Protein 6EJ8 (pdb70)

Organism: Homo sapiens (NCBI:txid9606)

Nearest PDB structures (foldseek):
  6ej8-assembly1_A  TM=1.001E+00  e=0.000E+00  Homo sapiens
  6foa-assembly1_A  TM=1.001E+00  e=0.000E+00  Homo sapiens
  6ej7-assembly1_A  TM=1.000E+00  e=0.000E+00  Homo sapiens
  6ejc-assembly1_A  TM=9.999E-01  e=0.000E+00  Homo sapiens
  6eje-assembly1_A  TM=1.000E+00  e=0.000E+00  Homo sapiens

Secondary structure (DSSP, 8-state):
----SS----HHHHHHHHH--SHHHHHHHHHHHHHHHTT-SS-SB------SSS--------GGGGGS--SS---EEEEEEE-SS-HHHHHHHHHHH--TTSEEEEEE-TT-HHHHHHHHHHHHH-TTEEE-SS-----TT-THHHHHHHHHHHHHHH-TT----EEEEE-TTEEESS-HHHHHHHHHHSTT-EEE-B--S-HHHHHHHHTTTEEEEE-SS-EEEEEE-PPPBTS----B-S--EEEHHHHHHHHH--SHHHHHHHHHGGG-SSGGGTHHHHHHHHSTTGGGEEE--SEEE---HHHH-S-TTTTTBSS-B--PPPP-GGGGGGGG--SS---EEE---TTT--HHHHHHHHHHH-PPPTT-TTTTEEEEEEEEGGG-GGGS-HHHHHHHHHHHHHHHHHHHHH---SS--TT-EEEEEEEEEEEEEEETTEEEEEEEEEEEEETTTTEEEEEEEEEEEPP--EE-----EEEEEEESSEETTTTEESSTT----TT---EEEEEE-SSS-EEEEEEEE-TTS-EEEEEEEEE-TT--EEEE-----SSPPPEEEEEEEEETTEEEEEEEEEEPPPSEETTEEPPHHHHHHHSS--TTSSSSSS--GGGHHHHT-PPPHHHHHHHHHHHT--HHHHHHHHHHHHHHHEEEEEEEESS--S-TTPPBGGGSSSSTTS--GGG---PPPTTS---/-----B---

B-factor: mean 55.35, std 30.76, range [25.71, 572.99]

Solvent-accessible surface area: 30938 Å² total; per-residue (Å²): 151,72,124,75,108,20,126,34,80,23,106,50,0,83,49,0,42,90,108,9,145,38,86,123,0,88,121,67,0,8,83,11,24,13,64,49,109,126,49,127,12,19,21,96,107,6,63,68,82,12,113,60,144,42,127,25,78,86,88,121,53,62,54,82,32,3,123,78,175,36,113,99,64,2,84,0,0,1,1,0,19,5,127,24,72,29,6,45,6,10,37,8,1,5,19,1,8,5,30,108,47,3,6,0,5,5,1,1,2,114,142,14,68,16,2,32,68,58,4,43,94,14,19,166,98,16,109,13,3,80,30,3,117,61,50,64,35,32,10,61,10,0,10,8,40,7,55,0,1,34,74,0,0,87,28,0,18,115,34,128,88,11,72,2,46,0,0,0,0,1,15,20,14,0,0,6,6,51,33,14,110,31,8,15,1,12,0,11,110,68,78,106,30,1,3,0,41,6,13,65,78,87,58,56,35,5,27,148,61,2,0,3,39,47,2,0,15,42,11,77,57,21,0,17,42,5,11,96,15,176,54,5,132,54,22,48,18,6,0,0,4,19,30,0,0,1,9,65,172,0,0,66,29,0,6,110,27,125,38,46,0,1,77,58,2,57,71,7,3,60,42,0,2,13,1,1,5,1,0,0,0,0,0,0,7,0,0,78,27,5,67,31,5,14,63,13,1,0,3,17,17,12,32,62,72,124,35,0,48,102,45,61,36,59,139,37,1,19,13,31,1,4,6,8,12,6,1,65,36,132,24,40,125,78,16,92,56,82,94,79,16,4,1,3,0,22,46,4,40,6,17,22,18,13,94,0,0,7,59,1,2,55,128,24,54,34,127,38,98,111,79,29,65,18,50,174,8,7,2,23,6,46,6,24,92,94,45,28,36,130,75,17,50,30,26,31,0,1,4,11,29,0,0,7,29,22,0,11,93,98,2,64,96,48,29,165,73,156,50,136,30,25,0,105,23,134,56,81,62,72,4,5,8,0,21,8,9,12,62,49,54,136,50,10,0,7,0,0,52,6,63,0,24,0,69,29,68,85,131,118,15,41,0,0,0,35,0,54,50,90,132,48,54,50,104,45,107,114,128,26,15,91,77,4,59,13,0,20,99,42,30,31,19,14,74,34,10,82,31,49,14,25,15,2,1,1,119,43,88,3,10,2,9,5,81,11,15,103,24,104,101,35,58,7,26,0,0,0,6,4,41,10,41,48,10,3,1,34,43,95,38,105,0,102,63,124,23,95,53,23,94,103,106,5,91,17,66,49,18,0,47,7,4,46,0,18,2,47,2,7,63,145,153,77,81,24,7,50,4,77,11,14,0,2,0,17,24,23,33,110,49,118,102,13,135,75,142,52,0,72,142,18,2,57,7,11,100,76,96,42,8,38,112,114,80,19,138,95,28,11,104,98,28,88,23,101,73,70,110,64,102,55,116,92,19,50,56,38,0,59,21,40,55,124,64,2,70,42,38,0,15,79,27,0,23,46,22,15,49,10,67,37,8,0,0,43,33,134,50,37,3,94,77,21,95,60,0,52,134,10,87,15,0,16,90,8,69,4,33,6,4,88,29,48,92,61,82,143,86,0,21,14,43,125,46,16,1,12,3,38,20,130

Radius of gyration: 28.83 Å; Cα contacts (8 Å, |Δi|>4): 1440; chains: 2; bounding box: 66×92×58 Å

Structure (mmCIF, N/CA/C/O backbone):
data_6EJ8
#
_entry.id   6EJ8
#
_cell.length_a   67.310
_cell.length_b   86.680
_cell.length_c   152.850
_cell.angle_alpha   90.000
_cell.angle_beta   90.000
_cell.angle_gamma   90.000
#
_symmetry.space_group_name_H-M   'P 21 21 21'
#
loop_
_entity.id
_entity.type
_entity.pdbx_description
1 polymer 'Xylosyltransferase 1'
2 polymer 'Protein AMBP'
3 non-polymer 2-acetamido-2-deoxy-beta-D-glucopyranose
4 non-polymer 'SODIUM ION'
5 non-polymer 'PHOSPHATE ION'
6 water water
#
loop_
_atom_site.group_PDB
_atom_site.id
_atom_site.type_symbol
_atom_site.label_atom_id
_atom_site.label_alt_id
_atom_site.label_comp_id
_atom_site.label_asym_id
_atom_site.label_entity_id
_atom_site.label_seq_id
_atom_site.pdbx_PDB_ins_code
_atom_site.Cartn_x
_atom_site.Cartn_y
_atom_site.Cartn_z
_atom_site.occupancy
_atom_site.B_iso_or_equiv
_atom_site.auth_seq_id
_atom_site.auth_comp_id
_atom_site.auth_asym_id
_atom_site.auth_atom_id
_atom_site.pdbx_PDB_model_num
ATOM 1 N N . ASP A 1 48 ? -31.964 26.625 44.006 1.00 97.81 252 ASP A N 1
ATOM 2 C CA . ASP A 1 48 ? -31.546 25.712 45.065 1.00 102.00 252 ASP A CA 1
ATOM 3 C C . ASP A 1 48 ? -31.641 24.259 44.602 1.00 110.03 252 ASP A C 1
ATOM 4 O O . ASP A 1 48 ? -31.833 23.987 43.417 1.00 121.07 252 ASP A O 1
ATOM 7 N N . GLN A 1 49 ? -31.505 23.327 45.548 1.00 102.21 253 GLN A N 1
ATOM 8 C CA . GLN A 1 49 ? -31.588 21.903 45.244 1.00 94.52 253 GLN A CA 1
ATOM 9 C C . GLN A 1 49 ? -31.488 21.090 46.532 1.00 88.15 253 GLN A C 1
ATOM 10 O O . GLN A 1 49 ? -30.556 21.298 47.318 1.00 85.28 253 GLN A O 1
ATOM 14 N N . PRO A 1 50 ? -32.407 20.161 46.788 1.00 82.96 254 PRO A N 1
ATOM 15 C CA . PRO A 1 50 ? -32.354 19.395 48.037 1.00 78.09 254 PRO A CA 1
ATOM 16 C C . PRO A 1 50 ? -31.202 18.407 48.025 1.00 78.46 254 PRO A C 1
ATOM 17 O O . PRO A 1 50 ? -30.694 18.043 46.954 1.00 80.81 254 PRO A O 1
ATOM 28 N N . PRO A 1 51 ? -30.761 17.948 49.194 1.00 74.30 255 PRO A N 1
ATOM 29 C CA . PRO A 1 51 ? -29.665 16.975 49.243 1.00 71.11 255 PRO A CA 1
ATOM 30 C C . PRO A 1 51 ? -30.095 15.623 48.694 1.00 75.04 255 PRO A C 1
ATOM 31 O O . PRO A 1 51 ? -31.278 15.339 48.497 1.00 77.72 255 PRO A O 1
ATOM 42 N N . LYS A 1 52 ? -29.096 14.777 48.440 1.00 74.34 256 LYS A N 1
ATOM 43 C CA . LYS A 1 52 ? -29.347 13.390 48.071 1.00 72.99 256 LYS A CA 1
ATOM 44 C C . LYS A 1 52 ? -29.609 12.508 49.282 1.00 69.78 256 LYS A C 1
ATOM 45 O O . LYS A 1 52 ? -29.942 11.329 49.113 1.00 68.93 256 LYS A O 1
ATOM 49 N N . CYS A 1 53 ? -29.474 13.055 50.488 1.00 69.02 257 CYS A N 1
ATOM 50 C CA . CYS A 1 53 ? -29.632 12.312 51.725 1.00 73.18 257 CYS A CA 1
ATOM 51 C C . CYS A 1 53 ? -30.332 13.187 52.751 1.00 67.00 257 CYS A C 1
ATOM 52 O O . CYS A 1 53 ? -30.222 14.414 52.712 1.00 67.01 257 CYS A O 1
ATOM 60 N N . ASP A 1 54 ? -31.034 12.550 53.685 1.00 61.71 258 ASP A N 1
ATOM 61 C CA . ASP A 1 54 ? -31.534 13.272 54.846 1.00 58.29 258 ASP A CA 1
ATOM 62 C C . ASP A 1 54 ? -30.358 13.705 55.716 1.00 57.72 258 ASP A C 1
ATOM 63 O O . ASP A 1 54 ? -29.490 12.894 56.056 1.00 58.00 258 ASP A O 1
ATOM 72 N N . ILE A 1 55 ? -30.324 14.986 56.070 1.00 55.71 259 ILE A N 1
ATOM 73 C CA . ILE A 1 55 ? -29.217 15.575 56.817 1.00 52.21 259 ILE A CA 1
ATOM 74 C C . ILE A 1 55 ? -29.739 15.950 58.198 1.00 54.16 259 ILE A C 1
ATOM 75 O O . ILE A 1 55 ? -30.532 16.890 58.339 1.00 52.39 259 ILE A O 1
ATOM 91 N N . SER A 1 56 ? -29.284 15.223 59.223 1.00 56.29 260 SER A N 1
ATOM 92 C CA . SER A 1 56 ? -29.770 15.406 60.583 1.00 60.49 260 SER A CA 1
ATOM 93 C C . SER A 1 56 ? -28.681 15.704 61.604 1.00 62.13 260 SER A C 1
ATOM 94 O O . SER A 1 56 ? -29.013 16.034 62.749 1.00 65.69 260 SER A O 1
ATOM 102 N N . GLY A 1 57 ? -27.406 15.601 61.239 1.00 58.54 261 GLY A N 1
ATOM 103 C CA . GLY A 1 57 ? -26.342 15.885 62.190 1.00 54.84 261 GLY A CA 1
ATOM 104 C C . GLY A 1 57 ? -26.320 17.359 62.559 1.00 54.50 261 GLY A C 1
ATOM 105 O O . GLY A 1 57 ? -26.391 18.234 61.687 1.00 52.10 261 GLY A O 1
ATOM 109 N N . LYS A 1 58 ? -26.218 17.642 63.860 1.00 56.58 262 LYS A N 1
ATOM 110 C CA . LYS A 1 58 ? -26.206 19.026 64.326 1.00 54.84 262 LYS A CA 1
ATOM 111 C C . LYS A 1 58 ? -25.078 19.820 63.677 1.00 52.10 262 LYS A C 1
ATOM 112 O O . LYS A 1 58 ? -25.285 20.948 63.214 1.00 53.13 262 LYS A O 1
ATOM 119 N N . GLU A 1 59 ? -23.870 19.246 63.635 1.00 47.34 263 GLU A N 1
ATOM 120 C CA . GLU A 1 59 ? -22.729 19.961 63.068 1.00 44.01 263 GLU A CA 1
ATOM 121 C C . GLU A 1 59 ? -22.950 20.285 61.596 1.00 41.44 263 GLU A C 1
ATOM 122 O O . GLU A 1 59 ? -22.616 21.384 61.138 1.00 41.74 263 GLU A O 1
ATOM 134 N N . ALA A 1 60 ? -23.500 19.338 60.834 1.00 42.98 264 ALA A N 1
ATOM 135 C CA . ALA A 1 60 ? -23.699 19.562 59.405 1.00 40.50 264 ALA A CA 1
ATOM 136 C C . ALA A 1 60 ? -24.779 20.607 59.152 1.00 41.41 264 ALA A C 1
ATOM 137 O O . ALA A 1 60 ? -24.662 21.416 58.223 1.00 42.03 264 ALA A O 1
ATOM 144 N N . ILE A 1 61 ? -25.837 20.607 59.964 1.00 42.62 265 ILE A N 1
ATOM 145 C CA . ILE A 1 61 ? -26.889 21.609 59.813 1.00 45.41 265 ILE A CA 1
ATOM 146 C C . ILE A 1 61 ? -26.358 22.993 60.168 1.00 46.04 265 ILE A C 1
ATOM 147 O O . ILE A 1 61 ? -26.669 23.983 59.495 1.00 45.30 265 ILE A O 1
ATOM 163 N N . SER A 1 62 ? -25.548 23.085 61.225 1.00 47.04 266 SER A N 1
ATOM 164 C CA . SER A 1 62 ? -24.943 24.362 61.586 1.00 46.97 266 SER A CA 1
ATOM 165 C C . SER A 1 62 ? -24.005 24.865 60.498 1.00 44.58 266 SER A C 1
ATOM 166 O O . SER A 1 62 ? -23.877 26.078 60.300 1.00 43.38 266 SER A O 1
ATOM 174 N N . ALA A 1 63 ? -23.337 23.955 59.787 1.00 42.01 267 ALA A N 1
ATOM 175 C CA . ALA A 1 63 ? -22.440 24.369 58.713 1.00 40.99 267 ALA A CA 1
ATOM 176 C C . ALA A 1 63 ? -23.223 24.842 57.494 1.00 43.06 267 ALA A C 1
ATOM 177 O O . ALA A 1 63 ? -22.883 25.867 56.892 1.00 43.41 267 ALA A O 1
ATOM 184 N N . LEU A 1 64 ? -24.273 24.109 57.112 1.00 46.80 268 LEU A N 1
ATOM 185 C CA . LEU A 1 64 ? -25.098 24.529 55.984 1.00 50.77 268 LEU A CA 1
ATOM 186 C C . LEU A 1 64 ? -25.751 25.880 56.251 1.00 53.58 268 LEU A C 1
ATOM 187 O O . LEU A 1 64 ? -25.894 26.701 55.337 1.00 54.08 268 LEU A O 1
ATOM 203 N N . SER A 1 65 ? -26.158 26.127 57.497 1.00 55.37 269 SER A N 1
ATOM 204 C CA . SER A 1 65 ? -26.822 27.386 57.819 1.00 58.23 269 SER A CA 1
ATOM 205 C C . SER A 1 65 ? -25.858 28.564 57.724 1.00 55.95 269 SER A C 1
ATOM 206 O O . SER A 1 65 ? -26.246 29.657 57.297 1.00 55.03 269 SER A O 1
ATOM 214 N N . ARG A 1 66 ? -24.599 28.362 58.116 1.00 53.12 270 ARG A N 1
ATOM 215 C CA . ARG A 1 66 ? -23.612 29.435 58.121 1.00 48.78 270 ARG A CA 1
ATOM 216 C C . ARG A 1 66 ? -22.898 29.610 56.788 1.00 49.34 270 ARG A C 1
ATOM 217 O O . ARG A 1 66 ? -22.340 30.685 56.541 1.00 49.17 270 ARG A O 1
ATOM 238 N N . ALA A 1 67 ? -22.883 28.585 55.938 1.00 50.41 271 ALA A N 1
ATOM 239 C CA . ALA A 1 67 ? -22.205 28.695 54.654 1.00 53.99 271 ALA A CA 1
ATOM 240 C C . ALA A 1 67 ? -22.888 29.745 53.786 1.00 58.90 271 ALA A C 1
ATOM 241 O O . ALA A 1 67 ? -24.097 29.973 53.883 1.00 63.71 271 ALA A O 1
ATOM 248 N N . LYS A 1 68 ? -22.098 30.384 52.923 1.00 59.46 272 LYS A N 1
ATOM 249 C CA . LYS A 1 68 ? -22.558 31.543 52.167 1.00 63.61 272 LYS A CA 1
ATOM 250 C C . LYS A 1 68 ? -22.797 31.274 50.689 1.00 65.37 272 LYS A C 1
ATOM 251 O O . LYS A 1 68 ? -23.665 31.918 50.097 1.00 67.02 272 LYS A O 1
ATOM 261 N N . SER A 1 69 ? -22.064 30.349 50.077 1.00 65.02 273 SER A N 1
ATOM 262 C CA . SER A 1 69 ? -22.161 30.106 48.645 1.00 65.03 273 SER A CA 1
ATOM 263 C C . SER A 1 69 ? -22.916 28.812 48.366 1.00 67.26 273 SER A C 1
ATOM 264 O O . SER A 1 69 ? -22.862 27.857 49.146 1.00 69.35 273 SER A O 1
ATOM 272 N N . LYS A 1 70 ? -23.625 28.795 47.234 1.00 63.74 274 LYS A N 1
ATOM 273 C CA . LYS A 1 70 ? -24.319 27.582 46.812 1.00 59.18 274 LYS A CA 1
ATOM 274 C C . LYS A 1 70 ? -23.341 26.431 46.618 1.00 56.40 274 LYS A C 1
ATOM 275 O O . LYS A 1 70 ? -23.603 25.302 47.049 1.00 52.03 274 LYS A O 1
ATOM 282 N N . HIS A 1 71 ? -22.203 26.700 45.973 1.00 58.76 275 HIS A N 1
ATOM 283 C CA . HIS A 1 71 ? -21.204 25.656 45.771 1.00 63.66 275 HIS A CA 1
ATOM 284 C C . HIS A 1 71 ? -20.766 25.051 47.098 1.00 60.37 275 HIS A C 1
ATOM 285 O O . HIS A 1 71 ? -20.609 23.829 47.211 1.00 59.69 275 HIS A O 1
ATOM 299 N N . CYS A 1 72 ? -20.571 25.889 48.117 1.00 57.94 276 CYS A N 1
ATOM 300 C CA . CYS A 1 72 ? -20.109 25.388 49.406 1.00 57.04 276 CYS A CA 1
ATOM 301 C C . CYS A 1 72 ? -21.175 24.535 50.083 1.00 53.77 276 CYS A C 1
ATOM 302 O O . CYS A 1 72 ? -20.865 23.482 50.653 1.00 53.85 276 CYS A O 1
ATOM 310 N N . ARG A 1 73 ? -22.437 24.970 50.034 1.00 50.29 277 ARG A N 1
ATOM 311 C CA . ARG A 1 73 ? -23.507 24.188 50.644 1.00 49.65 277 ARG A CA 1
ATOM 312 C C . ARG A 1 73 ? -23.658 22.835 49.960 1.00 48.16 277 ARG A C 1
ATOM 313 O O . ARG A 1 73 ? -23.908 21.821 50.621 1.00 49.80 277 ARG A O 1
ATOM 334 N N . GLN A 1 74 ? -23.516 22.799 48.633 1.00 49.30 278 GLN A N 1
ATOM 335 C CA . GLN A 1 74 ? -23.588 21.531 47.915 1.00 53.43 278 GLN A CA 1
ATOM 336 C C . GLN A 1 74 ? -22.460 20.600 48.343 1.00 49.30 278 GLN A C 1
ATOM 337 O O . GLN A 1 74 ? -22.696 19.432 48.672 1.00 47.60 278 GLN A O 1
ATOM 351 N N . GLU A 1 75 ? -21.221 21.103 48.342 1.00 48.30 279 GLU A N 1
ATOM 352 C CA . GLU A 1 75 ? -20.085 20.277 48.742 1.00 51.71 279 GLU A CA 1
ATOM 353 C C . GLU A 1 75 ? -20.268 19.732 50.151 1.00 46.41 279 GLU A C 1
ATOM 354 O O . GLU A 1 75 ? -19.912 18.581 50.431 1.00 41.50 279 GLU A O 1
ATOM 366 N N . ILE A 1 76 ? -20.812 20.547 51.057 1.00 47.49 280 ILE A N 1
ATOM 367 C CA . ILE A 1 76 ? -21.072 20.081 52.416 1.00 47.50 280 ILE A CA 1
ATOM 368 C C . ILE A 1 76 ? -22.045 18.910 52.392 1.00 48.85 280 ILE A C 1
ATOM 369 O O . ILE A 1 76 ? -21.789 17.853 52.981 1.00 50.70 280 ILE A O 1
ATOM 385 N N . GLY A 1 77 ? -23.181 19.083 51.715 1.00 49.40 281 GLY A N 1
ATOM 386 C CA . GLY A 1 77 ? -24.156 18.008 51.645 1.00 49.58 281 GLY A CA 1
ATOM 387 C C . GLY A 1 77 ? -23.590 16.752 51.011 1.00 48.95 281 GLY A C 1
ATOM 388 O O . GLY A 1 77 ? -23.845 15.640 51.478 1.00 45.08 281 GLY A O 1
ATOM 392 N N . GLU A 1 78 ? -22.806 16.915 49.942 1.00 52.63 282 GLU A N 1
ATOM 393 C CA . GLU A 1 78 ? -22.235 15.761 49.253 1.00 55.53 282 GLU A CA 1
ATOM 394 C C . GLU A 1 78 ? -21.282 14.999 50.167 1.00 53.37 282 GLU A C 1
ATOM 395 O O . GLU A 1 78 ? -21.329 13.766 50.245 1.00 54.64 282 GLU A O 1
ATOM 402 N N . THR A 1 79 ? -20.409 15.722 50.872 1.00 47.33 283 THR A N 1
ATOM 403 C CA . THR A 1 79 ? -19.472 15.077 51.788 1.00 43.37 283 THR A CA 1
ATOM 404 C C . THR A 1 79 ? -20.214 14.338 52.895 1.00 42.74 283 THR A C 1
ATOM 405 O O . THR A 1 79 ? -19.913 13.177 53.196 1.00 42.97 283 THR A O 1
ATOM 416 N N . TYR A 1 80 ? -21.195 15.000 53.511 1.00 43.13 284 TYR A N 1
ATOM 417 C CA . TYR A 1 80 ? -21.949 14.389 54.602 1.00 43.78 284 TYR A CA 1
ATOM 418 C C . TYR A 1 80 ? -22.648 13.111 54.148 1.00 44.14 284 TYR A C 1
ATOM 419 O O . TYR A 1 80 ? -22.540 12.069 54.805 1.00 44.01 284 TYR A O 1
ATOM 437 N N . CYS A 1 81 ? -23.375 13.171 53.026 1.00 47.34 285 CYS A N 1
ATOM 438 C CA . CYS A 1 81 ? -24.077 11.987 52.531 1.00 54.92 285 CYS A CA 1
ATOM 439 C C . CYS A 1 81 ? -23.119 10.816 52.359 1.00 48.87 285 CYS A C 1
ATOM 440 O O . CYS A 1 81 ? -23.400 9.692 52.793 1.00 46.58 285 CYS A O 1
ATOM 448 N N . ARG A 1 82 ? -21.995 11.056 51.682 1.00 46.00 286 ARG A N 1
ATOM 449 C CA . ARG A 1 82 ? -21.067 9.973 51.380 1.00 47.89 286 ARG A CA 1
ATOM 450 C C . ARG A 1 82 ? -20.539 9.341 52.660 1.00 44.18 286 ARG A C 1
ATOM 451 O O . ARG A 1 82 ? -20.411 8.115 52.748 1.00 40.83 286 ARG A O 1
ATOM 461 N N . HIS A 1 83 ? -20.243 10.161 53.671 1.00 44.22 287 HIS A N 1
ATOM 462 C CA . HIS A 1 83 ? -19.801 9.622 54.953 1.00 44.13 287 HIS A CA 1
ATOM 463 C C . HIS A 1 83 ? -20.928 8.874 55.652 1.00 46.95 287 HIS A C 1
ATOM 464 O O . HIS A 1 83 ? -20.686 7.863 56.322 1.00 44.81 287 HIS A O 1
ATOM 478 N N . LYS A 1 84 ? -22.165 9.359 55.506 1.00 51.99 288 LYS A N 1
ATOM 479 C CA . LYS A 1 84 ? -23.310 8.696 56.123 1.00 55.66 288 LYS A CA 1
ATOM 480 C C . LYS A 1 84 ? -23.446 7.264 55.626 1.00 56.53 288 LYS A C 1
ATOM 481 O O . LYS A 1 84 ? -23.736 6.350 56.408 1.00 57.68 288 LYS A O 1
ATOM 500 N N . LEU A 1 85 ? -23.256 7.052 54.326 1.00 56.63 289 LEU A N 1
ATOM 501 C CA . LEU A 1 85 ? -23.345 5.724 53.736 1.00 57.59 289 LEU A CA 1
ATOM 502 C C . LEU A 1 85 ? -22.079 4.901 53.933 1.00 54.67 289 LEU A C 1
ATOM 503 O O . LEU A 1 85 ? -22.048 3.739 53.516 1.00 52.17 289 LEU A O 1
ATOM 519 N N . GLY A 1 86 ? -21.043 5.467 54.551 1.00 55.66 290 GLY A N 1
ATOM 520 C CA . GLY A 1 86 ? -19.815 4.732 54.784 1.00 57.25 290 GLY A CA 1
ATOM 521 C C . GLY A 1 86 ? -18.924 4.587 53.572 1.00 56.40 290 GLY A C 1
ATOM 522 O O . GLY A 1 86 ? -18.152 3.626 53.491 1.00 57.03 290 GLY A O 1
ATOM 526 N N . LEU A 1 87 ? -18.997 5.523 52.627 1.00 55.16 291 LEU A N 1
ATOM 527 C CA . LEU A 1 87 ? -18.232 5.450 51.390 1.00 58.12 291 LEU A CA 1
ATOM 528 C C . LEU A 1 87 ? -17.110 6.475 51.311 1.00 51.40 291 LEU A C 1
ATOM 529 O O . LEU A 1 87 ? -16.442 6.557 50.275 1.00 49.64 291 LEU A O 1
ATOM 545 N N . LEU A 1 88 ? -16.873 7.251 52.369 1.00 48.89 292 LEU A N 1
ATOM 546 C CA . LEU A 1 88 ? -15.886 8.324 52.321 1.00 46.06 292 LEU A CA 1
ATOM 547 C C . LEU A 1 88 ? -14.582 7.966 53.024 1.00 44.34 292 LEU A C 1
ATOM 548 O O . LEU A 1 88 ? -13.504 8.162 52.456 1.00 42.19 292 LEU A O 1
ATOM 564 N N . MET A 1 89 ? -14.656 7.440 54.255 1.00 45.77 293 MET A N 1
ATOM 565 C CA . MET A 1 89 ? -13.471 7.203 55.067 1.00 45.78 293 MET A CA 1
ATOM 566 C C . MET A 1 89 ? -13.125 5.718 55.118 1.00 47.03 293 MET A C 1
ATOM 567 O O . MET A 1 89 ? -14.027 4.877 55.204 1.00 47.11 293 MET A O 1
ATOM 581 N N . PRO A 1 90 ? -11.844 5.359 55.077 1.00 47.98 294 PRO A N 1
ATOM 582 C CA . PRO A 1 90 ? -11.466 3.958 55.284 1.00 49.86 294 PRO A CA 1
ATOM 583 C C . PRO A 1 90 ? -11.560 3.566 56.749 1.00 50.69 294 PRO A C 1
ATOM 584 O O . PRO A 1 90 ? -11.327 4.373 57.652 1.00 49.92 294 PRO A O 1
ATOM 595 N N . GLU A 1 91 ? -11.907 2.296 56.977 1.00 52.77 295 GLU A N 1
ATOM 596 C CA . GLU A 1 91 ? -12.093 1.778 58.325 1.00 56.85 295 GLU A CA 1
ATOM 597 C C . GLU A 1 91 ? -10.971 0.860 58.794 1.00 53.83 295 GLU A C 1
ATOM 598 O O . GLU A 1 91 ? -10.830 0.662 60.005 1.00 54.02 295 GLU A O 1
ATOM 610 N N . LYS A 1 92 ? -10.180 0.296 57.882 1.00 50.27 296 LYS A N 1
ATOM 611 C CA . LYS A 1 92 ? -9.026 -0.508 58.265 1.00 50.41 296 LYS A CA 1
ATOM 612 C C . LYS A 1 92 ? -7.934 -0.335 57.217 1.00 49.65 296 LYS A C 1
ATOM 613 O O . LYS A 1 92 ? -8.220 -0.286 56.017 1.00 50.72 296 LYS A O 1
ATOM 623 N N . VAL A 1 93 ? -6.686 -0.248 57.676 1.00 46.39 297 VAL A N 1
ATOM 624 C CA . VAL A 1 93 ? -5.549 0.053 56.814 1.00 43.70 297 VAL A CA 1
ATOM 625 C C . VAL A 1 93 ? -4.421 -0.924 57.114 1.00 45.65 297 VAL A C 1
ATOM 626 O O . VAL A 1 93 ? -4.176 -1.270 58.275 1.00 43.56 297 VAL A O 1
ATOM 639 N N . THR A 1 94 ? -3.725 -1.353 56.065 1.00 49.77 298 THR A N 1
ATOM 640 C CA . THR A 1 94 ? -2.608 -2.275 56.221 1.00 53.62 298 THR A CA 1
ATOM 641 C C . THR A 1 94 ? -1.393 -1.557 56.798 1.00 51.72 298 THR A C 1
ATOM 642 O O . THR A 1 94 ? -1.071 -0.431 56.409 1.00 52.32 298 THR A O 1
ATOM 653 N N . ARG A 1 95 ? -0.717 -2.224 57.730 1.00 49.72 299 ARG A N 1
ATOM 654 C CA . ARG A 1 95 ? 0.530 -1.744 58.316 1.00 48.74 299 ARG A CA 1
ATOM 655 C C . ARG A 1 95 ? 1.678 -2.558 57.734 1.00 46.61 299 ARG A C 1
ATOM 656 O O . ARG A 1 95 ? 1.685 -3.788 57.843 1.00 44.47 299 ARG A O 1
ATOM 677 N N . PHE A 1 96 ? 2.642 -1.874 57.120 1.00 46.22 300 PHE A N 1
ATOM 678 C CA . PHE A 1 96 ? 3.771 -2.529 56.476 1.00 48.37 300 PHE A CA 1
ATOM 679 C C . PHE A 1 96 ? 5.034 -2.517 57.325 1.00 52.16 300 PHE A C 1
ATOM 680 O O . PHE A 1 96 ? 6.033 -3.124 56.927 1.00 57.73 300 PHE A O 1
ATOM 697 N N . CYS A 1 97 ? 5.019 -1.857 58.475 1.00 51.49 301 CYS A N 1
ATOM 698 C CA . CYS A 1 97 ? 6.228 -1.742 59.282 1.00 55.88 301 CYS A CA 1
ATOM 699 C C . CYS A 1 97 ? 6.501 -3.060 60.003 1.00 58.42 301 CYS A C 1
ATOM 700 O O . CYS A 1 97 ? 5.605 -3.590 60.667 1.00 57.41 301 CYS A O 1
ATOM 708 N N . PRO A 1 98 ? 7.716 -3.615 59.901 1.00 61.99 302 PRO A N 1
ATOM 709 C CA . PRO A 1 98 ? 8.018 -4.852 60.640 1.00 65.93 302 PRO A CA 1
ATOM 710 C C . PRO A 1 98 ? 8.238 -4.652 62.131 1.00 70.01 302 PRO A C 1
ATOM 711 O O . PRO A 1 98 ? 8.121 -5.628 62.885 1.00 67.93 302 PRO A O 1
ATOM 722 N N . LEU A 1 99 ? 8.556 -3.439 62.579 1.00 75.75 303 LEU A N 1
ATOM 723 C CA . LEU A 1 99 ? 8.816 -3.205 63.992 1.00 78.38 303 LEU A CA 1
ATOM 724 C C . LEU A 1 99 ? 7.554 -3.419 64.823 1.00 79.45 303 LEU A C 1
ATOM 725 O O . LEU A 1 99 ? 6.432 -3.462 64.312 1.00 78.30 303 LEU A O 1
ATOM 741 N N . GLU A 1 100 ? 7.760 -3.551 66.136 1.00 80.59 304 GLU A N 1
ATOM 742 C CA . GLU A 1 100 ? 6.647 -3.698 67.066 1.00 78.62 304 GLU A CA 1
ATOM 743 C C . GLU A 1 100 ? 6.043 -2.348 67.432 1.00 77.11 304 GLU A C 1
ATOM 744 O O . GLU A 1 100 ? 4.825 -2.239 67.614 1.00 84.33 304 GLU A O 1
ATOM 751 N N . GLY A 1 101 ? 6.875 -1.314 67.547 1.00 67.56 305 GLY A N 1
ATOM 752 C CA . GLY A 1 101 ? 6.402 0.017 67.875 1.00 63.93 305 GLY A CA 1
ATOM 753 C C . GLY A 1 101 ? 7.091 1.088 67.055 1.00 69.00 305 GLY A C 1
ATOM 754 O O . GLY A 1 101 ? 7.141 0.994 65.825 1.00 72.67 305 GLY A O 1
ATOM 758 N N . LYS A 1 102 ? 7.622 2.109 67.720 1.00 72.47 306 LYS A N 1
ATOM 759 C CA . LYS A 1 102 ? 8.348 3.173 67.045 1.00 74.91 306 LYS A CA 1
ATOM 760 C C . LYS A 1 102 ? 9.842 2.859 67.006 1.00 75.50 306 LYS A C 1
ATOM 761 O O . LYS A 1 102 ? 10.338 1.965 67.694 1.00 74.02 306 LYS A O 1
ATOM 780 N N . ALA A 1 103 ? 10.566 3.624 66.187 1.00 81.33 307 ALA A N 1
ATOM 781 C CA . ALA A 1 103 ? 12.003 3.407 66.024 1.00 87.93 307 ALA A CA 1
ATOM 782 C C . ALA A 1 103 ? 12.795 4.124 67.115 1.00 95.59 307 ALA A C 1
ATOM 783 O O . ALA A 1 103 ? 13.337 3.488 68.024 1.00 100.20 307 ALA A O 1
ATOM 790 N N . ASN A 1 104 ? 12.873 5.453 67.032 1.00 96.60 308 ASN A N 1
ATOM 791 C CA . ASN A 1 104 ? 13.646 6.244 67.982 1.00 97.42 308 ASN A CA 1
ATOM 792 C C . ASN A 1 104 ? 15.137 5.977 67.809 1.00 96.35 308 ASN A C 1
ATOM 793 O O . ASN A 1 104 ? 15.675 5.022 68.379 1.00 99.20 308 ASN A O 1
ATOM 797 N N . LYS A 1 105 ? 15.807 6.817 67.026 1.00 91.23 309 LYS A N 1
ATOM 798 C CA . LYS A 1 105 ? 17.219 6.664 66.712 1.00 86.80 309 LYS A CA 1
ATOM 799 C C . LYS A 1 105 ? 17.993 7.860 67.257 1.00 86.16 309 LYS A C 1
ATOM 800 O O . LYS A 1 105 ? 17.416 8.870 67.668 1.00 84.59 309 LYS A O 1
ATOM 819 N N . ASN A 1 106 ? 19.317 7.739 67.254 1.00 86.62 310 ASN A N 1
ATOM 820 C CA . ASN A 1 106 ? 20.185 8.801 67.753 1.00 86.52 310 ASN A CA 1
ATOM 821 C C . ASN A 1 106 ? 20.724 9.649 66.605 1.00 92.04 310 ASN A C 1
ATOM 822 O O . ASN A 1 106 ? 21.183 10.774 66.812 1.00 96.02 310 ASN A O 1
ATOM 826 N N . GLN A 1 108 ? 22.744 10.313 70.984 1.00 98.64 312 GLN A N 1
ATOM 827 C CA . GLN A 1 108 ? 24.076 10.764 71.369 1.00 103.74 312 GLN A CA 1
ATOM 828 C C . GLN A 1 108 ? 24.536 11.892 70.448 1.00 109.77 312 GLN A C 1
ATOM 829 O O . GLN A 1 108 ? 24.697 11.696 69.243 1.00 115.40 312 GLN A O 1
ATOM 834 N N . TRP A 1 109 ? 24.753 13.071 71.029 1.00 106.92 313 TRP A N 1
ATOM 835 C CA . TRP A 1 109 ? 24.980 14.292 70.261 1.00 99.29 313 TRP A CA 1
ATOM 836 C C . TRP A 1 109 ? 26.122 15.079 70.884 1.00 95.81 313 TRP A C 1
ATOM 837 O O . TRP A 1 109 ? 26.062 15.433 72.065 1.00 100.51 313 TRP A O 1
ATOM 858 N N . ASP A 1 110 ? 27.155 15.348 70.088 1.00 84.46 314 ASP A N 1
ATOM 859 C CA . ASP A 1 110 ? 28.324 16.101 70.521 1.00 75.72 314 ASP A CA 1
ATOM 860 C C . ASP A 1 110 ? 28.521 17.298 69.602 1.00 81.37 314 ASP A C 1
ATOM 861 O O . ASP A 1 110 ? 28.424 17.174 68.377 1.00 77.64 314 ASP A O 1
ATOM 865 N N . GLU A 1 111 ? 28.803 18.458 70.202 1.00 90.99 315 GLU A N 1
ATOM 866 C CA . GLU A 1 111 ? 28.897 19.695 69.431 1.00 95.00 315 GLU A CA 1
ATOM 867 C C . GLU A 1 111 ? 29.977 19.606 68.359 1.00 98.37 315 GLU A C 1
ATOM 868 O O . GLU A 1 111 ? 29.766 20.036 67.218 1.00 95.97 315 GLU A O 1
ATOM 872 N N . ASP A 1 112 ? 31.142 19.053 68.703 1.00 101.79 316 ASP A N 1
ATOM 873 C CA . ASP A 1 112 ? 32.244 18.960 67.751 1.00 100.20 316 ASP A CA 1
ATOM 874 C C . ASP A 1 112 ? 31.923 18.062 66.563 1.00 99.91 316 ASP A C 1
ATOM 875 O O . ASP A 1 112 ? 32.663 18.087 65.572 1.00 102.97 316 ASP A O 1
ATOM 879 N N . SER A 1 113 ? 30.843 17.281 66.633 1.00 95.36 317 SER A N 1
ATOM 880 C CA . SER A 1 113 ? 30.542 16.324 65.574 1.00 92.65 317 SER A CA 1
ATOM 881 C C . SER A 1 113 ? 30.325 17.006 64.226 1.00 90.46 317 SER A C 1
ATOM 882 O O . SER A 1 113 ? 30.628 16.419 63.181 1.00 94.02 317 SER A O 1
ATOM 890 N N . VAL A 1 114 ? 29.815 18.236 64.223 1.00 82.53 318 VAL A N 1
ATOM 891 C CA . VAL A 1 114 ? 29.394 18.901 62.993 1.00 71.62 318 VAL A CA 1
ATOM 892 C C . VAL A 1 114 ? 30.482 19.829 62.444 1.00 70.36 318 VAL A C 1
ATOM 893 O O . VAL A 1 114 ? 30.178 20.747 61.682 1.00 63.86 318 VAL A O 1
ATOM 906 N N . GLU A 1 115 ? 31.744 19.609 62.815 1.00 76.65 319 GLU A N 1
ATOM 907 C CA . GLU A 1 115 ? 32.832 20.478 62.383 1.00 81.70 319 GLU A CA 1
ATOM 908 C C . GLU A 1 115 ? 33.745 19.813 61.356 1.00 74.32 319 GLU A C 1
ATOM 909 O O . GLU A 1 115 ? 34.858 20.294 61.121 1.00 81.14 319 GLU A O 1
ATOM 921 N N . TYR A 1 116 ? 33.298 18.728 60.734 1.00 60.89 320 TYR A N 1
ATOM 922 C CA . TYR A 1 116 ? 34.058 18.086 59.674 1.00 51.88 320 TYR A CA 1
ATOM 923 C C . TYR A 1 116 ? 33.590 18.594 58.312 1.00 46.22 320 TYR A C 1
ATOM 924 O O . TYR A 1 116 ? 32.556 19.254 58.186 1.00 41.90 320 TYR A O 1
ATOM 942 N N . MET A 1 117 ? 34.370 18.280 57.276 1.00 45.91 321 MET A N 1
ATOM 943 C CA . MET A 1 117 ? 34.022 18.656 55.909 1.00 46.14 321 MET A CA 1
ATOM 944 C C . MET A 1 117 ? 33.595 17.417 55.136 1.00 45.62 321 MET A C 1
ATOM 945 O O . MET A 1 117 ? 34.407 16.492 54.989 1.00 45.53 321 MET A O 1
ATOM 959 N N . PRO A 1 118 ? 32.369 17.344 54.613 1.00 45.25 322 PRO A N 1
ATOM 960 C CA . PRO A 1 118 ? 31.947 16.119 53.921 1.00 45.95 322 PRO A CA 1
ATOM 961 C C . PRO A 1 118 ? 32.587 15.994 52.547 1.00 47.70 322 PRO A C 1
ATOM 962 O O . PRO A 1 118 ? 32.775 16.982 51.833 1.00 49.27 322 PRO A O 1
ATOM 973 N N . ALA A 1 119 ? 32.919 14.754 52.178 1.00 46.38 323 ALA A N 1
ATOM 974 C CA . ALA A 1 119 ? 33.364 14.483 50.816 1.00 46.10 323 ALA A CA 1
ATOM 975 C C . ALA A 1 119 ? 32.212 14.578 49.822 1.00 47.03 323 ALA A C 1
ATOM 976 O O . ALA A 1 119 ? 32.418 14.990 48.674 1.00 48.49 323 ALA A O 1
ATOM 983 N N . ASN A 1 120 ? 31.001 14.204 50.239 1.00 44.06 324 ASN A N 1
ATOM 984 C CA . ASN A 1 120 ? 29.817 14.225 49.379 1.00 49.32 324 ASN A CA 1
ATOM 985 C C . ASN A 1 120 ? 28.710 15.002 50.082 1.00 44.32 324 ASN A C 1
ATOM 986 O O . ASN A 1 120 ? 27.770 14.412 50.632 1.00 43.48 324 ASN A O 1
ATOM 997 N N . PRO A 1 121 ? 28.780 16.332 50.073 1.00 42.69 325 PRO A N 1
ATOM 998 C CA . PRO A 1 121 ? 27.773 17.122 50.794 1.00 44.16 325 PRO A CA 1
ATOM 999 C C . PRO A 1 121 ? 26.396 17.022 50.153 1.00 42.47 325 PRO A C 1
ATOM 1000 O O . PRO A 1 121 ? 26.256 17.015 48.928 1.00 42.64 325 PRO A O 1
ATOM 1011 N N . VAL A 1 122 ? 25.370 16.952 51.004 1.00 39.66 326 VAL A N 1
ATOM 1012 C CA . VAL A 1 122 ? 23.998 16.902 50.518 1.00 37.20 326 VAL A CA 1
ATOM 1013 C C . VAL A 1 122 ? 23.612 18.244 49.911 1.00 36.27 326 VAL A C 1
ATOM 1014 O O . VAL A 1 122 ? 24.137 19.303 50.285 1.00 35.81 326 VAL A O 1
ATOM 1027 N N . ARG A 1 123 ? 22.681 18.199 48.964 1.00 38.32 327 ARG A N 1
ATOM 1028 C CA . ARG A 1 123 ? 22.073 19.389 48.385 1.00 38.33 327 ARG A CA 1
ATOM 1029 C C . ARG A 1 123 ? 20.602 19.419 48.783 1.00 37.95 327 ARG A C 1
ATOM 1030 O O . ARG A 1 123 ? 19.897 18.413 48.644 1.00 40.77 327 ARG A O 1
ATOM 1051 N N . ILE A 1 124 ? 20.149 20.568 49.278 1.00 33.53 328 ILE A N 1
ATOM 1052 C CA . ILE A 1 124 ? 18.876 20.689 49.978 1.00 34.51 328 ILE A CA 1
ATOM 1053 C C . ILE A 1 124 ? 17.869 21.392 49.081 1.00 35.27 328 ILE A C 1
ATOM 1054 O O . ILE A 1 124 ? 18.198 22.374 48.403 1.00 35.65 328 ILE A O 1
ATOM 1070 N N . ALA A 1 125 ? 16.636 20.897 49.099 1.00 33.69 329 ALA A N 1
ATOM 1071 C CA . ALA A 1 125 ? 15.504 21.564 48.468 1.00 31.93 329 ALA A CA 1
ATOM 1072 C C . ALA A 1 125 ? 14.695 22.242 49.567 1.00 31.43 329 ALA A C 1
ATOM 1073 O O . ALA A 1 125 ? 14.018 21.570 50.353 1.00 33.16 329 ALA A O 1
ATOM 1080 N N . PHE A 1 126 ? 14.790 23.568 49.638 1.00 31.64 330 PHE A N 1
ATOM 1081 C CA . PHE A 1 126 ? 13.991 24.357 50.565 1.00 31.97 330 PHE A CA 1
ATOM 1082 C C . PHE A 1 126 ? 12.651 24.689 49.922 1.00 31.51 330 PHE A C 1
ATOM 1083 O O . PHE A 1 126 ? 12.607 25.207 48.802 1.00 33.01 330 PHE A O 1
ATOM 1100 N N . VAL A 1 127 ? 11.567 24.391 50.632 1.00 28.17 331 VAL A N 1
ATOM 1101 C CA . VAL A 1 127 ? 10.219 24.759 50.213 1.00 28.99 331 VAL A CA 1
ATOM 1102 C C . VAL A 1 127 ? 9.731 25.831 51.176 1.00 31.87 331 VAL A C 1
ATOM 1103 O O . VAL A 1 127 ? 9.480 25.554 52.356 1.00 32.98 331 VAL A O 1
ATOM 1116 N N . LEU A 1 128 ? 9.604 27.056 50.679 1.00 30.21 332 LEU A N 1
ATOM 1117 C CA . LEU A 1 128 ? 9.164 28.187 51.486 1.00 32.66 332 LEU A CA 1
ATOM 1118 C C . LEU A 1 128 ? 7.684 28.437 51.221 1.00 28.34 332 LEU A C 1
ATOM 1119 O O . LEU A 1 128 ? 7.293 28.710 50.082 1.00 29.55 332 LEU A O 1
ATOM 1135 N N . VAL A 1 129 ? 6.869 28.336 52.269 1.00 26.91 333 VAL A N 1
ATOM 1136 C CA . VAL A 1 129 ? 5.434 28.601 52.195 1.00 30.60 333 VAL A CA 1
ATOM 1137 C C . VAL A 1 129 ? 5.185 29.887 52.968 1.00 27.63 333 VAL A C 1
ATOM 1138 O O . VAL A 1 129 ? 5.261 29.906 54.203 1.00 27.67 333 VAL A O 1
ATOM 1151 N N . VAL A 1 130 ? 4.876 30.964 52.246 1.00 28.36 334 VAL A N 1
ATOM 1152 C CA . VAL A 1 130 ? 4.886 32.303 52.815 1.00 29.97 334 VAL A CA 1
ATOM 1153 C C . VAL A 1 130 ? 3.561 33.003 52.543 1.00 29.12 334 VAL A C 1
ATOM 1154 O O . VAL A 1 130 ? 2.822 32.660 51.617 1.00 26.44 334 VAL A O 1
ATOM 1167 N N . HIS A 1 131 ? 3.276 34.001 53.379 1.00 30.51 335 HIS A N 1
ATOM 1168 C CA . HIS A 1 131 ? 2.099 34.849 53.238 1.00 30.43 335 HIS A CA 1
ATOM 1169 C C . HIS A 1 131 ? 2.352 36.147 53.997 1.00 28.24 335 HIS A C 1
ATOM 1170 O O . HIS A 1 131 ? 3.266 36.237 54.819 1.00 27.60 335 HIS A O 1
ATOM 1184 N N . GLY A 1 132 ? 1.527 37.147 53.720 1.00 29.63 336 GLY A N 1
ATOM 1185 C CA . GLY A 1 132 ? 1.604 38.414 54.428 1.00 32.36 336 GLY A CA 1
ATOM 1186 C C . GLY A 1 132 ? 2.363 39.484 53.665 1.00 31.57 336 GLY A C 1
ATOM 1187 O O . GLY A 1 132 ? 2.488 39.455 52.439 1.00 31.42 336 GLY A O 1
ATOM 1191 N N . ARG A 1 133 ? 2.891 40.449 54.429 1.00 32.32 337 ARG A N 1
ATOM 1192 C CA . ARG A 1 133 ? 3.515 41.643 53.868 1.00 30.68 337 ARG A CA 1
ATOM 1193 C C . ARG A 1 133 ? 5.012 41.768 54.146 1.00 30.88 337 ARG A C 1
ATOM 1194 O O . ARG A 1 133 ? 5.636 42.714 53.648 1.00 30.22 337 ARG A O 1
ATOM 1215 N N . ALA A 1 134 ? 5.613 40.859 54.915 1.00 30.06 338 ALA A N 1
AT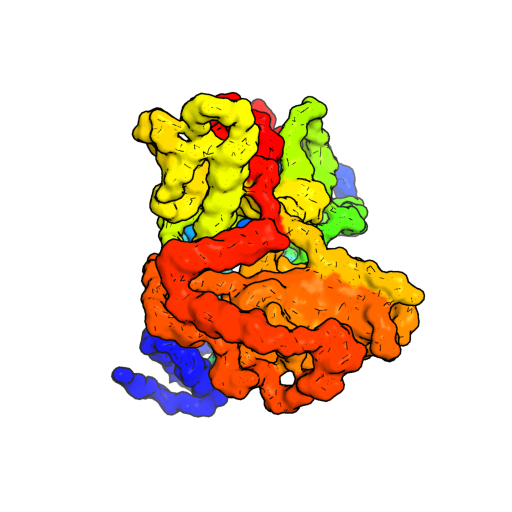OM 1216 C CA . ALA A 1 134 ? 6.961 41.076 55.450 1.00 30.83 338 ALA A CA 1
ATOM 1217 C C . ALA A 1 134 ? 8.040 40.633 54.458 1.00 27.85 338 ALA A C 1
ATOM 1218 O O . ALA A 1 134 ? 8.892 39.795 54.751 1.00 27.50 338 ALA A O 1
ATOM 1225 N N . SER A 1 135 ? 8.021 41.257 53.278 1.00 28.55 339 SER A N 1
ATOM 1226 C CA . SER A 1 135 ? 8.930 40.857 52.207 1.00 28.50 339 SER A CA 1
ATOM 1227 C C . SER A 1 135 ? 10.389 41.113 52.574 1.00 29.27 339 SER A C 1
ATOM 1228 O O . SER A 1 135 ? 11.275 40.340 52.194 1.00 26.87 339 SER A O 1
ATOM 1236 N N . ARG A 1 136 ? 10.668 42.201 53.296 1.00 30.14 340 ARG A N 1
ATOM 1237 C CA . ARG A 1 136 ? 12.059 42.514 53.610 1.00 30.46 340 ARG A CA 1
ATOM 1238 C C . ARG A 1 136 ? 12.632 41.567 54.658 1.00 31.80 340 ARG A C 1
ATOM 1239 O O . ARG A 1 136 ? 13.826 41.256 54.617 1.00 34.38 340 ARG A O 1
ATOM 1260 N N . GLN A 1 137 ? 11.813 41.099 55.602 1.00 33.50 341 GLN A N 1
ATOM 1261 C CA . GLN A 1 137 ? 12.290 40.087 56.541 1.00 32.66 341 GLN A CA 1
ATOM 1262 C C . GLN A 1 137 ? 12.513 38.750 55.841 1.00 32.81 341 GLN A C 1
ATOM 1263 O O . GLN A 1 137 ? 13.474 38.033 56.146 1.00 30.98 341 GLN A O 1
ATOM 1277 N N . LEU A 1 138 ? 11.629 38.389 54.908 1.00 33.78 342 LEU A N 1
ATOM 1278 C CA . LEU A 1 138 ? 11.840 37.174 54.126 1.00 31.83 342 LEU A CA 1
ATOM 1279 C C . LEU A 1 138 ? 13.134 37.262 53.326 1.00 32.42 342 LEU A C 1
ATOM 1280 O O . LEU A 1 138 ? 13.888 36.286 53.240 1.00 31.42 342 LEU A O 1
ATOM 1296 N N . GLN A 1 139 ? 13.407 38.429 52.735 1.00 32.04 343 GLN A N 1
ATOM 1297 C CA . GLN A 1 139 ? 14.642 38.611 51.977 1.00 28.72 343 GLN A CA 1
ATOM 1298 C C . GLN A 1 139 ? 15.866 38.439 52.868 1.00 28.23 343 GLN A C 1
ATOM 1299 O O . GLN A 1 139 ? 16.869 37.849 52.451 1.00 28.61 343 GLN A O 1
ATOM 1313 N N . ARG A 1 140 ? 15.799 38.944 54.102 1.00 30.57 344 ARG A N 1
ATOM 1314 C CA . ARG A 1 140 ? 16.912 38.790 55.035 1.00 29.54 344 ARG A CA 1
ATOM 1315 C C . ARG A 1 140 ? 17.143 37.322 55.373 1.00 29.65 344 ARG A C 1
ATOM 1316 O O . ARG A 1 140 ? 18.287 36.853 55.396 1.00 30.41 344 ARG A O 1
ATOM 1337 N N . MET A 1 141 ? 16.067 36.578 55.628 1.00 31.54 345 MET A N 1
ATOM 1338 C CA . MET A 1 141 ? 16.212 35.164 55.961 1.00 31.71 345 MET A CA 1
ATOM 1339 C C . MET A 1 141 ? 16.698 34.366 54.758 1.00 28.73 345 MET A C 1
ATOM 1340 O O . MET A 1 141 ? 17.593 33.521 54.884 1.00 29.11 345 MET A O 1
ATOM 1354 N N . PHE A 1 142 ? 16.118 34.617 53.584 1.00 29.38 346 PHE A N 1
ATOM 1355 C CA . PHE A 1 142 ? 16.605 33.986 52.364 1.00 30.31 346 PHE A CA 1
ATOM 1356 C C . PHE A 1 142 ? 18.097 34.231 52.183 1.00 33.66 346 PHE A C 1
ATOM 1357 O O . PHE A 1 142 ? 18.834 33.345 51.731 1.00 34.12 346 PHE A O 1
ATOM 1374 N N . LYS A 1 143 ? 18.559 35.433 52.540 1.00 34.22 347 LYS A N 1
ATOM 1375 C CA . LYS A 1 143 ? 19.980 35.750 52.445 1.00 36.93 347 LYS A CA 1
ATOM 1376 C C . LYS A 1 143 ? 20.802 34.871 53.377 1.00 34.92 347 LYS A C 1
ATOM 1377 O O . LYS A 1 143 ? 21.904 34.434 53.025 1.00 35.20 347 LYS A O 1
ATOM 1396 N N . ALA A 1 144 ? 20.281 34.602 54.575 1.00 33.79 348 ALA A N 1
ATOM 1397 C CA . ALA A 1 144 ? 21.035 33.830 55.555 1.00 33.94 348 ALA A CA 1
ATOM 1398 C C . ALA A 1 144 ? 21.157 32.362 55.159 1.00 31.04 348 ALA A C 1
ATOM 1399 O O . ALA A 1 144 ? 22.164 31.725 55.484 1.00 31.72 348 ALA A O 1
ATOM 1406 N N . ILE A 1 145 ? 20.162 31.807 54.457 1.00 28.49 349 ILE A N 1
ATOM 1407 C CA . ILE A 1 145 ? 20.135 30.372 54.170 1.00 30.66 349 ILE A CA 1
ATOM 1408 C C . ILE A 1 145 ? 20.600 30.036 52.761 1.00 34.06 349 ILE A C 1
ATOM 1409 O O . ILE A 1 145 ? 20.683 28.849 52.417 1.00 37.01 349 ILE A O 1
ATOM 1425 N N . TYR A 1 146 ? 20.903 31.031 51.932 1.00 34.34 350 TYR A N 1
ATOM 1426 C CA . TYR A 1 146 ? 21.185 30.764 50.528 1.00 35.61 350 TYR A CA 1
ATOM 1427 C C . TYR A 1 146 ? 22.574 30.165 50.337 1.00 40.61 350 TYR A C 1
ATOM 1428 O O . TYR A 1 146 ? 23.552 30.602 50.952 1.00 39.30 350 TYR A O 1
ATOM 1446 N N . HIS A 1 147 ? 22.648 29.163 49.463 1.00 40.44 351 HIS A N 1
ATOM 1447 C CA . HIS A 1 147 ? 23.912 28.696 48.915 1.00 40.70 351 HIS A CA 1
ATOM 1448 C C . HIS A 1 147 ? 23.658 28.189 47.502 1.00 39.48 351 HIS A C 1
ATOM 1449 O O . HIS A 1 147 ? 22.624 27.570 47.237 1.00 36.63 351 HIS A O 1
ATOM 1463 N N . LYS A 1 148 ? 24.613 28.444 46.603 1.00 39.18 352 LYS A N 1
ATOM 1464 C CA . LYS A 1 148 ? 24.407 28.147 45.189 1.00 38.27 352 LYS A CA 1
ATOM 1465 C C . LYS A 1 148 ? 24.146 26.668 44.925 1.00 37.95 352 LYS A C 1
ATOM 1466 O O . LYS A 1 148 ? 23.597 26.332 43.870 1.00 38.15 352 LYS A O 1
ATOM 1485 N N . ASP A 1 149 ? 24.525 25.779 45.845 1.00 38.29 353 ASP A N 1
ATOM 1486 C CA . ASP A 1 149 ? 24.355 24.343 45.649 1.00 41.12 353 ASP A CA 1
ATOM 1487 C C . ASP A 1 149 ? 22.981 23.830 46.064 1.00 41.66 353 ASP A C 1
ATOM 1488 O O . ASP A 1 149 ? 22.633 22.697 45.712 1.00 42.59 353 ASP A O 1
ATOM 1497 N N . HIS A 1 150 ? 22.198 24.616 46.799 1.00 39.10 354 HIS A N 1
ATOM 1498 C CA . HIS A 1 150 ? 20.873 24.196 47.229 1.00 36.06 354 HIS A CA 1
ATOM 1499 C C . HIS A 1 150 ? 19.828 24.653 46.209 1.00 36.50 354 HIS A C 1
ATOM 1500 O O . HIS A 1 150 ? 20.156 25.180 45.142 1.00 35.38 354 HIS A O 1
ATOM 1514 N N . PHE A 1 151 ? 18.549 24.445 46.533 1.00 34.34 355 PHE A N 1
ATOM 1515 C CA . PHE A 1 151 ? 17.437 24.800 45.661 1.00 33.65 355 PHE A CA 1
ATOM 1516 C C . PHE A 1 151 ? 16.310 25.384 46.504 1.00 35.23 355 PHE A C 1
ATOM 1517 O O . PHE A 1 151 ? 16.126 25.001 47.663 1.00 34.69 355 PHE A O 1
ATOM 1534 N N . TYR A 1 152 ? 15.547 26.307 45.912 1.00 32.99 356 TYR A N 1
ATOM 1535 C CA . TYR A 1 152 ? 14.546 27.073 46.652 1.00 31.13 356 TYR A CA 1
ATOM 1536 C C . TYR A 1 152 ? 13.267 27.171 45.833 1.00 31.98 356 TYR A C 1
ATOM 1537 O O . TYR A 1 152 ? 13.276 27.728 44.730 1.00 34.65 356 TYR A O 1
ATOM 1555 N N . TYR A 1 153 ? 12.171 26.634 46.381 1.00 28.18 357 TYR A N 1
ATOM 1556 C CA . TYR A 1 153 ? 10.868 26.558 45.718 1.00 30.34 357 TYR A CA 1
ATOM 1557 C C . TYR A 1 153 ? 9.851 27.251 46.618 1.00 29.43 357 TYR A C 1
ATOM 1558 O O . TYR A 1 153 ? 9.569 26.771 47.722 1.00 30.91 357 TYR A O 1
ATOM 1576 N N . ILE A 1 154 ? 9.285 28.362 46.146 1.00 27.06 358 ILE A N 1
ATOM 1577 C CA . ILE A 1 154 ? 8.546 29.295 46.995 1.00 28.18 358 ILE A CA 1
ATOM 1578 C C . ILE A 1 154 ? 7.078 29.305 46.584 1.00 30.59 358 ILE A C 1
ATOM 1579 O O . ILE A 1 154 ? 6.744 29.648 45.442 1.00 30.97 358 ILE A O 1
ATOM 1595 N N . HIS A 1 155 ? 6.201 28.979 47.531 1.00 29.60 359 HIS A N 1
ATOM 1596 C CA . HIS A 1 155 ? 4.756 29.039 47.340 1.00 31.83 359 HIS A CA 1
ATOM 1597 C C . HIS A 1 155 ? 4.215 30.235 48.114 1.00 29.51 359 HIS A C 1
ATOM 1598 O O . HIS A 1 155 ? 4.376 30.310 49.337 1.00 27.95 359 HIS A O 1
ATOM 1612 N N . VAL A 1 156 ? 3.585 31.167 47.404 1.00 27.29 360 VAL A N 1
ATOM 1613 C CA . VAL A 1 156 ? 3.037 32.378 48.005 1.00 28.74 360 VAL A CA 1
ATOM 1614 C C . VAL A 1 156 ? 1.523 32.252 48.059 1.00 27.60 360 VAL A C 1
ATOM 1615 O O . VAL A 1 156 ? 0.876 32.028 47.029 1.00 26.42 360 VAL A O 1
ATOM 1628 N N . ASP A 1 157 ? 0.962 32.417 49.256 1.00 32.70 361 ASP A N 1
ATOM 1629 C CA . ASP A 1 157 ? -0.482 32.386 49.452 1.00 34.04 361 ASP A CA 1
ATOM 1630 C C . ASP A 1 157 ? -1.194 33.178 48.363 1.00 31.36 361 ASP A C 1
ATOM 1631 O O . ASP A 1 157 ? -0.806 34.303 48.039 1.00 31.38 361 ASP A O 1
ATOM 1640 N N . LYS A 1 158 ? -2.239 32.572 47.795 1.00 28.72 362 LYS A N 1
ATOM 1641 C CA . LYS A 1 158 ? -2.974 33.204 46.704 1.00 28.17 362 LYS A CA 1
ATOM 1642 C C . LYS A 1 158 ? -3.482 34.591 47.082 1.00 29.06 362 LYS A C 1
ATOM 1643 O O . LYS A 1 158 ? -3.699 35.430 46.201 1.00 28.92 362 LYS A O 1
ATOM 1662 N N . ARG A 1 159 ? -3.684 34.850 48.372 1.00 31.17 363 ARG A N 1
ATOM 1663 C CA . ARG A 1 159 ? -4.223 36.123 48.836 1.00 35.52 363 ARG A CA 1
ATOM 1664 C C . ARG A 1 159 ? -3.151 37.187 49.072 1.00 36.54 363 ARG A C 1
ATOM 1665 O O . ARG A 1 159 ? -3.499 38.321 49.419 1.00 36.71 363 ARG A O 1
ATOM 1686 N N . SER A 1 160 ? -1.873 36.862 48.889 1.00 32.46 364 SER A N 1
ATOM 1687 C CA . SER A 1 160 ? -0.770 37.782 49.181 1.00 30.58 364 SER A CA 1
ATOM 1688 C C . SER A 1 160 ? -0.082 38.189 47.880 1.00 28.46 364 SER A C 1
ATOM 1689 O O . SER A 1 160 ? 1.040 37.775 47.587 1.00 26.60 364 SER A O 1
ATOM 1697 N N . ASN A 1 161 ? -0.759 39.035 47.098 1.00 27.35 365 ASN A N 1
ATOM 1698 C CA . ASN A 1 161 ? -0.247 39.363 45.770 1.00 30.73 365 ASN A CA 1
ATOM 1699 C C . ASN A 1 161 ? 0.968 40.287 45.839 1.00 32.72 365 ASN A C 1
ATOM 1700 O O . ASN A 1 161 ? 1.900 40.149 45.037 1.00 30.43 365 ASN A O 1
ATOM 1711 N N . TYR A 1 162 ? 0.989 41.232 46.783 1.00 30.81 366 TYR A N 1
ATOM 1712 C CA . TYR A 1 162 ? 2.174 42.073 46.935 1.00 31.59 366 TYR A CA 1
ATOM 1713 C C . TYR A 1 162 ? 3.419 41.224 47.170 1.00 29.56 366 TYR A C 1
ATOM 1714 O O . TYR A 1 162 ? 4.438 41.390 46.490 1.00 27.49 366 TYR A O 1
ATOM 1732 N N . LEU A 1 163 ? 3.356 40.310 48.140 1.00 29.48 367 LEU A N 1
ATOM 1733 C CA . LEU A 1 163 ? 4.506 39.462 48.436 1.00 31.05 367 LEU A CA 1
ATOM 1734 C C . LEU A 1 163 ? 4.914 38.639 47.220 1.00 30.29 367 LEU A C 1
ATOM 1735 O O . LEU A 1 163 ? 6.107 38.414 46.986 1.00 32.74 367 LEU A O 1
ATOM 1751 N N . HIS A 1 164 ? 3.937 38.186 46.430 1.00 30.24 368 HIS A N 1
ATOM 1752 C CA . HIS A 1 164 ? 4.251 37.364 45.265 1.00 31.46 368 HIS A CA 1
ATOM 1753 C C . HIS A 1 164 ? 5.040 38.152 44.228 1.00 33.23 368 HIS A C 1
ATOM 1754 O O . HIS A 1 164 ? 5.909 37.596 43.548 1.00 32.27 368 HIS A O 1
ATOM 1768 N N . ARG A 1 165 ? 4.744 39.446 44.082 1.00 32.02 369 ARG A N 1
ATOM 1769 C CA . ARG A 1 165 ? 5.504 40.270 43.148 1.00 32.22 369 ARG A CA 1
ATOM 1770 C C . ARG A 1 165 ? 6.941 40.456 43.620 1.00 33.57 369 ARG A C 1
ATOM 1771 O O . ARG A 1 165 ? 7.867 40.500 42.802 1.00 32.48 369 ARG A O 1
ATOM 1792 N N . GLN A 1 166 ? 7.147 40.573 44.935 1.00 32.38 370 GLN A N 1
ATOM 1793 C CA . GLN A 1 166 ? 8.504 40.708 45.456 1.00 32.77 370 GLN A CA 1
ATOM 1794 C C . GLN A 1 166 ? 9.279 39.403 45.315 1.00 33.08 370 GLN A C 1
ATOM 1795 O O . GLN A 1 166 ? 10.465 39.415 44.968 1.00 31.64 370 GLN A O 1
ATOM 1809 N N . VAL A 1 167 ? 8.627 38.267 45.580 1.00 31.68 371 VAL A N 1
ATOM 1810 C CA . VAL A 1 167 ? 9.286 36.972 45.420 1.00 31.04 371 VAL A CA 1
ATOM 1811 C C . VAL A 1 167 ? 9.674 36.746 43.964 1.00 33.27 371 VAL A C 1
ATOM 1812 O O . VAL A 1 167 ? 10.722 36.156 43.670 1.00 32.75 371 VAL A O 1
ATOM 1825 N N . LEU A 1 168 ? 8.832 37.196 43.030 1.00 34.68 372 LEU A N 1
ATOM 1826 C CA . LEU A 1 168 ? 9.124 37.000 41.613 1.00 37.88 372 LEU A CA 1
ATOM 1827 C C . LEU A 1 168 ? 10.441 37.657 41.221 1.00 41.72 372 LEU A C 1
ATOM 1828 O O . LEU A 1 168 ? 11.174 37.136 40.372 1.00 44.02 372 LEU A O 1
ATOM 1844 N N . GLN A 1 169 ? 10.754 38.810 41.815 1.00 40.79 373 GLN A N 1
ATOM 1845 C CA . GLN A 1 169 ? 12.025 39.460 41.513 1.00 44.70 373 GLN A CA 1
ATOM 1846 C C . GLN A 1 169 ? 13.205 38.628 41.995 1.00 41.81 373 GLN A C 1
ATOM 1847 O O . GLN A 1 169 ? 14.287 38.684 41.397 1.00 41.17 373 GLN A O 1
ATOM 1861 N N . VAL A 1 170 ? 13.018 37.851 43.063 1.00 39.67 374 VAL A N 1
ATOM 1862 C CA . VAL A 1 170 ? 14.081 36.976 43.546 1.00 39.93 374 VAL A CA 1
ATOM 1863 C C . VAL A 1 170 ? 14.277 35.805 42.592 1.00 40.34 374 VAL A C 1
ATOM 1864 O O . VAL A 1 170 ? 15.403 35.493 42.187 1.00 42.93 374 VAL A O 1
ATOM 1877 N N . SER A 1 171 ? 13.182 35.140 42.217 1.00 38.17 375 SER A N 1
ATOM 1878 C CA . SER A 1 171 ? 13.290 33.971 41.350 1.00 39.24 375 SER A CA 1
ATOM 1879 C C . SER A 1 171 ? 13.895 34.331 40.003 1.00 39.99 375 SER A C 1
ATOM 1880 O O . SER A 1 171 ? 14.525 33.484 39.359 1.00 42.43 375 SER A O 1
ATOM 1888 N N . ARG A 1 172 ? 13.715 35.576 39.560 1.00 38.45 376 ARG A N 1
ATOM 1889 C CA . ARG A 1 172 ? 14.262 36.013 38.282 1.00 41.62 376 ARG A CA 1
ATOM 1890 C C . ARG A 1 172 ? 15.759 36.281 38.337 1.00 38.76 376 ARG A C 1
ATOM 1891 O O . ARG A 1 172 ? 16.405 36.309 37.284 1.00 37.61 376 ARG A O 1
ATOM 1912 N N . GLN A 1 173 ? 16.325 36.477 39.528 1.00 39.14 377 GLN A N 1
ATOM 1913 C CA . GLN A 1 173 ? 17.750 36.760 39.655 1.00 40.34 377 GLN A CA 1
ATOM 1914 C C . GLN A 1 173 ? 18.609 35.504 39.719 1.00 38.08 377 GLN A C 1
ATOM 1915 O O . GLN A 1 173 ? 19.758 35.532 39.262 1.00 36.42 377 GLN A O 1
ATOM 1929 N N . TYR A 1 174 ? 18.088 34.406 40.269 1.00 34.71 378 TYR A N 1
ATOM 1930 C CA . TYR A 1 174 ? 18.888 33.228 40.579 1.00 38.68 378 TYR A CA 1
ATOM 1931 C C . TYR A 1 174 ? 18.313 31.991 39.899 1.00 39.24 378 TYR A C 1
ATOM 1932 O O . TYR A 1 174 ? 17.097 31.760 39.921 1.00 37.53 378 TYR A O 1
ATOM 1950 N N . SER A 1 175 ? 19.202 31.189 39.302 1.00 38.56 379 SER A N 1
ATOM 1951 C CA . SER A 1 175 ? 18.772 30.020 38.540 1.00 43.27 379 SER A CA 1
ATOM 1952 C C . SER A 1 175 ? 18.310 28.871 39.429 1.00 40.57 379 SER A C 1
ATOM 1953 O O . SER A 1 175 ? 17.584 27.993 38.953 1.00 42.09 379 SER A O 1
ATOM 1961 N N . ASN A 1 176 ? 18.711 28.851 40.700 1.00 35.96 380 ASN A N 1
ATOM 1962 C CA . ASN A 1 176 ? 18.282 27.819 41.634 1.00 32.29 380 ASN A CA 1
ATOM 1963 C C . ASN A 1 176 ? 17.105 28.266 42.499 1.00 33.43 380 ASN A C 1
ATOM 1964 O O . ASN A 1 176 ? 16.898 27.714 43.586 1.00 31.76 380 ASN A O 1
ATOM 1975 N N . VAL A 1 177 ? 16.327 29.243 42.036 1.00 33.87 381 VAL A N 1
ATOM 1976 C CA . VAL A 1 177 ? 15.166 29.745 42.761 1.00 34.12 381 VAL A CA 1
ATOM 1977 C C . VAL A 1 177 ? 13.983 29.774 41.803 1.00 34.80 381 VAL A C 1
ATOM 1978 O O . VAL A 1 177 ? 14.065 30.386 40.732 1.00 33.85 381 VAL A O 1
ATOM 1991 N N . ARG A 1 178 ? 12.889 29.115 42.189 1.00 33.92 382 ARG A N 1
ATOM 1992 C CA . ARG A 1 178 ? 11.676 29.072 41.384 1.00 32.36 382 ARG A CA 1
ATOM 1993 C C . ARG A 1 178 ? 10.466 29.274 42.287 1.00 32.13 382 ARG A C 1
ATOM 1994 O O . ARG A 1 178 ? 10.526 29.042 43.498 1.00 31.13 382 ARG A O 1
ATOM 2015 N N . VAL A 1 179 ? 9.361 29.711 41.681 1.00 33.76 383 VAL A N 1
ATOM 2016 C CA . VAL A 1 179 ? 8.100 29.914 42.385 1.00 33.99 383 VAL A CA 1
ATOM 2017 C C . VAL A 1 179 ? 7.067 28.945 41.829 1.00 32.50 383 VAL A C 1
ATOM 2018 O O . VAL A 1 179 ? 7.060 28.630 40.634 1.00 31.56 383 VAL A O 1
ATOM 2031 N N . THR A 1 180 ? 6.184 28.479 42.702 1.00 30.10 384 THR A N 1
ATOM 2032 C CA . THR A 1 180 ? 5.116 27.583 42.272 1.00 29.91 384 THR A CA 1
ATOM 2033 C C . THR A 1 180 ? 4.164 28.338 41.348 1.00 32.51 384 THR A C 1
ATOM 2034 O O . THR A 1 180 ? 3.670 29.408 41.722 1.00 32.66 384 THR A O 1
ATOM 2045 N N . PRO A 1 181 ? 3.885 27.830 40.142 1.00 33.54 385 PRO A N 1
ATOM 2046 C CA . PRO A 1 181 ? 2.915 28.525 39.280 1.00 36.80 385 PRO A CA 1
ATOM 2047 C C . PRO A 1 181 ? 1.495 28.449 39.810 1.00 35.70 385 PRO A C 1
ATOM 2048 O O . PRO A 1 181 ? 0.699 29.362 39.557 1.00 36.63 385 PRO A O 1
ATOM 2059 N N . TRP A 1 182 ? 1.160 27.384 40.532 1.00 32.64 386 TRP A N 1
ATOM 2060 C CA . TRP A 1 182 ? -0.114 27.264 41.224 1.00 32.59 386 TRP A CA 1
ATOM 2061 C C . TRP A 1 182 ? 0.003 27.878 42.614 1.00 29.86 386 TRP A C 1
ATOM 2062 O O . TRP A 1 182 ? 1.072 27.864 43.228 1.00 29.50 386 TRP A O 1
ATOM 2083 N N . ARG A 1 183 ? -1.106 28.431 43.103 1.00 31.08 387 ARG A N 1
ATOM 2084 C CA . ARG A 1 183 ? -1.128 29.104 44.395 1.00 33.89 387 ARG A CA 1
ATOM 2085 C C . ARG A 1 183 ? -2.451 28.824 45.089 1.00 35.55 387 ARG A C 1
ATOM 2086 O O . ARG A 1 183 ? -3.517 29.048 44.508 1.00 38.59 387 ARG A O 1
ATOM 2107 N N . MET A 1 184 ? -2.378 28.352 46.329 1.00 32.82 388 MET A N 1
ATOM 2108 C CA . MET A 1 184 ? -3.549 28.028 47.129 1.00 32.05 388 MET A CA 1
ATOM 2109 C C . MET A 1 184 ? -3.738 29.065 48.228 1.00 32.83 388 MET A C 1
ATOM 2110 O O . MET A 1 184 ? -2.808 29.783 48.605 1.00 32.09 388 MET A O 1
ATOM 2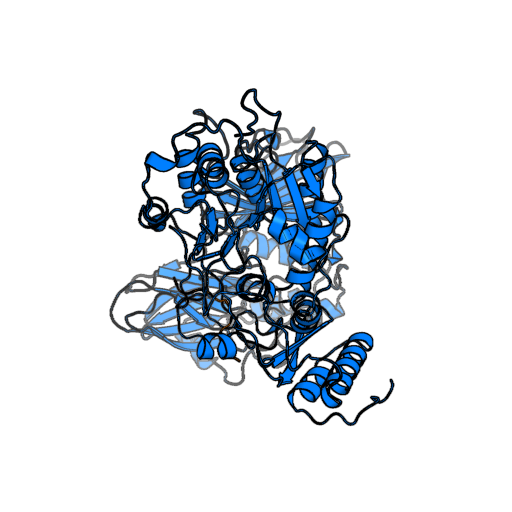124 N N . ALA A 1 185 ? -4.965 29.133 48.742 1.00 33.84 389 ALA A N 1
ATOM 2125 C CA . ALA A 1 185 ? -5.292 29.991 49.882 1.00 38.26 389 ALA A CA 1
ATOM 2126 C C . ALA A 1 185 ? -5.147 29.158 51.150 1.00 44.97 389 ALA A C 1
ATOM 2127 O O . ALA A 1 185 ? -6.109 28.573 51.647 1.00 48.87 389 ALA A O 1
ATOM 2134 N N . THR A 1 186 ? -3.927 29.117 51.690 1.00 47.46 390 THR A N 1
ATOM 2135 C CA . THR A 1 186 ? -3.588 28.206 52.787 1.00 48.62 390 THR A CA 1
ATOM 2136 C C . THR A 1 186 ? -3.958 28.839 54.127 1.00 47.92 390 THR A C 1
ATOM 2137 O O . THR A 1 186 ? -3.130 29.419 54.834 1.00 53.65 390 THR A O 1
ATOM 2148 N N . ILE A 1 187 ? -5.234 28.693 54.489 1.00 40.67 391 ILE A N 1
ATOM 2149 C CA . ILE A 1 187 ? -5.706 29.179 55.780 1.00 36.30 391 ILE A CA 1
ATOM 2150 C C . ILE A 1 187 ? -5.104 28.342 56.904 1.00 35.76 391 ILE A C 1
ATOM 2151 O O . ILE A 1 187 ? -4.669 27.199 56.712 1.00 31.56 391 ILE A O 1
ATOM 2167 N N . TRP A 1 188 ? -5.087 28.921 58.103 1.00 35.71 392 TRP A N 1
ATOM 2168 C CA . TRP A 1 188 ? -4.551 28.211 59.255 1.00 37.92 392 TRP A CA 1
ATOM 2169 C C . TRP A 1 188 ? -5.375 26.956 59.517 1.00 37.18 392 TRP A C 1
ATOM 2170 O O . TRP A 1 188 ? -6.606 27.005 59.562 1.00 37.04 392 TRP A O 1
ATOM 2191 N N . GLY A 1 189 ? -4.688 25.826 59.677 1.00 35.14 393 GLY A N 1
ATOM 2192 C CA . GLY A 1 189 ? -5.337 24.557 59.935 1.00 32.26 393 GLY A CA 1
ATOM 2193 C C . GLY A 1 189 ? -5.990 23.910 58.735 1.00 33.50 393 GLY A C 1
ATOM 2194 O O . GLY A 1 189 ? -6.522 22.798 58.865 1.00 36.32 393 GLY A O 1
ATOM 2198 N N . GLY A 1 190 ? -5.956 24.551 57.571 1.00 32.33 394 GLY A N 1
ATOM 2199 C CA . GLY A 1 190 ? -6.692 24.040 56.434 1.00 32.06 394 GLY A CA 1
ATOM 2200 C C . GLY A 1 190 ? -6.095 22.759 55.884 1.00 38.11 394 GLY A C 1
ATOM 2201 O O . GLY A 1 190 ? -4.900 22.485 56.013 1.00 38.12 394 GLY A O 1
ATOM 2205 N N . ALA A 1 191 ? -6.959 21.957 55.259 1.00 36.63 395 ALA A N 1
ATOM 2206 C CA . ALA A 1 191 ? -6.500 20.751 54.586 1.00 34.44 395 ALA A CA 1
ATOM 2207 C C . ALA A 1 191 ? -5.591 21.068 53.409 1.00 34.08 395 ALA A C 1
ATOM 2208 O O . ALA A 1 191 ? -4.774 20.223 53.024 1.00 32.76 395 ALA A O 1
ATOM 2215 N N . SER A 1 192 ? -5.695 22.274 52.846 1.00 34.15 396 SER A N 1
ATOM 2216 C CA . SER A 1 192 ? -4.929 22.628 51.656 1.00 34.71 396 SER A CA 1
ATOM 2217 C C . SER A 1 192 ? -3.429 22.719 51.917 1.00 32.48 396 SER A C 1
ATOM 2218 O O . SER A 1 192 ? -2.647 22.686 50.961 1.00 33.34 396 SER A O 1
ATOM 2226 N N . LEU A 1 193 ? -2.997 22.836 53.174 1.00 32.69 397 LEU A N 1
ATOM 2227 C CA . LEU A 1 193 ? -1.561 22.869 53.434 1.00 34.19 397 LEU A CA 1
ATOM 2228 C C . LEU A 1 193 ? -0.906 21.542 53.071 1.00 31.48 397 LEU A C 1
ATOM 2229 O O . LEU A 1 193 ? 0.227 21.518 52.578 1.00 31.89 397 LEU A O 1
ATOM 2245 N N . LEU A 1 194 ? -1.596 20.424 53.308 1.00 31.61 398 LEU A N 1
ATOM 2246 C CA . LEU A 1 194 ? -1.046 19.135 52.901 1.00 30.52 398 LEU A CA 1
ATOM 2247 C C . LEU A 1 194 ? -1.036 19.003 51.384 1.00 33.04 398 LEU A C 1
ATOM 2248 O O . LEU A 1 194 ? -0.043 18.551 50.801 1.00 33.36 398 LEU A O 1
ATOM 2264 N N . SER A 1 195 ? -2.129 19.397 50.725 1.00 35.04 399 SER A N 1
ATOM 2265 C CA . SER A 1 195 ? -2.150 19.392 49.266 1.00 35.46 399 SER A CA 1
ATOM 2266 C C . SER A 1 195 ? -1.014 20.235 48.706 1.00 33.55 399 SER A C 1
ATOM 2267 O O . SER A 1 195 ? -0.418 19.886 47.680 1.00 33.06 399 SER A O 1
ATOM 2275 N N . THR A 1 196 ? -0.705 21.354 49.367 1.00 31.56 400 THR A N 1
ATOM 2276 C CA . THR A 1 196 ? 0.418 22.188 48.950 1.00 29.00 400 THR A CA 1
ATOM 2277 C C . THR A 1 196 ? 1.727 21.409 49.014 1.00 28.93 400 THR A C 1
ATOM 2278 O O . THR A 1 196 ? 2.500 21.389 48.049 1.00 29.00 400 THR A O 1
ATOM 2289 N N . TYR A 1 197 ? 1.997 20.762 50.150 1.00 27.77 401 TYR A N 1
ATOM 2290 C CA . TYR A 1 197 ? 3.253 20.032 50.295 1.00 29.47 401 TYR A CA 1
ATOM 2291 C C . TYR A 1 197 ? 3.341 18.877 49.306 1.00 30.85 401 TYR A C 1
ATOM 2292 O O . TYR A 1 197 ? 4.385 18.673 48.674 1.00 32.82 401 TYR A O 1
ATOM 2310 N N . LEU A 1 198 ? 2.257 18.111 49.152 1.00 28.92 402 LEU A N 1
ATOM 2311 C CA . LEU A 1 198 ? 2.304 16.932 48.290 1.00 31.77 402 LEU A CA 1
ATOM 2312 C C . LEU A 1 198 ? 2.493 17.319 46.830 1.00 31.05 402 LEU A C 1
ATOM 2313 O O . LEU A 1 198 ? 3.174 16.613 46.078 1.00 29.42 402 LEU A O 1
ATOM 2329 N N . GLN A 1 199 ? 1.888 18.429 46.405 1.00 29.97 403 GLN A N 1
ATOM 2330 C CA . GLN A 1 199 ? 2.073 18.877 45.029 1.00 28.79 403 GLN A CA 1
ATOM 2331 C C . GLN A 1 199 ? 3.485 19.407 44.811 1.00 26.58 403 GLN A C 1
ATOM 2332 O O . GLN A 1 199 ? 4.100 19.138 43.773 1.00 27.16 403 GLN A O 1
ATOM 2346 N N . SER A 1 200 ? 4.021 20.165 45.772 1.00 27.51 404 SER A N 1
ATOM 2347 C CA . SER A 1 200 ? 5.388 20.654 45.631 1.00 29.44 404 SER A CA 1
ATOM 2348 C C . SER A 1 200 ? 6.388 19.503 45.623 1.00 30.12 404 SER A C 1
ATOM 2349 O O . SER A 1 200 ? 7.419 19.583 44.946 1.00 29.26 404 SER A O 1
ATOM 2357 N N . MET A 1 201 ? 6.095 18.421 46.352 1.00 29.96 405 MET A N 1
ATOM 2358 C CA . MET A 1 201 ? 6.956 17.242 46.313 1.00 30.50 405 MET A CA 1
ATOM 2359 C C . MET A 1 201 ? 6.919 16.581 44.942 1.00 30.64 405 MET A C 1
ATOM 2360 O O . MET A 1 201 ? 7.960 16.164 44.422 1.00 32.70 405 MET A O 1
ATOM 2374 N N . ARG A 1 202 ? 5.734 16.477 44.336 1.00 31.84 406 ARG A N 1
ATOM 2375 C CA . ARG A 1 202 ? 5.645 15.916 42.992 1.00 32.18 406 ARG A CA 1
ATOM 2376 C C . ARG A 1 202 ? 6.403 16.782 41.993 1.00 29.61 406 ARG A C 1
ATOM 2377 O O . ARG A 1 202 ? 7.197 16.274 41.194 1.00 29.35 406 ARG A O 1
ATOM 2398 N N . ASP A 1 203 ? 6.177 18.100 42.032 1.00 30.58 407 ASP A N 1
ATOM 2399 C CA . ASP A 1 203 ? 6.904 19.011 41.150 1.00 33.03 407 ASP A CA 1
ATOM 2400 C C . ASP A 1 203 ? 8.415 18.836 41.292 1.00 31.54 407 ASP A C 1
ATOM 2401 O O . ASP A 1 203 ? 9.141 18.751 40.295 1.00 31.94 407 ASP A O 1
ATOM 2410 N N . LEU A 1 204 ? 8.911 18.797 42.532 1.00 31.02 408 LEU A N 1
ATOM 2411 C CA . LEU A 1 204 ? 10.354 18.768 42.753 1.00 34.09 408 LEU A CA 1
ATOM 2412 C C . LEU A 1 204 ? 10.968 17.461 42.265 1.00 33.89 408 LEU A C 1
ATOM 2413 O O . LEU A 1 204 ? 12.083 17.456 41.728 1.00 33.24 408 LEU A O 1
ATOM 2429 N N . LEU A 1 205 ? 10.264 16.344 42.448 1.00 35.50 409 LEU A N 1
ATOM 2430 C CA . LEU A 1 205 ? 10.792 15.065 41.990 1.00 36.40 409 LEU A CA 1
ATOM 2431 C C . LEU A 1 205 ? 10.883 15.006 40.472 1.00 38.94 409 LEU A C 1
ATOM 2432 O O . LEU A 1 205 ? 11.716 14.269 39.934 1.00 39.03 409 LEU A O 1
ATOM 2448 N N . GLU A 1 206 ? 10.055 15.771 39.765 1.00 41.55 410 GLU A N 1
ATOM 2449 C CA . GLU A 1 206 ? 10.085 15.763 38.310 1.00 47.59 410 GLU A CA 1
ATOM 2450 C C . GLU A 1 206 ? 11.048 16.792 37.727 1.00 42.39 410 GLU A C 1
ATOM 2451 O O . GLU A 1 206 ? 11.290 16.773 36.515 1.00 41.56 410 GLU A O 1
ATOM 2463 N N . MET A 1 207 ? 11.614 17.671 38.555 1.00 39.95 411 MET A N 1
ATOM 2464 C CA . MET A 1 207 ? 12.672 18.586 38.123 1.00 39.39 411 MET A CA 1
ATOM 2465 C C . MET A 1 207 ? 13.988 17.819 38.125 1.00 41.89 411 MET A C 1
ATOM 2466 O O . MET A 1 207 ? 14.732 17.815 39.107 1.00 40.80 411 MET A O 1
ATOM 2480 N N . THR A 1 208 ? 14.282 17.162 37.003 1.00 49.29 412 THR A N 1
ATOM 2481 C CA . THR A 1 208 ? 15.477 16.332 36.920 1.00 53.26 412 THR A CA 1
ATOM 2482 C C . THR A 1 208 ? 16.763 17.147 36.964 1.00 53.42 412 THR A C 1
ATOM 2483 O O . THR A 1 208 ? 17.820 16.588 37.273 1.00 52.96 412 THR A O 1
ATOM 2494 N N . ASP A 1 209 ? 16.706 18.445 36.668 1.00 52.86 413 ASP A N 1
ATOM 2495 C CA . ASP A 1 209 ? 17.892 19.290 36.745 1.00 51.73 413 ASP A CA 1
ATOM 2496 C C . ASP A 1 209 ? 18.224 19.723 38.169 1.00 48.74 413 ASP A C 1
ATOM 2497 O O . ASP A 1 209 ? 19.211 20.441 38.365 1.00 48.44 413 ASP A O 1
ATOM 2506 N N . TRP A 1 210 ? 17.436 19.305 39.163 1.00 46.51 414 TRP A N 1
ATOM 2507 C CA . TRP A 1 210 ? 17.665 19.638 40.570 1.00 43.71 414 TRP A CA 1
ATOM 2508 C C . TRP A 1 210 ? 17.860 18.345 41.355 1.00 43.61 414 TRP A C 1
ATOM 2509 O O . TRP A 1 210 ? 16.883 17.758 41.849 1.00 41.02 414 TRP A O 1
ATOM 2530 N N . PRO A 1 211 ? 19.105 17.854 41.495 1.00 45.67 415 PRO A N 1
ATOM 2531 C CA . PRO A 1 211 ? 19.369 16.613 42.266 1.00 45.47 415 PRO A CA 1
ATOM 2532 C C . PRO A 1 211 ? 19.495 16.831 43.773 1.00 45.26 415 PRO A C 1
ATOM 2533 O O . PRO A 1 211 ? 20.578 16.882 44.355 1.00 48.16 415 PRO A O 1
ATOM 2544 N N . TRP A 1 212 ? 18.349 16.945 44.440 1.00 40.28 416 TRP A N 1
ATOM 2545 C CA . TRP A 1 212 ? 18.318 17.227 45.867 1.00 35.31 416 TRP A CA 1
ATOM 2546 C C . TRP A 1 212 ? 18.214 15.944 46.688 1.00 35.87 416 TRP A C 1
ATOM 2547 O O . TRP A 1 212 ? 17.748 14.903 46.216 1.00 38.32 416 TRP A O 1
ATOM 2568 N N . ASP A 1 213 ? 18.654 16.040 47.943 1.00 35.45 417 ASP A N 1
ATOM 2569 C CA . ASP A 1 213 ? 18.700 14.907 48.859 1.00 35.96 417 ASP A CA 1
ATOM 2570 C C . ASP A 1 213 ? 17.755 15.041 50.044 1.00 33.86 417 ASP A C 1
ATOM 2571 O O . ASP A 1 213 ? 17.331 14.021 50.596 1.00 31.29 417 ASP A O 1
ATOM 2580 N N . PHE A 1 214 ? 17.412 16.266 50.445 1.00 31.62 418 PHE A N 1
ATOM 2581 C CA . PHE A 1 214 ? 16.534 16.501 51.581 1.00 30.96 418 PHE A CA 1
ATOM 2582 C C . PHE A 1 214 ? 15.492 17.553 51.235 1.00 32.68 418 PHE A C 1
ATOM 2583 O O . PHE A 1 214 ? 15.713 18.418 50.382 1.00 32.20 418 PHE A O 1
ATOM 2600 N N . PHE A 1 215 ? 14.357 17.462 51.925 1.00 32.60 419 PHE A N 1
ATOM 2601 C CA . PHE A 1 215 ? 13.227 18.371 51.777 1.00 32.29 419 PHE A CA 1
ATOM 2602 C C . PHE A 1 215 ? 13.027 19.082 53.108 1.00 33.01 419 PHE A C 1
ATOM 2603 O O . PHE A 1 215 ? 12.843 18.426 54.138 1.00 33.91 419 PHE A O 1
ATOM 2620 N N . ILE A 1 216 ? 13.074 20.415 53.092 1.00 30.72 420 ILE A N 1
ATOM 2621 C CA . ILE A 1 216 ? 12.925 21.222 54.301 1.00 29.45 420 ILE A CA 1
ATOM 2622 C C . ILE A 1 216 ? 11.903 22.317 54.032 1.00 30.62 420 ILE A C 1
ATOM 2623 O O . ILE A 1 216 ? 12.036 23.068 53.059 1.00 29.93 420 ILE A O 1
ATOM 2639 N N . ASN A 1 217 ? 10.897 22.422 54.899 1.00 30.17 421 ASN A N 1
ATOM 2640 C CA . ASN A 1 217 ? 9.871 23.448 54.770 1.00 28.80 421 ASN A CA 1
ATOM 2641 C C . ASN A 1 217 ? 10.115 24.570 55.774 1.00 30.10 421 ASN A C 1
ATOM 2642 O O . ASN A 1 217 ? 10.479 24.319 56.927 1.00 28.05 421 ASN A O 1
ATOM 2653 N N . LEU A 1 218 ? 9.922 25.811 55.318 1.00 27.46 422 LEU A N 1
ATOM 2654 C CA . LEU A 1 218 ? 10.113 26.997 56.142 1.00 28.39 422 LEU A CA 1
ATOM 2655 C C . LEU A 1 218 ? 9.031 28.022 55.828 1.00 26.56 422 LEU A C 1
ATOM 2656 O O . LEU A 1 218 ? 8.533 28.096 54.702 1.00 26.22 422 LEU A O 1
ATOM 2672 N N . SER A 1 219 ? 8.681 28.820 56.833 1.00 29.73 423 SER A N 1
ATOM 2673 C CA . SER A 1 219 ? 7.788 29.959 56.673 1.00 30.59 423 SER A CA 1
ATOM 2674 C C . SER A 1 219 ? 8.587 31.254 56.738 1.00 33.20 423 SER A C 1
ATOM 2675 O O . SER A 1 219 ? 9.788 31.260 57.017 1.00 31.81 423 SER A O 1
ATOM 2683 N N . ALA A 1 220 ? 7.896 32.369 56.489 1.00 32.09 424 ALA A N 1
ATOM 2684 C CA . ALA A 1 220 ? 8.541 33.674 56.561 1.00 31.66 424 ALA A CA 1
ATOM 2685 C C . ALA A 1 220 ? 8.899 34.078 57.985 1.00 31.80 424 ALA A C 1
ATOM 2686 O O . ALA A 1 220 ? 9.569 35.099 58.168 1.00 31.79 424 ALA A O 1
ATOM 2693 N N . ALA A 1 221 ? 8.474 33.316 58.992 1.00 33.15 425 ALA A N 1
ATOM 2694 C CA . ALA A 1 221 ? 8.788 33.616 60.382 1.00 33.54 425 ALA A CA 1
ATOM 2695 C C . ALA A 1 221 ? 9.828 32.669 60.973 1.00 31.96 425 ALA A C 1
ATOM 2696 O O . ALA A 1 221 ? 10.037 32.678 62.191 1.00 32.74 425 ALA A O 1
ATOM 2703 N N . ASP A 1 222 ? 10.481 31.855 60.147 1.00 31.35 426 ASP A N 1
ATOM 2704 C CA . ASP A 1 222 ? 11.570 30.995 60.593 1.00 32.42 426 ASP A CA 1
ATOM 2705 C C . ASP A 1 222 ? 12.914 31.702 60.405 1.00 30.31 426 ASP A C 1
ATOM 2706 O O . ASP A 1 222 ? 13.028 32.681 59.666 1.00 30.19 426 ASP A O 1
ATOM 2715 N N . TYR A 1 223 ? 13.942 31.189 61.093 1.00 30.96 427 TYR A N 1
ATOM 2716 C CA . TYR A 1 223 ? 15.295 31.715 60.941 1.00 34.14 427 TYR A CA 1
ATOM 2717 C C . TYR A 1 223 ? 16.298 30.646 61.337 1.00 33.81 427 TYR A C 1
ATOM 2718 O O . TYR A 1 223 ? 16.034 29.893 62.285 1.00 33.39 427 TYR A O 1
ATOM 2736 N N . PRO A 1 224 ? 17.441 30.543 60.658 1.00 33.72 428 PRO A N 1
ATOM 2737 C CA . PRO A 1 224 ? 18.456 29.571 61.082 1.00 34.52 428 PRO A CA 1
ATOM 2738 C C . PRO A 1 224 ? 19.135 29.994 62.376 1.00 35.65 428 PRO A C 1
ATOM 2739 O O . PRO A 1 224 ? 19.297 31.184 62.663 1.00 33.32 428 PRO A O 1
ATOM 2750 N N . ILE A 1 225 ? 19.523 28.992 63.167 1.00 35.49 429 ILE A N 1
ATOM 2751 C CA . ILE A 1 225 ? 20.309 29.200 64.375 1.00 36.78 429 ILE A CA 1
ATOM 2752 C C . ILE A 1 225 ? 21.662 28.501 64.299 1.00 37.08 429 ILE A C 1
ATOM 2753 O O . ILE A 1 225 ? 22.378 28.430 65.300 1.00 36.51 429 ILE A O 1
ATOM 2769 N N . ARG A 1 226 ? 22.022 27.974 63.130 1.00 37.39 430 ARG A N 1
ATOM 2770 C CA . ARG A 1 226 ? 23.365 27.473 62.878 1.00 37.61 430 ARG A CA 1
ATOM 2771 C C . ARG A 1 226 ? 23.690 27.712 61.410 1.00 34.96 430 ARG A C 1
ATOM 2772 O O . ARG A 1 226 ? 22.796 27.885 60.578 1.00 37.82 430 ARG A O 1
ATOM 2793 N N . THR A 1 227 ? 24.982 27.728 61.099 1.00 34.54 431 THR A N 1
ATOM 2794 C CA . THR A 1 227 ? 25.418 28.057 59.750 1.00 36.90 431 THR A CA 1
ATOM 2795 C C . THR A 1 227 ? 25.005 26.973 58.756 1.00 38.48 431 THR A C 1
ATOM 2796 O O . THR A 1 227 ? 24.678 25.837 59.120 1.00 38.82 431 THR A O 1
ATOM 2807 N N . ASN A 1 228 ? 25.028 27.343 57.474 1.00 35.31 432 ASN A N 1
ATOM 2808 C CA . ASN A 1 228 ? 24.747 26.375 56.420 1.00 35.56 432 ASN A CA 1
ATOM 2809 C C . ASN A 1 228 ? 25.781 25.255 56.414 1.00 35.96 432 ASN A C 1
ATOM 2810 O O . ASN A 1 228 ? 25.444 24.092 56.157 1.00 38.25 432 ASN A O 1
ATOM 2821 N N . ASP A 1 229 ? 27.045 25.583 56.696 1.00 36.80 433 ASP A N 1
ATOM 2822 C CA . ASP A 1 229 ? 28.093 24.564 56.704 1.00 44.81 433 ASP A CA 1
ATOM 2823 C C . ASP A 1 229 ? 27.810 23.481 57.739 1.00 41.23 433 ASP A C 1
ATOM 2824 O O . ASP A 1 229 ? 28.037 22.293 57.483 1.00 37.04 433 ASP A O 1
ATOM 2833 N N . GLN A 1 230 ? 27.329 23.872 58.922 1.00 41.24 434 GLN A N 1
ATOM 2834 C CA . GLN A 1 230 ? 27.028 22.889 59.959 1.00 40.33 434 GLN A CA 1
ATOM 2835 C C . GLN A 1 230 ? 25.787 22.078 59.604 1.00 39.20 434 GLN A C 1
ATOM 2836 O O . GLN A 1 230 ? 25.733 20.869 59.859 1.00 36.88 434 GLN A O 1
ATOM 2850 N N . LEU A 1 231 ? 24.778 22.730 59.026 1.00 37.27 435 LEU A N 1
ATOM 2851 C CA . LEU A 1 231 ? 23.594 22.018 58.560 1.00 37.14 435 LEU A CA 1
ATOM 2852 C C . LEU A 1 231 ? 23.974 20.925 57.568 1.00 35.79 435 LEU A C 1
ATOM 2853 O O . LEU A 1 231 ? 23.516 19.781 57.676 1.00 32.80 435 LEU A O 1
ATOM 2869 N N . VAL A 1 232 ? 24.829 21.259 56.600 1.00 37.52 436 VAL A N 1
ATOM 2870 C CA . VAL A 1 232 ? 25.213 20.296 55.574 1.00 37.73 436 VAL A CA 1
ATOM 2871 C C . VAL A 1 232 ? 26.045 19.170 56.177 1.00 36.82 436 VAL A C 1
ATOM 2872 O O . VAL A 1 232 ? 25.869 17.997 55.826 1.00 37.03 436 VAL A O 1
ATOM 2885 N N . ALA A 1 233 ? 26.966 19.502 57.084 1.00 38.02 437 ALA A N 1
ATOM 2886 C CA . ALA A 1 233 ? 27.789 18.467 57.702 1.00 40.71 437 ALA A CA 1
ATOM 2887 C C . ALA A 1 233 ? 26.930 17.474 58.472 1.00 37.57 437 ALA A C 1
ATOM 2888 O O . ALA A 1 233 ? 27.155 16.259 58.403 1.00 35.09 437 ALA A O 1
ATOM 2895 N N . PHE A 1 234 ? 25.938 17.975 59.207 1.00 35.27 438 PHE A N 1
ATOM 2896 C CA . PHE A 1 234 ? 25.066 17.103 59.986 1.00 35.62 438 PHE A CA 1
ATOM 2897 C C . PHE A 1 234 ? 24.235 16.204 59.077 1.00 34.69 438 PHE A C 1
ATOM 2898 O O . PHE A 1 234 ? 24.190 14.983 59.267 1.00 36.26 438 PHE A O 1
ATOM 2915 N N . LEU A 1 235 ? 23.576 16.790 58.074 1.00 33.53 439 LEU A N 1
ATOM 2916 C CA . LEU A 1 235 ? 22.691 16.008 57.215 1.00 34.06 439 LEU A CA 1
ATOM 2917 C C . LEU A 1 235 ? 23.468 15.078 56.293 1.00 35.64 439 LEU A C 1
ATOM 2918 O O . LEU A 1 235 ? 22.962 14.010 55.927 1.00 36.72 439 LEU A O 1
ATOM 2934 N N . SER A 1 236 ? 24.685 15.463 55.900 1.00 37.11 440 SER A N 1
ATOM 2935 C CA . SER A 1 236 ? 25.516 14.586 55.081 1.00 38.25 440 SER A CA 1
ATOM 2936 C C . SER A 1 236 ? 25.857 13.300 55.817 1.00 41.59 440 SER A C 1
ATOM 2937 O O . SER A 1 236 ? 26.065 12.257 55.186 1.00 41.37 440 SER A O 1
ATOM 2945 N N . ARG A 1 237 ? 25.919 13.352 57.147 1.00 44.19 441 ARG A N 1
ATOM 2946 C CA . ARG A 1 237 ? 26.200 12.159 57.934 1.00 46.96 441 ARG A CA 1
ATOM 2947 C C . ARG A 1 237 ? 24.966 11.283 58.119 1.00 43.25 441 ARG A C 1
ATOM 2948 O O . ARG A 1 237 ? 25.094 10.057 58.209 1.00 42.78 441 ARG A O 1
ATOM 2969 N N . TYR A 1 238 ? 23.776 11.884 58.182 1.00 38.76 442 TYR A N 1
ATOM 2970 C CA . TYR A 1 238 ? 22.549 11.140 58.449 1.00 39.55 442 TYR A CA 1
ATOM 2971 C C . TYR A 1 238 ? 21.588 11.210 57.270 1.00 39.49 442 TYR A C 1
ATOM 2972 O O . TYR A 1 238 ? 20.400 11.495 57.451 1.00 38.22 442 TYR A O 1
ATOM 2990 N N . ARG A 1 239 ? 22.077 10.935 56.061 1.00 41.89 443 ARG A N 1
ATOM 2991 C CA . ARG A 1 239 ? 21.279 11.209 54.874 1.00 44.73 443 ARG A CA 1
ATOM 2992 C C . ARG A 1 239 ? 20.156 10.203 54.654 1.00 44.09 443 ARG A C 1
ATOM 2993 O O . ARG A 1 239 ? 19.267 10.470 53.836 1.00 41.97 443 ARG A O 1
ATOM 3014 N N . ASP A 1 240 ? 20.153 9.077 55.367 1.00 43.66 444 ASP A N 1
ATOM 3015 C CA . ASP A 1 240 ? 19.087 8.091 55.257 1.00 40.57 444 ASP A CA 1
ATOM 3016 C C . ASP A 1 240 ? 18.062 8.197 56.382 1.00 36.03 444 ASP A C 1
ATOM 3017 O O . ASP A 1 240 ? 17.228 7.298 56.531 1.00 37.45 444 ASP A O 1
ATOM 3026 N N . MET A 1 241 ? 18.091 9.271 57.164 1.00 37.06 445 MET A N 1
ATOM 3027 C CA . MET A 1 241 ? 17.157 9.462 58.264 1.00 38.28 445 MET A CA 1
ATOM 3028 C C . MET A 1 241 ? 16.070 10.461 57.881 1.00 36.02 445 MET A C 1
ATOM 3029 O O . MET A 1 241 ? 16.218 11.250 56.946 1.00 36.04 445 MET A O 1
ATOM 3043 N N . ASN A 1 242 ? 14.964 10.408 58.624 1.00 37.34 446 ASN A N 1
ATOM 3044 C CA . ASN A 1 242 ? 13.867 11.363 58.513 1.00 38.19 446 ASN A CA 1
ATOM 3045 C C . ASN A 1 242 ? 13.623 11.996 59.875 1.00 39.25 446 ASN A C 1
ATOM 304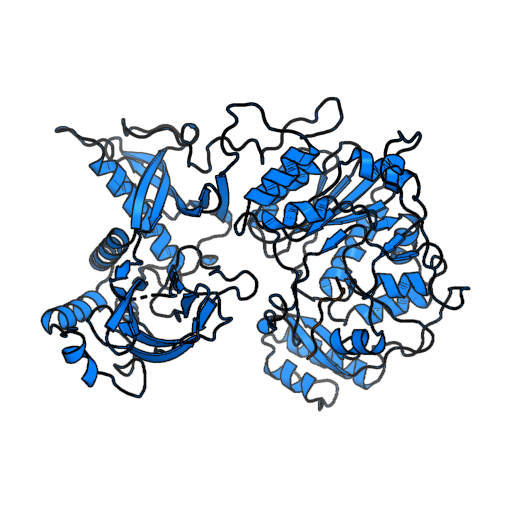6 O O . ASN A 1 242 ? 13.606 11.300 60.895 1.00 40.21 446 ASN A O 1
ATOM 3057 N N . PHE A 1 243 ? 13.418 13.312 59.890 1.00 37.38 447 PHE A N 1
ATOM 3058 C CA . PHE A 1 243 ? 13.387 14.088 61.129 1.00 34.53 447 PHE A CA 1
ATOM 3059 C C . PHE A 1 243 ? 11.981 14.646 61.339 1.00 33.28 447 PHE A C 1
ATOM 3060 O O . PHE A 1 243 ? 11.576 15.613 60.685 1.00 31.29 447 PHE A O 1
ATOM 3077 N N . LEU A 1 244 ? 11.248 14.028 62.263 1.00 37.61 448 LEU A N 1
ATOM 3078 C CA . LEU A 1 244 ? 9.896 14.428 62.631 1.00 40.81 448 LEU A CA 1
ATOM 3079 C C . LEU A 1 244 ? 9.789 14.402 64.147 1.00 41.86 448 LEU A C 1
ATOM 3080 O O . LEU A 1 244 ? 10.332 13.499 64.788 1.00 47.28 448 LEU A O 1
ATOM 3096 N N . LYS A 1 245 ? 9.095 15.381 64.723 1.00 37.13 449 LYS A N 1
ATOM 3097 C CA . LYS A 1 245 ? 8.923 15.450 66.169 1.00 37.31 449 LYS A CA 1
ATOM 3098 C C . LYS A 1 245 ? 7.483 15.129 66.544 1.00 34.78 449 LYS A C 1
ATOM 3099 O O . LYS A 1 245 ? 6.545 15.716 65.992 1.00 32.97 449 LYS A O 1
ATOM 3118 N N . SER A 1 246 ? 7.323 14.217 67.501 1.00 38.19 450 SER A N 1
ATOM 3119 C CA . SER A 1 246 ? 6.027 13.786 67.999 1.00 45.70 450 SER A CA 1
ATOM 3120 C C . SER A 1 246 ? 5.577 14.668 69.162 1.00 50.36 450 SER A C 1
ATOM 3121 O O . SER A 1 246 ? 6.348 15.452 69.719 1.00 56.33 450 SER A O 1
ATOM 3129 N N . HIS A 1 247 ? 4.304 14.516 69.537 1.00 49.36 451 HIS A N 1
ATOM 3130 C CA . HIS A 1 247 ? 3.687 15.459 70.469 1.00 51.31 451 HIS A CA 1
ATOM 3131 C C . HIS A 1 247 ? 4.363 15.431 71.835 1.00 58.89 451 HIS A C 1
ATOM 3132 O O . HIS A 1 247 ? 4.478 16.470 72.496 1.00 62.90 451 HIS A O 1
ATOM 3146 N N . GLY A 1 248 ? 4.814 14.262 72.278 1.00 60.60 452 GLY A N 1
ATOM 3147 C CA . GLY A 1 248 ? 5.467 14.163 73.570 1.00 63.32 452 GLY A CA 1
ATOM 3148 C C . GLY A 1 248 ? 4.514 14.183 74.745 1.00 67.51 452 GLY A C 1
ATOM 3149 O O . GLY A 1 248 ? 4.790 14.846 75.754 1.00 66.51 452 GLY A O 1
ATOM 3153 N N . ARG A 1 249 ? 3.399 13.468 74.645 1.00 70.09 453 ARG A N 1
ATOM 3154 C CA . ARG A 1 249 ? 2.393 13.426 75.699 1.00 68.45 453 ARG A CA 1
ATOM 3155 C C . ARG A 1 249 ? 1.568 12.155 75.499 1.00 66.34 453 ARG A C 1
ATOM 3156 O O . ARG A 1 249 ? 2.047 11.185 74.900 1.00 64.02 453 ARG A O 1
ATOM 3160 N N . ASP A 1 250 ? 0.332 12.159 75.995 1.00 65.61 454 ASP A N 1
ATOM 3161 C CA . ASP A 1 250 ? -0.548 11.006 75.850 1.00 63.09 454 ASP A CA 1
ATOM 3162 C C . ASP A 1 250 ? -1.176 11.001 74.462 1.00 56.38 454 ASP A C 1
ATOM 3163 O O . ASP A 1 250 ? -1.680 12.028 73.994 1.00 56.67 454 ASP A O 1
ATOM 3172 N N . ASN A 1 251 ? -1.157 9.837 73.808 1.00 50.18 455 ASN A N 1
ATOM 3173 C CA . ASN A 1 251 ? -1.585 9.770 72.415 1.00 50.69 455 ASN A CA 1
ATOM 3174 C C . ASN A 1 251 ? -3.096 9.914 72.288 1.00 50.14 455 ASN A C 1
ATOM 3175 O O . ASN A 1 251 ? -3.588 10.548 71.347 1.00 51.09 455 ASN A O 1
ATOM 3186 N N . ALA A 1 252 ? -3.852 9.328 73.216 1.00 48.12 456 ALA A N 1
ATOM 3187 C CA . ALA A 1 252 ? -5.301 9.479 73.174 1.00 48.59 456 ALA A CA 1
ATOM 3188 C C . ALA A 1 252 ? -5.699 10.944 73.304 1.00 47.65 456 ALA A C 1
ATOM 3189 O O . ALA A 1 252 ? -6.559 11.429 72.560 1.00 45.12 456 ALA A O 1
ATOM 3196 N N . ARG A 1 253 ? -5.072 11.668 74.235 1.00 51.57 457 ARG A N 1
ATOM 3197 C CA . ARG A 1 253 ? -5.358 13.091 74.387 1.00 55.11 457 ARG A CA 1
ATOM 3198 C C . ARG A 1 253 ? -4.931 13.885 73.158 1.00 53.03 457 ARG A C 1
ATOM 3199 O O . ARG A 1 253 ? -5.567 14.891 72.821 1.00 53.36 457 ARG A O 1
ATOM 3203 N N . PHE A 1 254 ? -3.860 13.462 72.483 1.00 48.94 458 PHE A N 1
ATOM 3204 C CA . PHE A 1 254 ? -3.439 14.148 71.266 1.00 43.87 458 PHE A CA 1
ATOM 3205 C C . PHE A 1 254 ? -4.512 14.058 70.188 1.00 42.49 458 PHE A C 1
ATOM 3206 O O . PHE A 1 254 ? -4.804 15.046 69.505 1.00 38.52 458 PHE A O 1
ATOM 3223 N N . ILE A 1 255 ? -5.120 12.881 70.034 1.00 45.75 459 ILE A N 1
ATOM 3224 C CA . ILE A 1 255 ? -6.123 12.679 68.991 1.00 45.38 459 ILE A CA 1
ATOM 3225 C C . ILE A 1 255 ? -7.347 13.554 69.248 1.00 47.09 459 ILE A C 1
ATOM 3226 O O . ILE A 1 255 ? -7.867 14.208 68.336 1.00 48.18 459 ILE A O 1
ATOM 3242 N N . ARG A 1 256 ? -7.830 13.575 70.491 1.00 46.48 460 ARG A N 1
ATOM 3243 C CA . ARG A 1 256 ? -9.022 14.358 70.810 1.00 49.32 460 ARG A CA 1
ATOM 3244 C C . ARG A 1 256 ? -8.780 15.846 70.592 1.00 45.67 460 ARG A C 1
ATOM 3245 O O . ARG A 1 256 ? -9.588 16.534 69.956 1.00 43.91 460 ARG A O 1
ATOM 3266 N N . LYS A 1 257 ? -7.672 16.362 71.126 1.00 45.21 461 LYS A N 1
ATOM 3267 C CA . LYS A 1 257 ? -7.421 17.798 71.094 1.00 46.55 461 LYS A CA 1
ATOM 3268 C C . LYS A 1 257 ? -7.110 18.282 69.681 1.00 43.29 461 LYS A C 1
ATOM 3269 O O . LYS A 1 257 ? -7.383 19.442 69.352 1.00 41.64 461 LYS A O 1
ATOM 3288 N N . GLN A 1 258 ? -6.542 17.418 68.837 1.00 42.59 462 GLN A N 1
ATOM 3289 C CA . GLN A 1 258 ? -6.348 17.752 67.431 1.00 40.64 462 GLN A CA 1
ATOM 3290 C C . GLN A 1 258 ? -7.627 17.619 66.615 1.00 40.34 462 GLN A C 1
ATOM 3291 O O . GLN A 1 258 ? -7.667 18.096 65.476 1.00 37.12 462 GLN A O 1
ATOM 3305 N N . GLY A 1 259 ? -8.663 16.989 67.164 1.00 43.26 463 GLY A N 1
ATOM 3306 C CA . GLY A 1 259 ? -9.885 16.758 66.417 1.00 44.32 463 GLY A CA 1
ATOM 3307 C C . GLY A 1 259 ? -9.750 15.728 65.318 1.00 44.74 463 GLY A C 1
ATOM 3308 O O . GLY A 1 259 ? -10.512 15.765 64.347 1.00 42.64 463 GLY A O 1
ATOM 3312 N N . LEU A 1 260 ? -8.797 14.801 65.445 1.00 45.64 464 LEU A N 1
ATOM 3313 C CA . LEU A 1 260 ? -8.575 13.806 64.402 1.00 44.22 464 LEU A CA 1
ATOM 3314 C C . LEU A 1 260 ? -9.747 12.844 64.256 1.00 40.96 464 LEU A C 1
ATOM 3315 O O . LEU A 1 260 ? -9.912 12.247 63.186 1.00 43.00 464 LEU A O 1
ATOM 3331 N N . ASP A 1 261 ? -10.563 12.678 65.296 1.00 38.06 465 ASP A N 1
ATOM 3332 C CA . ASP A 1 261 ? -11.758 11.849 65.213 1.00 40.38 465 ASP A CA 1
ATOM 3333 C C . ASP A 1 261 ? -12.978 12.630 64.729 1.00 39.27 465 ASP A C 1
ATOM 3334 O O . ASP A 1 261 ? -14.110 12.159 64.890 1.00 42.46 465 ASP A O 1
ATOM 3343 N N . ARG A 1 262 ? -12.769 13.806 64.138 1.00 38.91 466 ARG A N 1
ATOM 3344 C CA . ARG A 1 262 ? -13.838 14.619 63.576 1.00 39.19 466 ARG A CA 1
ATOM 3345 C C . ARG A 1 262 ? -13.618 14.783 62.079 1.00 39.60 466 ARG A C 1
ATOM 3346 O O . ARG A 1 262 ? -12.479 14.807 61.602 1.00 41.04 466 ARG A O 1
ATOM 3367 N N . LEU A 1 263 ? -14.716 14.905 61.341 1.00 41.31 467 LEU A N 1
ATOM 3368 C CA . LEU A 1 263 ? -14.657 15.086 59.898 1.00 43.17 467 LEU A CA 1
ATOM 3369 C C . LEU A 1 263 ? -14.720 16.571 59.566 1.00 42.75 467 LEU A C 1
ATOM 3370 O O . LEU A 1 263 ? -15.638 17.271 60.005 1.00 44.13 467 LEU A O 1
ATOM 3386 N N . PHE A 1 264 ? -13.745 17.047 58.792 1.00 40.65 468 PHE A N 1
ATOM 3387 C CA . PHE A 1 264 ? -13.662 18.444 58.388 1.00 38.50 468 PHE A CA 1
ATOM 3388 C C . PHE A 1 264 ? -13.672 18.555 56.869 1.00 40.01 468 PHE A C 1
ATOM 3389 O O . PHE A 1 264 ? -13.269 17.630 56.158 1.00 42.71 468 PHE A O 1
ATOM 3406 N N . LEU A 1 265 ? -14.123 19.709 56.378 1.00 39.71 469 LEU A N 1
ATOM 3407 C CA . LEU A 1 265 ? -14.143 20.004 54.951 1.00 39.77 469 LEU A CA 1
ATOM 3408 C C . LEU A 1 265 ? -13.731 21.451 54.740 1.00 39.86 469 LEU A C 1
ATOM 3409 O O . LEU A 1 265 ? -14.300 22.354 55.361 1.00 39.36 469 LEU A O 1
ATOM 3425 N N . GLU A 1 266 ? -12.756 21.670 53.860 1.00 36.58 470 GLU A N 1
ATOM 3426 C CA . GLU A 1 266 ? -12.299 23.015 53.532 1.00 38.07 470 GLU A CA 1
ATOM 3427 C C . GLU A 1 266 ? -13.102 23.536 52.346 1.00 40.63 470 GLU A C 1
ATOM 3428 O O . GLU A 1 266 ? -13.147 22.895 51.289 1.00 39.11 470 GLU A O 1
ATOM 3440 N N . CYS A 1 267 ? -13.743 24.689 52.524 1.00 40.13 471 CYS A N 1
ATOM 3441 C CA . CYS A 1 267 ? -14.524 25.288 51.454 1.00 44.58 471 CYS A CA 1
ATOM 3442 C C . CYS A 1 267 ? -14.802 26.745 51.804 1.00 45.91 471 CYS A C 1
ATOM 3443 O O . CYS A 1 267 ? -15.144 27.058 52.947 1.00 47.90 471 CYS A O 1
ATOM 3451 N N . ASP A 1 268 ? -14.654 27.626 50.814 1.00 45.82 472 ASP A N 1
ATOM 3452 C CA . ASP A 1 268 ? -14.840 29.065 51.010 1.00 49.89 472 ASP A CA 1
ATOM 3453 C C . ASP A 1 268 ? -13.875 29.612 52.063 1.00 46.31 472 ASP A C 1
ATOM 3454 O O . ASP A 1 268 ? -14.225 30.475 52.870 1.00 47.72 472 ASP A O 1
ATOM 3463 N N . ALA A 1 269 ? -12.640 29.113 52.048 1.00 40.49 473 ALA A N 1
ATOM 3464 C CA . ALA A 1 269 ? -11.599 29.582 52.963 1.00 39.86 473 ALA A CA 1
ATOM 3465 C C . ALA A 1 269 ? -12.025 29.419 54.421 1.00 41.03 473 ALA A C 1
ATOM 3466 O O . ALA A 1 269 ? -11.760 30.279 55.265 1.00 38.56 473 ALA A O 1
ATOM 3473 N N . HIS A 1 270 ? -12.687 28.302 54.716 1.00 40.95 474 HIS A N 1
ATOM 3474 C CA . HIS A 1 270 ? -13.128 27.977 56.065 1.00 41.56 474 HIS A CA 1
ATOM 3475 C C . HIS A 1 270 ? -13.105 26.463 56.225 1.00 38.96 474 HIS A C 1
ATOM 3476 O O . HIS A 1 270 ? -13.341 25.725 55.265 1.00 38.34 474 HIS A O 1
ATOM 3490 N N . MET A 1 271 ? -12.815 26.006 57.445 1.00 36.71 475 MET A N 1
ATOM 3491 C CA . MET A 1 271 ? -12.817 24.582 57.778 1.00 34.75 475 MET A CA 1
ATOM 3492 C C . MET A 1 271 ? -14.100 24.259 58.534 1.00 37.21 475 MET A C 1
ATOM 3493 O O . MET A 1 271 ? -14.244 24.616 59.708 1.00 37.75 475 MET A O 1
ATOM 3507 N N . TRP A 1 272 ? -15.023 23.574 57.863 1.00 39.06 476 TRP A N 1
ATOM 3508 C CA . TRP A 1 272 ? -16.306 23.212 58.450 1.00 37.95 476 TRP A CA 1
ATOM 3509 C C . TRP A 1 272 ? -16.214 21.838 59.100 1.00 38.43 476 TRP A C 1
ATOM 3510 O O . TRP A 1 272 ? -15.786 20.871 58.461 1.00 37.93 476 TRP A O 1
ATOM 3531 N N . ARG A 1 273 ? -16.627 21.753 60.364 1.00 38.50 477 ARG A N 1
ATOM 3532 C CA . ARG A 1 273 ? -16.725 20.476 61.059 1.00 42.88 477 ARG A CA 1
ATOM 3533 C C . ARG A 1 273 ? -18.091 19.860 60.782 1.00 42.03 477 ARG A C 1
ATOM 3534 O O . ARG A 1 273 ? -19.123 20.494 61.023 1.00 40.86 477 ARG A O 1
ATOM 3555 N N . LEU A 1 274 ? -18.094 18.624 60.280 1.00 44.49 478 LEU A N 1
ATOM 3556 C CA . LEU A 1 274 ? -19.314 17.999 59.787 1.00 47.28 478 LEU A CA 1
ATOM 3557 C C . LEU A 1 274 ? -19.776 16.801 60.602 1.00 48.63 478 LEU A C 1
ATOM 3558 O O . LEU A 1 274 ? -20.869 16.287 60.338 1.00 50.73 478 LEU A O 1
ATOM 3574 N N . GLY A 1 275 ? -19.003 16.347 61.574 1.00 47.80 479 GLY A N 1
ATOM 3575 C CA . GLY A 1 275 ? -19.444 15.266 62.429 1.00 46.87 479 GLY A CA 1
ATOM 3576 C C . GLY A 1 275 ? -18.272 14.403 62.849 1.00 47.36 479 GLY A C 1
ATOM 3577 O O . GLY A 1 275 ? -17.118 14.791 62.707 1.00 46.56 479 GLY A O 1
ATOM 3581 N N . ASP A 1 276 ? -18.606 13.222 63.363 1.00 53.15 480 ASP A N 1
ATOM 3582 C CA . ASP A 1 276 ? -17.628 12.300 63.917 1.00 59.67 480 ASP A CA 1
ATOM 3583 C C . ASP A 1 276 ? -17.162 11.293 62.868 1.00 54.99 480 ASP A C 1
ATOM 3584 O O . ASP A 1 276 ? -17.754 11.142 61.797 1.00 51.41 480 ASP A O 1
ATOM 3593 N N . ARG A 1 277 ? -16.074 10.598 63.197 1.00 53.81 481 ARG A N 1
ATOM 3594 C CA . ARG A 1 277 ? -15.564 9.511 62.372 1.00 52.61 481 ARG A CA 1
ATOM 3595 C C . ARG A 1 277 ? -14.650 8.650 63.229 1.00 52.66 481 ARG A C 1
ATOM 3596 O O . ARG A 1 277 ? -14.170 9.081 64.280 1.00 55.99 481 ARG A O 1
ATOM 3617 N N . ARG A 1 278 ? -14.407 7.431 62.762 1.00 49.14 482 ARG A N 1
ATOM 3618 C CA . ARG A 1 278 ? -13.570 6.497 63.497 1.00 52.87 482 ARG A CA 1
ATOM 3619 C C . ARG A 1 278 ? -12.126 6.558 63.022 1.00 52.62 482 ARG A C 1
ATOM 3620 O O . ARG A 1 278 ? -11.842 6.788 61.844 1.00 52.90 482 ARG A O 1
ATOM 3641 N N . ILE A 1 279 ? -11.213 6.358 63.967 1.00 53.08 483 ILE A N 1
ATOM 3642 C CA . ILE A 1 279 ? -9.803 6.137 63.661 1.00 52.12 483 ILE A CA 1
ATOM 3643 C C . ILE A 1 279 ? -9.695 4.748 63.040 1.00 52.00 483 ILE A C 1
ATOM 3644 O O . ILE A 1 279 ? -10.125 3.766 63.662 1.00 53.91 483 ILE A O 1
ATOM 3660 N N . PRO A 1 280 ? -9.150 4.606 61.833 1.00 50.28 484 PRO A N 1
ATOM 3661 C CA . PRO A 1 280 ? -9.138 3.284 61.197 1.00 52.49 484 PRO A CA 1
ATOM 3662 C C . PRO A 1 280 ? -8.291 2.292 61.978 1.00 52.35 484 PRO A C 1
ATOM 3663 O O . PRO A 1 280 ? -7.320 2.654 62.646 1.00 53.04 484 PRO A O 1
ATOM 3674 N N . GLU A 1 281 ? -8.681 1.024 61.886 1.00 52.94 485 GLU A N 1
ATOM 3675 C CA . GLU A 1 281 ? -8.023 -0.047 62.617 1.00 54.82 485 GLU A CA 1
ATOM 3676 C C . GLU A 1 281 ? -6.761 -0.510 61.900 1.00 49.55 485 GLU A C 1
ATOM 3677 O O . GLU A 1 281 ? -6.626 -0.374 60.680 1.00 47.35 485 GLU A O 1
ATOM 3689 N N . GLY A 1 282 ? -5.836 -1.074 62.677 1.00 47.93 486 GLY A N 1
ATOM 3690 C CA . GLY A 1 282 ? -4.677 -1.749 62.135 1.00 44.68 486 GLY A CA 1
ATOM 3691 C C . GLY A 1 282 ? -3.427 -0.910 61.999 1.00 42.22 486 GLY A C 1
ATOM 3692 O O . GLY A 1 282 ? -2.395 -1.440 61.563 1.00 41.48 486 GLY A O 1
ATOM 3696 N N . ILE A 1 283 ? -3.472 0.373 62.355 1.00 39.11 487 ILE A N 1
ATOM 3697 C CA . ILE A 1 283 ? -2.322 1.255 62.205 1.00 42.42 487 ILE A CA 1
ATOM 3698 C C . ILE A 1 283 ? -2.169 2.107 63.455 1.00 46.03 487 ILE A C 1
ATOM 3699 O O . ILE A 1 283 ? -3.137 2.379 64.171 1.00 49.48 487 ILE A O 1
ATOM 3715 N N . ALA A 1 284 ? -0.933 2.523 63.714 1.00 46.82 488 ALA A N 1
ATOM 3716 C CA . ALA A 1 284 ? -0.630 3.441 64.802 1.00 47.27 488 ALA A CA 1
ATOM 3717 C C . ALA A 1 284 ? -0.695 4.865 64.265 1.00 45.70 488 ALA A C 1
ATOM 3718 O O . ALA A 1 284 ? 0.003 5.201 63.303 1.00 44.22 488 ALA A O 1
ATOM 3725 N N . VAL A 1 285 ? -1.539 5.691 64.874 1.00 47.30 489 VAL A N 1
ATOM 3726 C CA . VAL A 1 285 ? -1.685 7.091 64.491 1.00 44.14 489 VAL A CA 1
ATOM 3727 C C . VAL A 1 285 ? -0.819 7.931 65.416 1.00 41.05 489 VAL A C 1
ATOM 3728 O O . VAL A 1 285 ? -0.835 7.742 66.639 1.00 42.45 489 VAL A O 1
ATOM 3741 N N . ASP A 1 286 ? -0.062 8.860 64.834 1.00 39.99 490 ASP A N 1
ATOM 3742 C CA . ASP A 1 286 ? 0.854 9.697 65.593 1.00 41.25 490 ASP A CA 1
ATOM 3743 C C . ASP A 1 286 ? 0.909 11.069 64.940 1.00 40.84 490 ASP A C 1
ATOM 3744 O O . ASP A 1 286 ? 0.463 11.255 63.806 1.00 40.60 490 ASP A O 1
ATOM 3753 N N . GLY A 1 287 ? 1.462 12.031 65.669 1.00 40.94 491 GLY A N 1
ATOM 3754 C CA . GLY A 1 287 ? 1.582 13.375 65.135 1.00 38.34 491 GLY A CA 1
ATOM 3755 C C . GLY A 1 287 ? 2.339 14.273 66.086 1.00 37.06 491 GLY A C 1
ATOM 3756 O O . GLY A 1 287 ? 2.714 13.876 67.193 1.00 34.07 491 GLY A O 1
ATOM 3760 N N . GLY A 1 288 ? 2.557 15.504 65.630 1.00 35.94 492 GLY A N 1
ATOM 3761 C CA . GLY A 1 288 ? 3.247 16.503 66.420 1.00 37.19 492 GLY A CA 1
ATOM 3762 C C . GLY A 1 288 ? 3.397 17.807 65.664 1.00 37.25 492 GLY A C 1
ATOM 3763 O O . GLY A 1 288 ? 2.402 18.424 65.275 1.00 41.09 492 GLY A O 1
ATOM 3767 N N . SER A 1 289 ? 4.636 18.232 65.443 1.00 37.45 493 SER A N 1
ATOM 3768 C CA . SER A 1 289 ? 4.900 19.452 64.696 1.00 34.73 493 SER A CA 1
ATOM 3769 C C . SER A 1 289 ? 4.831 19.189 63.197 1.00 33.06 493 SER A C 1
ATOM 3770 O O . SER A 1 289 ? 5.249 18.131 62.718 1.00 31.01 493 SER A O 1
ATOM 3778 N N . ASP A 1 290 ? 4.297 20.159 62.451 1.00 32.38 494 ASP A N 1
ATOM 3779 C CA . ASP A 1 290 ? 4.292 20.081 60.996 1.00 34.36 494 ASP A CA 1
ATOM 3780 C C . ASP A 1 290 ? 5.512 20.757 60.364 1.00 34.30 494 ASP A C 1
ATOM 3781 O O . ASP A 1 290 ? 5.472 21.113 59.180 1.00 33.25 494 ASP A O 1
ATOM 3790 N N . TRP A 1 291 ? 6.595 20.924 61.122 1.00 35.20 495 TRP A N 1
ATOM 3791 C CA . TRP A 1 291 ? 7.884 21.368 60.595 1.00 34.47 495 TRP A CA 1
ATOM 3792 C C . TRP A 1 291 ? 8.872 20.212 60.716 1.00 31.86 495 TRP A C 1
ATOM 3793 O O . TRP A 1 291 ? 9.062 19.669 61.811 1.00 33.11 495 TRP A O 1
ATOM 3814 N N . PHE A 1 292 ? 9.492 19.833 59.595 1.00 30.39 496 PHE A N 1
ATOM 3815 C CA . PHE A 1 292 ? 10.230 18.576 59.523 1.00 30.77 496 PHE A CA 1
ATOM 3816 C C . PHE A 1 292 ? 11.315 18.646 58.450 1.00 31.92 496 PHE A C 1
ATOM 3817 O O . PHE A 1 292 ? 11.462 19.647 57.742 1.00 32.07 496 PHE A O 1
ATOM 3834 N N . LEU A 1 293 ? 12.078 17.554 58.341 1.00 35.01 497 LEU A N 1
ATOM 3835 C CA . LEU A 1 293 ? 13.041 17.340 57.261 1.00 35.29 497 LEU A CA 1
ATOM 3836 C C . LEU A 1 293 ? 12.929 15.893 56.803 1.00 35.38 497 LEU A C 1
ATOM 3837 O O . LEU A 1 293 ? 13.096 14.974 57.611 1.00 34.64 497 LEU A O 1
ATOM 3853 N N . LEU A 1 294 ? 12.671 15.688 55.512 1.00 34.38 498 LEU A N 1
ATOM 3854 C CA . LEU A 1 294 ? 12.473 14.357 54.949 1.00 31.28 498 LEU A CA 1
ATOM 3855 C C . LEU A 1 294 ? 13.456 14.121 53.811 1.00 33.07 498 LEU A C 1
ATOM 3856 O O . LEU A 1 294 ? 13.706 15.020 53.001 1.00 34.04 498 LEU A O 1
ATOM 3872 N N . ASN A 1 295 ? 14.001 12.907 53.742 1.00 31.10 499 ASN A N 1
ATOM 3873 C CA . ASN A 1 295 ? 14.945 12.584 52.685 1.00 30.21 499 ASN A CA 1
ATOM 3874 C C . ASN A 1 295 ? 14.210 12.173 51.411 1.00 30.04 499 ASN A C 1
ATOM 3875 O O . ASN A 1 295 ? 13.020 11.846 51.418 1.00 30.65 499 ASN A O 1
ATOM 3886 N N . ARG A 1 296 ? 14.955 12.183 50.303 1.00 32.84 500 ARG A N 1
ATOM 3887 C CA . ARG A 1 296 ? 14.348 12.030 48.984 1.00 33.97 500 ARG A CA 1
ATOM 3888 C C . ARG A 1 296 ? 13.672 10.672 48.830 1.00 34.18 500 ARG A C 1
ATOM 3889 O O . ARG A 1 296 ? 12.615 10.565 48.196 1.00 33.00 500 ARG A O 1
ATOM 3910 N N . ARG A 1 297 ? 14.264 9.620 49.400 1.00 33.95 501 ARG A N 1
ATOM 3911 C CA . ARG A 1 297 ? 13.676 8.292 49.256 1.00 33.60 501 ARG A CA 1
ATOM 3912 C C . ARG A 1 297 ? 12.278 8.241 49.862 1.00 33.49 501 ARG A C 1
ATOM 3913 O O . ARG A 1 297 ? 11.368 7.630 49.291 1.00 33.00 501 ARG A O 1
ATOM 3934 N N . PHE A 1 298 ? 12.082 8.883 51.015 1.00 32.90 502 PHE A N 1
ATOM 3935 C CA . PHE A 1 298 ? 10.765 8.861 51.639 1.00 32.94 502 PHE A CA 1
ATOM 3936 C C . PHE A 1 298 ? 9.773 9.727 50.869 1.00 35.13 502 PHE A C 1
ATOM 3937 O O . PHE A 1 298 ? 8.592 9.374 50.756 1.00 32.37 502 PHE A O 1
ATOM 3954 N N . VAL A 1 299 ? 10.231 10.866 50.340 1.00 35.84 503 VAL A N 1
ATOM 3955 C CA . VAL A 1 299 ? 9.359 11.712 49.529 1.00 33.79 503 VAL A CA 1
ATOM 3956 C C . VAL A 1 299 ? 8.920 10.966 48.276 1.00 31.71 503 VAL A C 1
ATOM 3957 O O . VAL A 1 299 ? 7.768 11.075 47.842 1.00 31.56 503 VAL A O 1
ATOM 3970 N N . GLU A 1 300 ? 9.836 10.211 47.667 1.00 33.46 504 GLU A N 1
ATOM 3971 C CA . GLU A 1 300 ? 9.474 9.373 46.528 1.00 39.42 504 GLU A CA 1
ATOM 3972 C C . GLU A 1 300 ? 8.384 8.378 46.908 1.00 37.56 504 GLU A C 1
ATOM 3973 O O . GLU A 1 300 ? 7.414 8.192 46.165 1.00 36.02 504 GLU A O 1
ATOM 3985 N N . TYR A 1 301 ? 8.525 7.736 48.069 1.00 36.71 505 TYR A N 1
ATOM 3986 C CA . TYR A 1 301 ? 7.527 6.771 48.515 1.00 37.61 505 TYR A CA 1
ATOM 3987 C C . TYR A 1 301 ? 6.159 7.426 48.672 1.00 39.48 505 TYR A C 1
ATOM 3988 O O . TYR A 1 301 ? 5.156 6.930 48.144 1.00 39.64 505 TYR A O 1
ATOM 4006 N N . VAL A 1 302 ? 6.097 8.549 49.393 1.00 38.38 506 VAL A N 1
ATOM 4007 C CA . VAL A 1 302 ? 4.817 9.218 49.622 1.00 36.45 506 VAL A CA 1
ATOM 4008 C C . VAL A 1 302 ? 4.169 9.606 48.300 1.00 36.61 506 VAL A C 1
ATOM 4009 O O . VAL A 1 302 ? 2.946 9.515 48.139 1.00 37.84 506 VAL A O 1
ATOM 4022 N N . THR A 1 303 ? 4.974 10.045 47.334 1.00 38.14 507 THR A N 1
ATOM 4023 C CA . THR A 1 303 ? 4.420 10.628 46.118 1.00 38.27 507 THR A CA 1
ATOM 4024 C C . THR A 1 303 ? 3.905 9.566 45.151 1.00 37.44 507 THR A C 1
ATOM 4025 O O . THR A 1 303 ? 2.836 9.741 44.555 1.00 40.11 507 THR A O 1
ATOM 4036 N N . PHE A 1 304 ? 4.638 8.463 44.977 1.00 38.35 508 PHE A N 1
ATOM 4037 C CA . PHE A 1 304 ? 4.362 7.526 43.894 1.00 41.41 508 PHE A CA 1
ATOM 4038 C C . PHE A 1 304 ? 3.838 6.170 44.347 1.00 41.82 508 PHE A C 1
ATOM 4039 O O . PHE A 1 304 ? 3.328 5.418 43.509 1.00 39.62 508 PHE A O 1
ATOM 4056 N N . SER A 1 305 ? 3.940 5.831 45.629 1.00 42.72 509 SER A N 1
ATOM 4057 C CA . SER A 1 305 ? 3.462 4.532 46.083 1.00 41.73 509 SER A CA 1
ATOM 4058 C C . SER A 1 305 ? 1.953 4.423 45.910 1.00 42.55 509 SER A C 1
ATOM 4059 O O . SER A 1 305 ? 1.216 5.393 46.105 1.00 37.85 509 SER A O 1
ATOM 4067 N N . THR A 1 306 ? 1.491 3.224 45.550 1.00 45.03 510 THR A N 1
ATOM 4068 C CA . THR A 1 306 ? 0.064 2.944 45.436 1.00 47.98 510 THR A CA 1
ATOM 4069 C C . THR A 1 306 ? -0.392 1.878 46.426 1.00 46.33 510 THR A C 1
ATOM 4070 O O . THR A 1 306 ? -1.469 1.302 46.252 1.00 50.80 510 THR A O 1
ATOM 4081 N N . ASP A 1 307 ? 0.393 1.607 47.467 1.00 42.96 511 ASP A N 1
ATOM 4082 C CA . ASP A 1 307 ? 0.020 0.560 48.404 1.00 44.12 511 ASP A CA 1
ATOM 4083 C C . ASP A 1 307 ? -1.143 1.021 49.285 1.00 43.87 511 ASP A C 1
ATOM 4084 O O . ASP A 1 307 ? -1.568 2.181 49.258 1.00 42.19 511 ASP A O 1
ATOM 4093 N N . ASP A 1 308 ? -1.651 0.082 50.085 1.00 45.53 512 ASP A N 1
ATOM 4094 C CA . ASP A 1 308 ? -2.864 0.325 50.860 1.00 47.24 512 ASP A CA 1
ATOM 4095 C C . ASP A 1 308 ? -2.689 1.488 51.831 1.00 46.12 512 ASP A C 1
ATOM 4096 O O . ASP A 1 308 ? -3.630 2.256 52.066 1.00 44.90 512 ASP A O 1
ATOM 4105 N N . LEU A 1 309 ? -1.491 1.639 52.401 1.00 43.96 513 LEU A N 1
ATOM 4106 C CA . LEU A 1 309 ? -1.276 2.649 53.434 1.00 41.14 513 LEU A CA 1
ATOM 4107 C C . LEU A 1 309 ? -1.340 4.059 52.856 1.00 39.73 513 LEU A C 1
ATOM 4108 O O . LEU A 1 309 ? -2.063 4.921 53.371 1.00 36.08 513 LEU A O 1
ATOM 4124 N N . VAL A 1 310 ? -0.588 4.316 51.784 1.00 38.39 514 VAL A N 1
ATOM 4125 C CA . VAL A 1 310 ? -0.515 5.666 51.233 1.00 37.60 514 VAL A CA 1
ATOM 4126 C C . VAL A 1 310 ? -1.847 6.071 50.609 1.00 37.95 514 VAL A C 1
ATOM 4127 O O . VAL A 1 310 ? -2.285 7.220 50.743 1.00 36.16 514 VAL A O 1
ATOM 4140 N N . THR A 1 311 ? -2.510 5.142 49.915 1.00 38.69 515 THR A N 1
ATOM 4141 C CA . THR A 1 311 ? -3.754 5.475 49.224 1.00 44.14 515 THR A CA 1
ATOM 4142 C C . THR A 1 311 ? -4.837 5.895 50.210 1.00 43.88 515 THR A C 1
ATOM 4143 O O . THR A 1 311 ? -5.503 6.921 50.023 1.00 44.19 515 THR A O 1
ATOM 4154 N N . LYS A 1 312 ? -5.033 5.107 51.268 1.00 40.67 516 LYS A N 1
ATOM 4155 C CA . LYS A 1 312 ? -6.102 5.403 52.212 1.00 41.35 516 LYS A CA 1
ATOM 4156 C C . LYS A 1 312 ? -5.777 6.611 53.084 1.00 43.69 516 LYS A C 1
ATOM 4157 O O . LYS A 1 312 ? -6.688 7.352 53.469 1.00 48.84 516 LYS A O 1
ATOM 4176 N N . MET A 1 313 ? -4.500 6.830 53.409 1.00 39.76 517 MET A N 1
ATOM 4177 C CA . MET A 1 313 ? -4.147 7.976 54.241 1.00 39.29 517 MET A CA 1
ATOM 4178 C C . MET A 1 313 ? -4.312 9.292 53.494 1.00 36.46 517 MET A C 1
ATOM 4179 O O . MET A 1 313 ? -4.659 10.308 54.107 1.00 35.33 517 MET A O 1
ATOM 4193 N N . LYS A 1 314 ? -4.073 9.305 52.182 1.00 34.61 518 LYS A N 1
ATOM 4194 C CA . LYS A 1 314 ? -4.334 10.514 51.409 1.00 35.70 518 LYS A CA 1
ATOM 4195 C C . LYS A 1 314 ? -5.823 10.837 51.392 1.00 38.00 518 LYS A C 1
ATOM 4196 O O . LYS A 1 314 ? -6.209 12.011 51.435 1.00 37.51 518 LYS A O 1
ATOM 4215 N N . GLN A 1 315 ? -6.674 9.809 51.336 1.00 36.66 519 GLN A N 1
ATOM 4216 C CA . GLN A 1 315 ? -8.116 10.025 51.408 1.00 36.43 519 GLN A CA 1
ATOM 4217 C C . GLN A 1 315 ? -8.521 10.515 52.792 1.00 40.17 519 GLN A C 1
ATOM 4218 O O . GLN A 1 315 ? -9.274 11.489 52.925 1.00 41.20 519 GLN A O 1
ATOM 4232 N N . PHE A 1 316 ? -8.026 9.848 53.837 1.00 39.04 520 PHE A N 1
ATOM 4233 C CA . PHE A 1 316 ? -8.359 10.232 55.205 1.00 37.17 520 PHE A CA 1
ATOM 4234 C C . PHE A 1 316 ? -7.979 11.684 55.480 1.00 37.91 520 PHE A C 1
ATOM 4235 O O . PHE A 1 316 ? -8.775 12.455 56.028 1.00 36.54 520 PHE A O 1
ATOM 4252 N N . TYR A 1 317 ? -6.766 12.079 55.098 1.00 36.43 521 TYR A N 1
ATOM 4253 C CA . TYR A 1 317 ? -6.257 13.400 55.444 1.00 35.00 521 TYR A CA 1
ATOM 4254 C C . TYR A 1 317 ? -6.704 14.497 54.483 1.00 35.54 521 TYR A C 1
ATOM 4255 O O . TYR A 1 317 ? -6.306 15.652 54.665 1.00 34.85 521 TYR A O 1
ATOM 4273 N N . SER A 1 318 ? -7.524 14.178 53.478 1.00 37.01 522 SER A N 1
ATOM 4274 C CA . SER A 1 318 ? -8.147 15.222 52.672 1.00 37.26 522 SER A CA 1
ATOM 4275 C C . SER A 1 318 ? -9.238 15.956 53.441 1.00 36.15 522 SER A C 1
ATOM 4276 O O . SER A 1 318 ? -9.602 17.075 53.061 1.00 33.52 522 SER A O 1
ATOM 4284 N N . TYR A 1 319 ? -9.750 15.357 54.514 1.00 35.59 523 TYR A N 1
ATOM 4285 C CA . TYR A 1 319 ? -10.839 15.898 55.315 1.00 36.46 523 TYR A CA 1
ATOM 4286 C C . TYR A 1 319 ? -10.422 16.031 56.776 1.00 38.45 523 TYR A C 1
ATOM 4287 O O . TYR A 1 319 ? -11.196 15.740 57.691 1.00 44.02 523 TYR A O 1
ATOM 4305 N N . THR A 1 320 ? -9.188 16.468 57.013 1.00 37.18 524 THR A N 1
ATOM 4306 C CA . THR A 1 320 ? -8.616 16.509 58.352 1.00 39.27 524 THR A CA 1
ATOM 4307 C C . THR A 1 320 ? -8.110 17.909 58.672 1.00 38.79 524 THR A C 1
ATOM 4308 O O . THR A 1 320 ? -7.504 18.572 57.825 1.00 36.40 524 THR A O 1
ATOM 4319 N N . LEU A 1 321 ? -8.364 18.344 59.904 1.00 40.32 525 LEU A N 1
ATOM 4320 C CA . LEU A 1 321 ? -7.810 19.588 60.424 1.00 39.36 525 LEU A CA 1
ATOM 4321 C C . LEU A 1 321 ? -6.335 19.405 60.773 1.00 37.52 525 LEU A C 1
ATOM 4322 O O . LEU A 1 321 ? -5.940 18.377 61.329 1.00 33.12 525 LEU A O 1
ATOM 4338 N N . LEU A 1 322 ? -5.520 20.408 60.448 1.00 39.45 526 LEU A N 1
ATOM 4339 C CA . LEU A 1 322 ? -4.086 20.380 60.709 1.00 36.15 526 LEU A CA 1
ATOM 4340 C C . LEU A 1 322 ? -3.451 19.087 60.182 1.00 36.89 526 LEU A C 1
ATOM 4341 O O . LEU A 1 322 ? -2.737 18.399 60.914 1.00 32.81 526 LEU A O 1
ATOM 4357 N N . PRO A 1 323 ? -3.683 18.742 58.913 1.00 38.62 527 PRO A N 1
ATOM 4358 C CA . PRO A 1 323 ? -3.275 17.404 58.450 1.00 36.36 527 PRO A CA 1
ATOM 4359 C C . PRO A 1 323 ? -1.772 17.206 58.423 1.00 36.32 527 PRO A C 1
ATOM 4360 O O . PRO A 1 323 ? -1.296 16.095 58.687 1.00 35.36 527 PRO A O 1
ATOM 4371 N N . ALA A 1 324 ? -1.007 18.250 58.100 1.00 32.92 528 ALA A N 1
ATOM 4372 C CA . ALA A 1 324 ? 0.443 18.123 58.048 1.00 32.80 528 ALA A CA 1
ATOM 4373 C C . ALA A 1 324 ? 1.060 17.894 59.420 1.00 32.36 528 ALA A C 1
ATOM 4374 O O . ALA A 1 324 ? 2.248 17.561 59.496 1.00 32.29 528 ALA A O 1
ATOM 4381 N N . GLU A 1 325 ? 0.295 18.064 60.499 1.00 32.17 529 GLU A N 1
ATOM 4382 C CA . GLU A 1 325 ? 0.814 17.788 61.831 1.00 36.31 529 GLU A CA 1
ATOM 4383 C C . GLU A 1 325 ? 0.749 16.308 62.203 1.00 36.68 529 GLU A C 1
ATOM 4384 O O . GLU A 1 325 ? 1.284 15.933 63.254 1.00 37.36 529 GLU A O 1
ATOM 4396 N N . SER A 1 326 ? 0.128 15.455 61.384 1.00 34.10 530 SER A N 1
ATOM 4397 C CA . SER A 1 326 ? 0.106 14.036 61.723 1.00 38.05 530 SER A CA 1
ATOM 4398 C C . SER A 1 326 ? 0.141 13.108 60.510 1.00 35.98 530 SER A C 1
ATOM 4399 O O . SER A 1 326 ? 0.371 11.905 60.666 1.00 39.44 530 SER A O 1
ATOM 4407 N N . PHE A 1 327 ? -0.065 13.634 59.301 1.00 33.29 531 PHE A N 1
ATOM 4408 C CA . PHE A 1 327 ? -0.059 12.769 58.120 1.00 34.32 531 PHE A CA 1
ATOM 4409 C C . PHE A 1 327 ? 1.291 12.081 57.939 1.00 34.13 531 PHE A C 1
ATOM 4410 O O . PHE A 1 327 ? 1.359 10.860 57.758 1.00 32.46 531 PHE A O 1
ATOM 4427 N N . PHE A 1 328 ? 2.381 12.855 57.954 1.00 31.42 532 PHE A N 1
ATOM 4428 C CA . PHE A 1 328 ? 3.696 12.282 57.676 1.00 30.73 532 PHE A CA 1
ATOM 4429 C C . PHE A 1 328 ? 4.178 11.385 58.812 1.00 32.70 532 PHE A C 1
ATOM 4430 O O . PHE A 1 328 ? 4.904 10.414 58.565 1.00 33.05 532 PHE A O 1
ATOM 4447 N N . HIS A 1 329 ? 3.792 11.684 60.056 1.00 33.33 533 HIS A N 1
ATOM 4448 C CA . HIS A 1 329 ? 4.143 10.798 61.161 1.00 34.65 533 HIS A CA 1
ATOM 4449 C C . HIS A 1 329 ? 3.454 9.446 61.014 1.00 35.06 533 HIS A C 1
ATOM 4450 O O . HIS A 1 329 ? 4.072 8.398 61.239 1.00 36.20 533 HIS A O 1
ATOM 4464 N N . THR A 1 330 ? 2.174 9.452 60.637 1.00 34.64 534 THR A N 1
ATOM 4465 C CA . THR A 1 330 ? 1.400 8.217 60.566 1.00 34.85 534 THR A CA 1
ATOM 4466 C C . THR A 1 330 ? 1.886 7.327 59.429 1.00 32.96 534 THR A C 1
ATOM 4467 O O . THR A 1 330 ? 2.051 6.113 59.602 1.00 33.93 534 THR A O 1
ATOM 4478 N N . VAL A 1 331 ? 2.111 7.910 58.251 1.00 30.26 535 VAL A N 1
ATOM 4479 C CA . VAL A 1 331 ? 2.618 7.130 57.126 1.00 32.48 535 VAL A CA 1
ATOM 4480 C C . VAL A 1 331 ? 3.973 6.520 57.470 1.00 34.85 535 VAL A C 1
ATOM 4481 O O . VAL A 1 331 ? 4.175 5.307 57.342 1.00 35.39 535 VAL A O 1
ATOM 4494 N N . LEU A 1 332 ? 4.919 7.350 57.920 1.00 32.58 536 LEU A N 1
ATOM 4495 C CA . LEU A 1 332 ? 6.281 6.866 58.146 1.00 34.58 536 LEU A C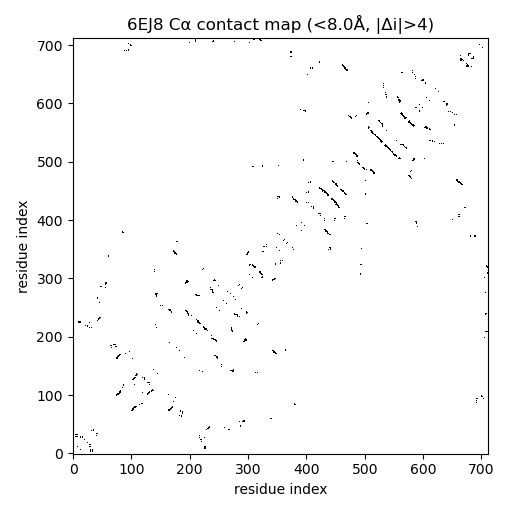A 1
ATOM 4496 C C . LEU A 1 332 ? 6.300 5.705 59.134 1.00 38.50 536 LEU A C 1
ATOM 4497 O O . LEU A 1 332 ? 6.902 4.657 58.868 1.00 40.57 536 LEU A O 1
ATOM 4513 N N . GLU A 1 333 ? 5.644 5.871 60.284 1.00 38.83 537 GLU A N 1
ATOM 4514 C CA . GLU A 1 333 ? 5.714 4.855 61.327 1.00 43.16 537 GLU A CA 1
ATOM 4515 C C . GLU A 1 333 ? 5.083 3.535 60.900 1.00 39.70 537 GLU A C 1
ATOM 4516 O O . GLU A 1 333 ? 5.455 2.482 61.434 1.00 37.32 537 GLU A O 1
ATOM 4528 N N . ASN A 1 334 ? 4.157 3.560 59.946 1.00 39.18 538 ASN A N 1
ATOM 4529 C CA . ASN A 1 334 ? 3.502 2.348 59.474 1.00 40.92 538 ASN A CA 1
ATOM 4530 C C . ASN A 1 334 ? 4.038 1.859 58.133 1.00 41.07 538 ASN A C 1
ATOM 4531 O O . ASN A 1 334 ? 3.547 0.849 57.620 1.00 40.15 538 ASN A O 1
ATOM 4542 N N . SER A 1 335 ? 5.030 2.529 57.565 1.00 38.18 539 SER A N 1
ATOM 4543 C CA . SER A 1 335 ? 5.543 2.223 56.238 1.00 36.29 539 SER A CA 1
ATOM 4544 C C . SER A 1 335 ? 6.791 1.360 56.324 1.00 37.46 539 SER A C 1
ATOM 4545 O O . SER A 1 335 ? 7.320 1.101 57.409 1.00 35.71 539 SER A O 1
ATOM 4553 N N . PRO A 1 336 ? 7.306 0.902 55.179 1.00 36.82 540 PRO A N 1
ATOM 4554 C CA . PRO A 1 336 ? 8.587 0.176 55.191 1.00 41.08 540 PRO A CA 1
ATOM 4555 C C . PRO A 1 336 ? 9.763 1.014 55.666 1.00 39.78 540 PRO A C 1
ATOM 4556 O O . PRO A 1 336 ? 10.795 0.443 56.036 1.00 41.22 540 PRO A O 1
ATOM 4567 N N . HIS A 1 337 ? 9.651 2.343 55.661 1.00 38.39 541 HIS A N 1
ATOM 4568 C CA . HIS A 1 337 ? 10.736 3.217 56.083 1.00 39.53 541 HIS A CA 1
ATOM 4569 C C . HIS A 1 337 ? 10.677 3.556 57.571 1.00 37.90 541 HIS A C 1
ATOM 4570 O O . HIS A 1 337 ? 11.353 4.494 58.010 1.00 38.40 541 HIS A O 1
ATOM 4584 N N . CYS A 1 338 ? 9.899 2.807 58.358 1.00 36.74 542 CYS A N 1
ATOM 4585 C CA . CYS A 1 338 ? 9.628 3.217 59.734 1.00 41.95 542 CYS A CA 1
ATOM 4586 C C . CYS A 1 338 ? 10.895 3.271 60.580 1.00 41.94 542 CYS A C 1
ATOM 4587 O O . CYS A 1 338 ? 10.958 4.034 61.550 1.00 44.06 542 CYS A O 1
ATOM 4595 N N . ASP A 1 339 ? 11.910 2.489 60.237 1.00 40.85 543 ASP A N 1
ATOM 4596 C CA . ASP A 1 339 ? 13.120 2.435 61.048 1.00 45.30 543 ASP A CA 1
ATOM 4597 C C . ASP A 1 339 ? 14.086 3.584 60.759 1.00 40.07 543 ASP A C 1
ATOM 4598 O O . ASP A 1 339 ? 15.203 3.582 61.288 1.00 37.72 543 ASP A O 1
ATOM 4607 N N . THR A 1 340 ? 13.685 4.564 59.952 1.00 40.95 544 THR A N 1
ATOM 4608 C CA . THR A 1 340 ? 14.520 5.717 59.641 1.00 42.49 544 THR A CA 1
ATOM 4609 C C . THR A 1 340 ? 14.116 6.965 60.417 1.00 44.53 544 THR A C 1
ATOM 4610 O O . THR A 1 340 ? 14.661 8.044 60.159 1.00 45.40 544 THR A O 1
ATOM 4621 N N . MET A 1 341 ? 13.183 6.849 61.358 1.00 44.25 545 MET A N 1
ATOM 4622 C CA . MET A 1 341 ? 12.613 8.018 62.015 1.00 47.23 545 MET A CA 1
ATOM 4623 C C . MET A 1 341 ? 13.470 8.458 63.195 1.00 45.79 545 MET A C 1
ATOM 4624 O O . MET A 1 341 ? 13.863 7.638 64.031 1.00 47.01 545 MET A O 1
ATOM 4638 N N . VAL A 1 342 ? 13.748 9.759 63.256 1.00 41.51 546 VAL A N 1
ATOM 4639 C CA . VAL A 1 342 ? 14.372 10.400 64.407 1.00 39.81 546 VAL A CA 1
ATOM 4640 C C . VAL A 1 342 ? 13.333 11.312 65.046 1.00 39.35 546 VAL A C 1
ATOM 4641 O O . VAL A 1 342 ? 12.763 12.177 64.368 1.00 37.11 546 VAL A O 1
ATOM 4654 N N . ASP A 1 343 ? 13.085 11.125 66.344 1.00 39.85 547 ASP A N 1
ATOM 4655 C CA . ASP A 1 343 ? 12.084 11.925 67.055 1.00 42.57 547 ASP A CA 1
ATOM 4656 C C . ASP A 1 343 ? 12.700 13.272 67.441 1.00 41.77 547 ASP A C 1
ATOM 4657 O O . ASP A 1 343 ? 12.943 13.585 68.608 1.00 40.07 547 ASP A O 1
ATOM 4666 N N . ASN A 1 344 ? 12.948 14.079 66.411 1.00 39.81 548 ASN A N 1
ATOM 4667 C CA . ASN A 1 344 ? 13.544 15.400 66.558 1.00 37.62 548 ASN A CA 1
ATOM 4668 C C . ASN A 1 344 ? 13.485 16.102 65.210 1.00 32.82 548 ASN A C 1
ATOM 4669 O O . ASN A 1 344 ? 14.048 15.609 64.229 1.00 33.76 548 ASN A O 1
ATOM 4680 N N . ASN A 1 345 ? 12.790 17.235 65.134 1.00 30.80 549 ASN A N 1
ATOM 4681 C CA . ASN A 1 345 ? 12.660 17.961 63.879 1.00 31.51 549 ASN A CA 1
ATOM 4682 C C . ASN A 1 345 ? 13.731 19.029 63.710 1.00 33.41 549 ASN A C 1
ATOM 4683 O O . ASN A 1 345 ? 13.665 19.810 62.754 1.00 31.25 549 ASN A O 1
ATOM 4694 N N . LEU A 1 346 ? 14.721 19.069 64.604 1.00 33.66 550 LEU A N 1
ATOM 4695 C CA . LEU A 1 346 ? 15.830 20.020 64.525 1.00 33.63 550 LEU A CA 1
ATOM 4696 C C . LEU A 1 346 ? 15.346 21.470 64.583 1.00 35.21 550 LEU A C 1
ATOM 4697 O O . LEU A 1 346 ? 15.951 22.359 63.975 1.00 36.70 550 LEU A O 1
ATOM 4713 N N . ARG A 1 347 ? 14.267 21.725 65.328 1.00 32.67 551 ARG A N 1
ATOM 4714 C CA . ARG A 1 347 ? 13.698 23.060 65.467 1.00 35.23 551 ARG A CA 1
ATOM 4715 C C . ARG A 1 347 ? 13.548 23.417 66.937 1.00 37.33 551 ARG A C 1
ATOM 4716 O O . ARG A 1 347 ? 13.396 22.543 67.792 1.00 39.54 551 ARG A O 1
ATOM 4737 N N . ILE A 1 348 ? 13.569 24.718 67.216 1.00 36.18 552 ILE A N 1
ATOM 4738 C CA . ILE A 1 348 ? 13.149 25.262 68.503 1.00 36.45 552 ILE A CA 1
ATOM 4739 C C . ILE A 1 348 ? 11.889 26.076 68.243 1.00 38.44 552 ILE A C 1
ATOM 4740 O O . ILE A 1 348 ? 11.935 27.099 67.548 1.00 36.18 552 ILE A O 1
ATOM 4756 N N . THR A 1 349 ? 10.764 25.625 68.794 1.00 39.22 553 THR A N 1
ATOM 4757 C CA . THR A 1 349 ? 9.479 26.290 68.629 1.00 36.87 553 THR A CA 1
ATOM 4758 C C . THR A 1 349 ? 9.099 26.966 69.937 1.00 35.71 553 THR A C 1
ATOM 4759 O O . THR A 1 349 ? 9.048 26.315 70.986 1.00 33.66 553 THR A O 1
ATOM 4770 N N . ASN A 1 350 ? 8.821 28.268 69.866 1.00 39.18 554 ASN A N 1
ATOM 4771 C CA . ASN A 1 350 ? 8.623 29.098 71.054 1.00 36.18 554 ASN A CA 1
ATOM 4772 C C . ASN A 1 350 ? 7.185 28.989 71.569 1.00 36.73 554 ASN A C 1
ATOM 4773 O O . ASN A 1 350 ? 6.420 29.955 71.594 1.00 33.05 554 ASN A O 1
ATOM 4784 N N . TRP A 1 351 ? 6.828 27.780 72.001 1.00 39.26 555 TRP A N 1
ATOM 4785 C CA . TRP A 1 351 ? 5.509 27.555 72.575 1.00 38.15 555 TRP A CA 1
ATOM 4786 C C . TRP A 1 351 ? 5.399 28.227 73.937 1.00 40.62 555 TRP A C 1
ATOM 4787 O O . TRP A 1 351 ? 6.306 28.140 74.769 1.00 40.69 555 TRP A O 1
ATOM 4808 N N . ASN A 1 352 ? 4.272 28.907 74.156 1.00 43.28 556 ASN A N 1
ATOM 4809 C CA . ASN A 1 352 ? 3.936 29.538 75.426 1.00 46.99 556 ASN A CA 1
ATOM 4810 C C . ASN A 1 352 ? 2.407 29.553 75.498 1.00 46.88 556 ASN A C 1
ATOM 4811 O O . ASN A 1 352 ? 1.751 30.592 75.425 1.00 46.33 556 ASN A O 1
ATOM 4822 N N . ARG A 1 353 ? 1.827 28.359 75.640 1.00 44.90 557 ARG A N 1
ATOM 4823 C CA . ARG A 1 353 ? 0.381 28.206 75.538 1.00 43.57 557 ARG A CA 1
ATOM 4824 C C . ARG A 1 353 ? -0.365 29.049 76.564 1.00 41.82 557 ARG A C 1
ATOM 4825 O O . ARG A 1 353 ? -1.557 29.317 76.380 1.00 40.49 557 ARG A O 1
ATOM 4846 N N . LYS A 1 354 ? 0.309 29.484 77.631 1.00 44.43 558 LYS A N 1
ATOM 4847 C CA . LYS A 1 354 ? -0.273 30.480 78.523 1.00 51.06 558 LYS A CA 1
ATOM 4848 C C . LYS A 1 354 ? -0.750 31.702 77.743 1.00 50.13 558 LYS A C 1
ATOM 4849 O O . LYS A 1 354 ? -1.758 32.323 78.099 1.00 47.62 558 LYS A O 1
ATOM 4859 N N . LEU A 1 355 ? -0.034 32.062 76.676 1.00 48.42 559 LEU A N 1
ATOM 4860 C CA . LEU A 1 355 ? -0.369 33.221 75.856 1.00 44.45 559 LEU A CA 1
ATOM 4861 C C . LEU A 1 355 ? -0.835 32.866 74.453 1.00 40.85 559 LEU A C 1
ATOM 4862 O O . LEU A 1 355 ? -1.589 33.637 73.855 1.00 38.29 559 LEU A O 1
ATOM 4878 N N . GLY A 1 356 ? -0.409 31.725 73.913 1.00 40.73 560 GLY A N 1
ATOM 4879 C CA . GLY A 1 356 ? -0.695 31.378 72.535 1.00 40.25 560 GLY A CA 1
ATOM 4880 C C . GLY A 1 356 ? -1.954 30.575 72.294 1.00 42.72 560 GLY A C 1
ATOM 4881 O O . GLY A 1 356 ? -2.295 30.330 71.133 1.00 42.65 560 GLY A O 1
ATOM 4885 N N . CYS A 1 357 ? -2.654 30.154 73.347 1.00 48.73 561 CYS A N 1
ATOM 4886 C CA . CYS A 1 357 ? -3.908 29.406 73.228 1.00 56.45 561 CYS A CA 1
ATOM 4887 C C . CYS A 1 357 ? -5.045 30.322 73.672 1.00 54.05 561 CYS A C 1
ATOM 4888 O O . CYS A 1 357 ? -5.417 30.349 74.847 1.00 54.34 561 CYS A O 1
ATOM 4895 N N . LYS A 1 358 ? -5.599 31.074 72.720 1.00 53.65 562 LYS A N 1
ATOM 4896 C CA . LYS A 1 358 ? -6.729 31.955 72.993 1.00 60.50 562 LYS A CA 1
ATOM 4897 C C . LYS A 1 358 ? -7.867 31.720 72.005 1.00 59.02 562 LYS A C 1
ATOM 4898 O O . LYS A 1 358 ? -8.704 32.607 71.811 1.00 54.40 562 LYS A O 1
ATOM 4917 N N . CYS A 1 359 ? -7.911 30.539 71.385 1.00 62.36 563 CYS A N 1
ATOM 4918 C CA . CYS A 1 359 ? -8.922 30.204 70.382 1.00 64.52 563 CYS A CA 1
ATOM 4919 C C . CYS A 1 359 ? -9.082 31.341 69.374 1.00 61.06 563 CYS A C 1
ATOM 4920 O O . CYS A 1 359 ? -10.193 31.714 68.993 1.00 57.13 563 CYS A O 1
ATOM 4927 N N . GLN A 1 360 ? -7.953 31.890 68.927 1.00 63.67 564 GLN A N 1
ATOM 4928 C CA . GLN A 1 360 ? -7.958 33.080 68.083 1.00 65.05 564 GLN A CA 1
ATOM 4929 C C . GLN A 1 360 ? -8.280 32.787 66.622 1.00 58.88 564 GLN A C 1
ATOM 4930 O O . GLN A 1 360 ? -8.332 33.730 65.823 1.00 56.84 564 GLN A O 1
ATOM 4944 N N . TYR A 1 361 ? -8.489 31.523 66.247 1.00 52.91 565 TYR A N 1
ATOM 4945 C CA . TYR A 1 361 ? -8.819 31.158 64.874 1.00 47.44 565 TYR A CA 1
ATOM 4946 C C . TYR A 1 361 ? -10.268 30.702 64.727 1.00 48.34 565 TYR A C 1
ATOM 4947 O O . TYR A 1 361 ? -10.606 30.042 63.738 1.00 45.58 565 TYR A O 1
ATOM 4965 N N . LYS A 1 362 ? -11.133 31.050 65.685 1.00 51.65 566 LYS A N 1
ATOM 4966 C CA . LYS A 1 362 ? -12.501 30.538 65.681 1.00 54.36 566 LYS A CA 1
ATOM 4967 C C . LYS A 1 362 ? -13.277 30.988 64.449 1.00 54.36 566 LYS A C 1
ATOM 4968 O O . LYS A 1 362 ? -14.220 30.307 64.029 1.00 56.97 566 LYS A O 1
ATOM 4972 N N . HIS A 1 363 ? -12.912 32.129 63.865 1.00 50.76 567 HIS A N 1
ATOM 4973 C CA . HIS A 1 363 ? -13.602 32.622 62.678 1.00 50.70 567 HIS A CA 1
ATOM 4974 C C . HIS A 1 363 ? -13.134 31.948 61.393 1.00 46.18 567 HIS A C 1
ATOM 4975 O O . HIS A 1 363 ? -13.766 32.140 60.348 1.00 46.00 567 HIS A O 1
ATOM 4989 N N . ILE A 1 364 ? -12.064 31.156 61.447 1.00 44.27 568 ILE A N 1
ATOM 4990 C CA . ILE A 1 364 ? -11.530 30.496 60.268 1.00 46.04 568 ILE A CA 1
ATOM 4991 C C . ILE A 1 364 ? -11.799 28.994 60.273 1.00 44.39 568 ILE A C 1
ATOM 4992 O O . ILE A 1 364 ? -11.978 28.406 59.200 1.00 41.55 568 ILE A O 1
ATOM 5008 N N . VAL A 1 365 ? -11.824 28.357 61.444 1.00 43.86 569 VAL A N 1
ATOM 5009 C CA . VAL A 1 365 ? -12.051 26.924 61.562 1.00 44.14 569 VAL A CA 1
ATOM 5010 C C . VAL A 1 365 ? -13.033 26.692 62.702 1.00 43.88 569 VAL A C 1
ATOM 5011 O O . VAL A 1 365 ? -13.140 27.503 63.627 1.00 45.18 569 VAL A O 1
ATOM 5024 N N . ASP A 1 366 ? -13.760 25.576 62.626 1.00 42.61 570 ASP A N 1
ATOM 5025 C CA . ASP A 1 366 ? -14.713 25.193 63.670 1.00 41.70 570 ASP A CA 1
ATOM 5026 C C . ASP A 1 366 ? -14.002 24.395 64.769 1.00 40.80 570 ASP A C 1
ATOM 5027 O O . ASP A 1 366 ? -14.314 23.237 65.050 1.00 41.29 570 ASP A O 1
ATOM 5036 N N . TRP A 1 367 ? -13.031 25.049 65.398 1.00 40.99 571 TRP A N 1
ATOM 5037 C CA . TRP A 1 367 ? -12.164 24.411 66.381 1.00 42.84 571 TRP A CA 1
ATOM 5038 C C . TRP A 1 367 ? -11.340 25.507 67.043 1.00 43.63 571 TRP A C 1
ATOM 5039 O O . TRP A 1 367 ? -11.250 26.626 66.529 1.00 42.81 571 TRP A O 1
ATOM 5060 N N . CYS A 1 368 ? -10.756 25.184 68.194 1.00 46.23 572 CYS A N 1
ATOM 5061 C CA . CYS A 1 368 ? -9.871 26.103 68.900 1.00 51.25 572 CYS A CA 1
ATOM 5062 C C . CYS A 1 368 ? -8.423 25.708 68.645 1.00 47.37 572 CYS A C 1
ATOM 5063 O O . CYS A 1 368 ? -8.060 24.533 68.769 1.00 46.60 572 CYS A O 1
ATOM 5070 N N . GLY A 1 369 ? -7.597 26.697 68.293 1.00 42.76 573 GLY A N 1
ATOM 5071 C CA . GLY A 1 369 ? -6.213 26.467 67.958 1.00 43.17 573 GLY A CA 1
ATOM 5072 C C . GLY A 1 369 ? -5.261 27.289 68.814 1.00 44.22 573 GLY A C 1
ATOM 5073 O O . GLY A 1 369 ? -5.661 28.182 69.571 1.00 45.30 573 GLY A O 1
ATOM 5077 N N . CYS A 1 370 ? -3.979 26.963 68.676 1.00 44.14 574 CYS A N 1
ATOM 5078 C CA . CYS A 1 370 ? -2.888 27.656 69.342 1.00 49.26 574 CYS A CA 1
ATOM 5079 C C . CYS A 1 370 ? -1.789 27.918 68.323 1.00 43.03 574 CYS A C 1
ATOM 5080 O O . CYS A 1 370 ? -1.772 27.339 67.234 1.00 41.16 574 CYS A O 1
ATOM 5087 N N . SER A 1 371 ? -0.847 28.782 68.684 1.00 43.39 575 SER A N 1
ATOM 5088 C CA . SER A 1 371 ? 0.298 29.028 67.820 1.00 43.54 575 SER A CA 1
ATOM 5089 C C . SER A 1 371 ? 1.445 29.551 68.672 1.00 38.65 575 SER A C 1
ATOM 5090 O O . SER A 1 371 ? 1.216 30.113 69.751 1.00 37.76 575 SER A O 1
ATOM 5098 N N . PRO A 1 372 ? 2.685 29.374 68.225 1.00 36.38 576 PRO A N 1
ATOM 5099 C CA . PRO A 1 372 ? 3.836 29.775 69.042 1.00 35.37 576 PRO A CA 1
ATOM 5100 C C . PRO A 1 372 ? 4.051 31.284 69.054 1.00 33.95 576 PRO A C 1
ATOM 5101 O O . PRO A 1 372 ? 3.605 32.021 68.174 1.00 31.84 576 PRO A O 1
ATOM 5112 N N . ASN A 1 373 ? 4.762 31.732 70.084 1.00 36.27 577 ASN A N 1
ATOM 5113 C CA . ASN A 1 373 ? 5.022 33.148 70.294 1.00 38.56 577 ASN A CA 1
ATOM 5114 C C . ASN A 1 373 ? 6.260 33.597 69.519 1.00 37.77 577 ASN A C 1
ATOM 5115 O O . ASN A 1 373 ? 7.036 32.788 69.008 1.00 35.79 577 ASN A O 1
ATOM 5126 N N . ASP A 1 374 ? 6.438 34.915 69.440 1.00 36.53 578 ASP A N 1
ATOM 5127 C CA . ASP A 1 374 ? 7.615 35.502 68.816 1.00 35.20 578 ASP A CA 1
ATOM 5128 C C . ASP A 1 374 ? 8.747 35.604 69.832 1.00 36.30 578 ASP A C 1
ATOM 5129 O O . ASP A 1 374 ? 8.515 35.886 71.011 1.00 38.62 578 ASP A O 1
ATOM 5138 N N . PHE A 1 375 ? 9.973 35.375 69.365 1.00 34.36 579 PHE A N 1
ATOM 5139 C CA . PHE A 1 375 ? 11.139 35.475 70.232 1.00 34.84 579 PHE A CA 1
ATOM 5140 C C . PHE A 1 375 ? 11.442 36.932 70.572 1.00 37.39 579 PHE A C 1
ATOM 5141 O O . PHE A 1 375 ? 11.168 37.846 69.790 1.00 36.41 579 PHE A O 1
ATOM 5158 N N . LYS A 1 376 ? 12.025 37.137 71.757 1.00 38.23 580 LYS A N 1
ATOM 5159 C CA . LYS A 1 376 ? 12.462 38.451 72.221 1.00 38.79 580 LYS A CA 1
ATOM 5160 C C . LYS A 1 376 ? 13.952 38.397 72.548 1.00 38.51 580 LYS A C 1
ATOM 5161 O O . LYS A 1 376 ? 14.538 37.306 72.583 1.00 35.96 580 LYS A O 1
ATOM 5180 N N . PRO A 1 377 ? 14.604 39.539 72.787 1.00 41.41 581 PRO A N 1
ATOM 5181 C CA . PRO A 1 377 ? 16.053 39.505 73.056 1.00 43.14 581 PRO A CA 1
ATOM 5182 C C . PRO A 1 377 ? 16.439 38.648 74.249 1.00 44.99 581 PRO A C 1
ATOM 5183 O O . PRO A 1 377 ? 17.524 38.051 74.241 1.00 44.42 581 PRO A O 1
ATOM 5194 N N . GLN A 1 378 ? 15.592 38.562 75.276 1.00 47.35 582 GLN A N 1
ATOM 5195 C CA . GLN A 1 378 ? 15.931 37.764 76.449 1.00 51.13 582 GLN A CA 1
ATOM 5196 C C . GLN A 1 378 ? 15.980 36.269 76.154 1.00 50.27 582 GLN A C 1
ATOM 5197 O O . GLN A 1 378 ? 16.460 35.507 77.000 1.00 54.75 582 GLN A O 1
ATOM 5211 N N . ASP A 1 379 ? 15.505 35.836 74.989 1.00 42.81 583 ASP A N 1
ATOM 5212 C CA . ASP A 1 379 ? 15.494 34.426 74.623 1.00 41.89 583 ASP A CA 1
ATOM 5213 C C . ASP A 1 379 ? 16.777 33.980 73.931 1.00 40.76 583 ASP A C 1
ATOM 5214 O O . ASP A 1 379 ? 16.912 32.793 73.613 1.00 40.03 583 ASP A O 1
ATOM 5223 N N . PHE A 1 380 ? 17.727 34.890 73.707 1.00 39.76 584 PHE A N 1
ATOM 5224 C CA . PHE A 1 380 ? 18.890 34.560 72.890 1.00 40.72 584 PHE A CA 1
ATOM 5225 C C . PHE A 1 380 ? 19.642 33.349 73.434 1.00 45.13 584 PHE A C 1
ATOM 5226 O O . PHE A 1 380 ? 20.139 32.521 72.661 1.00 45.02 584 PHE A O 1
ATOM 5243 N N . HIS A 1 381 ? 19.749 33.231 74.759 1.00 46.76 585 HIS A N 1
ATOM 5244 C CA . HIS A 1 381 ? 20.520 32.137 75.335 1.00 50.55 585 HIS A CA 1
ATOM 5245 C C . HIS A 1 381 ? 19.948 30.771 74.977 1.00 46.82 585 HIS A C 1
ATOM 5246 O O . HIS A 1 381 ? 20.672 29.772 75.046 1.00 46.59 585 HIS A O 1
ATOM 5260 N N . ARG A 1 382 ? 18.670 30.702 74.597 1.00 45.07 586 ARG A N 1
ATOM 5261 C CA . ARG A 1 382 ? 18.062 29.422 74.248 1.00 45.84 586 ARG A CA 1
ATOM 5262 C C . ARG A 1 382 ? 18.616 28.870 72.941 1.00 45.33 586 ARG A C 1
ATOM 5263 O O . ARG A 1 382 ? 18.598 27.653 72.729 1.00 45.81 586 ARG A O 1
ATOM 5284 N N . PHE A 1 383 ? 19.101 29.740 72.054 1.00 45.07 587 PHE A N 1
ATOM 5285 C CA . PHE A 1 383 ? 19.639 29.282 70.779 1.00 45.54 587 PHE A CA 1
ATOM 5286 C C . PHE A 1 383 ? 21.006 28.623 70.922 1.00 51.95 587 PHE A C 1
ATOM 5287 O O . PHE A 1 383 ? 21.505 28.055 69.944 1.00 53.58 587 PHE A O 1
ATOM 5304 N N . GLN A 1 384 ? 21.612 28.671 72.108 1.00 52.52 588 GLN A N 1
ATOM 5305 C CA . GLN A 1 384 ? 22.946 28.130 72.335 1.00 54.25 588 GLN A CA 1
ATOM 5306 C C . GLN A 1 384 ? 22.926 26.801 73.084 1.00 51.62 588 GLN A C 1
ATOM 5307 O O . GLN A 1 384 ? 23.985 26.323 73.500 1.00 52.88 588 GLN A O 1
ATOM 5321 N N . GLN A 1 385 ? 21.754 26.195 73.264 1.00 52.40 589 GLN A N 1
ATOM 5322 C CA . GLN A 1 385 ? 21.656 24.942 74.000 1.00 56.27 589 GLN A CA 1
ATOM 5323 C C . GLN A 1 385 ? 22.368 23.816 73.250 1.00 59.22 589 GLN A C 1
ATOM 5324 O O . GLN A 1 385 ? 22.521 23.844 72.025 1.00 55.98 589 GLN A O 1
ATOM 5338 N N . THR A 1 386 ? 22.794 22.805 74.009 1.00 68.70 590 THR A N 1
ATOM 5339 C CA . THR A 1 386 ? 23.527 21.670 73.457 1.00 77.42 590 THR A CA 1
ATOM 5340 C C . THR A 1 386 ? 22.857 20.332 73.746 1.00 72.32 590 THR A C 1
ATOM 5341 O O . THR A 1 386 ? 23.428 19.286 73.414 1.00 74.43 590 THR A O 1
ATOM 5352 N N . ALA A 1 387 ? 21.668 20.328 74.351 1.00 64.04 591 ALA A N 1
ATOM 5353 C CA . ALA A 1 387 ? 21.021 19.065 74.692 1.00 59.37 591 ALA A CA 1
ATOM 5354 C C . ALA A 1 387 ? 20.784 18.215 73.448 1.00 55.26 591 ALA A C 1
ATOM 5355 O O . ALA A 1 387 ? 21.142 17.033 73.414 1.00 58.78 591 ALA A O 1
ATOM 5362 N N . ARG A 1 388 ? 20.183 18.797 72.420 1.00 48.28 592 ARG A N 1
ATOM 5363 C CA . ARG A 1 388 ? 19.906 18.110 71.169 1.00 46.02 592 ARG A CA 1
ATOM 5364 C C . ARG A 1 388 ? 20.308 18.995 70.001 1.00 47.84 592 ARG A C 1
ATOM 5365 O O . ARG A 1 388 ? 20.402 20.220 70.142 1.00 49.52 592 ARG A O 1
ATOM 5386 N N . PRO A 1 389 ? 20.548 18.409 68.828 1.00 46.39 593 PRO A N 1
ATOM 5387 C CA . PRO A 1 389 ? 20.896 19.230 67.661 1.00 43.83 593 PRO A CA 1
ATOM 5388 C C . PRO A 1 389 ? 19.679 19.972 67.128 1.00 39.90 593 PRO A C 1
ATOM 5389 O O . PRO A 1 389 ? 18.608 19.391 66.938 1.00 37.84 593 PRO A O 1
ATOM 5400 N N . THR A 1 390 ? 19.853 21.271 66.900 1.00 39.07 594 THR A N 1
ATOM 5401 C CA . THR A 1 390 ? 18.810 22.126 66.356 1.00 42.11 594 THR A CA 1
ATOM 5402 C C . THR A 1 390 ? 19.448 23.085 65.363 1.00 36.44 594 THR A C 1
ATOM 5403 O O . THR A 1 390 ? 20.572 23.543 65.578 1.00 35.50 594 THR A O 1
ATOM 5414 N N . PHE A 1 391 ? 18.732 23.382 64.276 1.00 33.80 595 PHE A N 1
ATOM 5415 C CA . PHE A 1 391 ? 19.268 24.228 63.218 1.00 33.70 595 PHE A CA 1
ATOM 5416 C C . PHE A 1 391 ? 18.360 25.378 62.805 1.00 32.71 595 PHE A C 1
ATOM 5417 O O . PHE A 1 391 ? 18.836 26.286 62.112 1.00 32.02 595 PHE A O 1
ATOM 5434 N N . PHE A 1 392 ? 17.088 25.380 63.207 1.00 33.92 596 PHE A N 1
ATOM 5435 C CA . PHE A 1 392 ? 16.159 26.455 62.883 1.00 34.20 596 PHE A CA 1
ATOM 5436 C C . PHE A 1 392 ? 15.281 26.735 64.096 1.00 34.27 596 PHE A C 1
ATOM 5437 O O . PHE A 1 392 ? 15.199 25.928 65.026 1.00 32.92 596 PHE A O 1
ATOM 5454 N N . ALA A 1 393 ? 14.612 27.890 64.072 1.00 31.29 597 ALA A N 1
ATOM 5455 C CA . ALA A 1 393 ? 13.713 28.282 65.151 1.00 29.58 597 ALA A CA 1
ATOM 5456 C C . ALA A 1 393 ? 12.587 29.143 64.594 1.00 29.53 597 ALA A C 1
ATOM 5457 O O . ALA A 1 393 ? 12.683 29.685 63.489 1.00 30.70 597 ALA A O 1
ATOM 5464 N N . ARG A 1 394 ? 11.514 29.265 65.378 1.00 32.64 598 ARG A N 1
ATOM 5465 C CA . ARG A 1 394 ? 10.356 30.076 65.009 1.00 34.55 598 ARG A CA 1
ATOM 5466 C C . ARG A 1 394 ? 9.572 30.383 66.280 1.00 33.73 598 ARG A C 1
ATOM 5467 O O . ARG A 1 394 ? 9.670 29.644 67.264 1.00 33.74 598 ARG A O 1
ATOM 5488 N N . LYS A 1 395 ? 8.799 31.480 66.281 1.00 33.06 599 LYS A N 1
ATOM 5489 C CA . LYS A 1 395 ? 8.639 32.454 65.188 1.00 33.06 599 LYS A CA 1
ATOM 5490 C C . LYS A 1 395 ? 9.437 33.737 65.445 1.00 31.53 599 LYS A C 1
ATOM 5491 O O . LYS A 1 395 ? 9.720 34.084 66.593 1.00 29.68 599 LYS A O 1
ATOM 5510 N N . PHE A 1 396 ? 9.772 34.449 64.369 1.00 30.98 600 PHE A N 1
ATOM 5511 C CA . PHE A 1 396 ? 10.343 35.787 64.442 1.00 30.50 600 PHE A CA 1
ATOM 5512 C C . PHE A 1 396 ? 9.457 36.750 63.660 1.00 33.78 600 PHE A C 1
ATOM 5513 O O . PHE A 1 396 ? 8.975 36.415 62.572 1.00 34.10 600 PHE A O 1
ATOM 5530 N N . GLU A 1 397 ? 9.241 37.943 64.216 1.00 31.86 601 GLU A N 1
ATOM 5531 C CA . GLU A 1 397 ? 8.473 38.992 63.546 1.00 33.34 601 GLU A CA 1
ATOM 5532 C C . GLU A 1 397 ? 9.180 40.327 63.727 1.00 32.85 601 GLU A C 1
ATOM 5533 O O . GLU A 1 397 ? 9.406 40.765 64.859 1.00 32.37 601 GLU A O 1
ATOM 5545 N N . ALA A 1 398 ? 9.506 40.982 62.608 1.00 30.33 602 ALA A N 1
ATOM 5546 C CA . ALA A 1 398 ? 10.245 42.237 62.670 1.00 33.27 602 ALA A CA 1
ATOM 5547 C C . ALA A 1 398 ? 9.382 43.381 63.195 1.00 34.04 602 ALA A C 1
ATOM 5548 O O . ALA A 1 398 ? 9.904 44.301 63.835 1.00 33.58 602 ALA A O 1
ATOM 5555 N N . VAL A 1 399 ? 8.069 43.349 62.945 1.00 32.53 603 VAL A N 1
ATOM 5556 C CA . VAL A 1 399 ? 7.194 44.380 63.501 1.00 35.47 603 VAL A CA 1
ATOM 5557 C C . VAL A 1 399 ? 6.924 44.169 64.981 1.00 35.20 603 VAL A C 1
ATOM 5558 O O . VAL A 1 399 ? 6.382 45.069 65.635 1.00 36.09 603 VAL A O 1
ATOM 5571 N N . VAL A 1 400 ? 7.293 43.014 65.527 1.00 32.33 604 VAL A N 1
ATOM 5572 C CA . VAL A 1 400 ? 7.152 42.731 66.952 1.00 33.45 604 VAL A CA 1
ATOM 5573 C C . VAL A 1 400 ? 8.469 42.934 67.688 1.00 32.89 604 VAL A C 1
ATOM 5574 O O . VAL A 1 400 ? 8.508 43.559 68.748 1.00 33.92 604 VAL A O 1
ATOM 5587 N N . ASN A 1 401 ? 9.561 42.402 67.142 1.00 34.27 605 ASN A N 1
ATOM 5588 C CA . ASN A 1 401 ? 10.878 42.600 67.734 1.00 36.16 605 ASN A CA 1
ATOM 5589 C C . ASN A 1 401 ? 11.967 42.211 66.744 1.00 36.36 605 ASN A C 1
ATOM 5590 O O . ASN A 1 401 ? 12.136 41.027 66.426 1.00 33.40 605 ASN A O 1
ATOM 5601 N N . GLN A 1 402 ? 12.712 43.205 66.258 1.00 31.45 606 GLN A N 1
ATOM 5602 C CA . GLN A 1 402 ? 13.780 42.966 65.298 1.00 33.77 606 GLN A CA 1
ATOM 5603 C C . GLN A 1 402 ? 15.140 42.790 65.961 1.00 34.43 606 GLN A C 1
ATOM 5604 O O . GLN A 1 402 ? 16.031 42.180 65.359 1.00 38.18 606 GLN A O 1
ATOM 5618 N N . GLU A 1 403 ? 15.313 43.298 67.185 1.00 33.02 607 GLU A N 1
ATOM 5619 C CA . GLU A 1 403 ? 16.611 43.227 67.850 1.00 35.95 607 GLU A CA 1
ATOM 5620 C C . GLU A 1 403 ? 17.119 41.792 67.938 1.00 35.51 607 GLU A C 1
ATOM 5621 O O . GLU A 1 403 ? 18.303 41.529 67.690 1.00 34.66 607 GLU A O 1
ATOM 5633 N N . ILE A 1 404 ? 16.247 40.850 68.306 1.00 36.01 608 ILE A N 1
ATOM 5634 C CA . ILE A 1 404 ? 16.690 39.465 68.451 1.00 34.91 608 ILE A CA 1
ATOM 5635 C C . ILE A 1 404 ? 17.109 38.892 67.104 1.00 31.31 608 ILE A C 1
ATOM 5636 O O . ILE A 1 404 ? 18.021 38.059 67.034 1.00 31.72 608 ILE A O 1
ATOM 5652 N N . ILE A 1 405 ? 16.458 39.313 66.018 1.00 31.64 609 ILE A N 1
ATOM 5653 C CA . ILE A 1 405 ? 16.861 38.848 64.692 1.00 31.00 609 ILE A CA 1
ATOM 5654 C C . ILE A 1 405 ? 18.269 39.330 64.377 1.00 35.44 609 ILE A C 1
ATOM 5655 O O . ILE A 1 405 ? 19.116 38.566 63.899 1.00 38.09 609 ILE A O 1
ATOM 5671 N N . GLY A 1 406 ? 18.539 40.611 64.637 1.00 37.04 610 GLY A N 1
ATOM 5672 C CA . GLY A 1 406 ? 19.875 41.139 64.406 1.00 37.88 610 GLY A CA 1
ATOM 5673 C C . GLY A 1 406 ? 20.931 40.420 65.224 1.00 38.48 610 GLY A C 1
ATOM 5674 O O . GLY A 1 406 ? 21.987 40.047 64.707 1.00 40.47 610 GLY A O 1
ATOM 5678 N N . GLN A 1 407 ? 20.666 40.227 66.518 1.00 37.09 611 GLN A N 1
ATOM 5679 C CA . GLN A 1 407 ? 21.587 39.474 67.363 1.00 39.86 611 GLN A CA 1
ATOM 5680 C C . GLN A 1 407 ? 21.923 38.132 66.733 1.00 38.70 611 GLN A C 1
ATOM 5681 O O . GLN A 1 407 ? 23.089 37.731 66.665 1.00 38.36 611 GLN A O 1
ATOM 5695 N N . LEU A 1 408 ? 20.899 37.425 66.263 1.00 39.08 612 LEU A N 1
ATOM 5696 C CA . LEU A 1 408 ? 21.098 36.078 65.746 1.00 38.84 612 LEU A CA 1
ATOM 5697 C C . LEU A 1 408 ? 21.883 36.097 64.440 1.00 38.98 612 LEU A C 1
ATOM 5698 O O . LEU A 1 408 ? 22.772 35.262 64.232 1.00 37.05 612 LEU A O 1
ATOM 5714 N N . ASP A 1 409 ? 21.587 37.053 63.556 1.00 36.89 613 ASP A N 1
ATOM 5715 C CA . ASP A 1 409 ? 22.255 37.082 62.258 1.00 36.26 613 ASP A CA 1
ATOM 5716 C C . ASP A 1 409 ? 23.730 37.433 62.399 1.00 36.47 613 ASP A C 1
ATOM 5717 O O . ASP A 1 409 ? 24.583 36.815 61.752 1.00 39.46 613 ASP A O 1
ATOM 5726 N N . TYR A 1 410 ? 24.053 38.431 63.229 1.00 34.64 614 TYR A N 1
ATOM 5727 C CA . TYR A 1 410 ? 25.452 38.802 63.424 1.00 34.58 614 TYR A CA 1
ATOM 5728 C C . TYR A 1 410 ? 26.213 37.715 64.170 1.00 38.01 614 TYR A C 1
ATOM 5729 O O . TYR A 1 410 ? 27.412 37.527 63.940 1.00 38.88 614 TYR A O 1
ATOM 5747 N N . TYR A 1 411 ? 25.536 36.991 65.064 1.00 42.34 615 TYR A N 1
ATOM 5748 C CA . TYR A 1 411 ? 26.188 35.907 65.791 1.00 45.77 615 TYR A CA 1
ATOM 5749 C C . TYR A 1 411 ? 26.600 34.774 64.862 1.00 44.30 615 TYR A C 1
ATOM 5750 O O . TYR A 1 411 ? 27.634 34.135 65.086 1.00 49.09 615 TYR A O 1
ATOM 5768 N N . LEU A 1 412 ? 25.812 34.510 63.821 1.00 39.60 616 LEU A N 1
ATOM 5769 C CA . LEU A 1 412 ? 26.102 33.425 62.892 1.00 37.44 616 LEU A CA 1
ATOM 5770 C C . LEU A 1 412 ? 27.061 33.840 61.782 1.00 37.48 616 LEU A C 1
ATOM 5771 O O . LEU A 1 412 ? 27.896 33.034 61.356 1.00 34.11 616 LEU A O 1
ATOM 5787 N N . TYR A 1 413 ? 26.960 35.080 61.295 1.00 38.34 617 TYR A N 1
ATOM 5788 C CA . TYR A 1 413 ? 27.688 35.485 60.099 1.00 41.33 617 TYR A CA 1
ATOM 5789 C C . TYR A 1 413 ? 28.467 36.784 60.268 1.00 40.64 617 TYR A C 1
ATOM 5790 O O . TYR A 1 413 ? 28.983 37.311 59.276 1.00 43.46 617 TYR A O 1
ATOM 5808 N N . GLY A 1 414 ? 28.587 37.302 61.485 1.00 39.10 618 GLY A N 1
ATOM 5809 C CA . GLY A 1 414 ? 29.444 38.441 61.749 1.00 37.72 618 GLY A CA 1
ATOM 5810 C C . GLY A 1 414 ? 28.752 39.772 61.507 1.00 39.58 618 GLY A C 1
ATOM 5811 O O . GLY A 1 414 ? 27.738 39.871 60.817 1.00 36.82 618 GLY A O 1
ATOM 5815 N N . ASN A 1 415 ? 29.328 40.816 62.097 1.00 42.69 619 ASN A N 1
ATOM 5816 C CA . ASN A 1 415 ? 28.788 42.157 61.955 1.00 43.97 619 ASN A CA 1
ATOM 5817 C C . ASN A 1 415 ? 28.918 42.646 60.515 1.00 44.10 619 ASN A C 1
ATOM 5818 O O . ASN A 1 415 ? 29.765 42.185 59.744 1.00 42.47 619 ASN A O 1
ATOM 5829 N N . TYR A 1 416 ? 28.055 43.594 60.158 1.00 43.26 620 TYR A N 1
ATOM 5830 C CA . TYR A 1 416 ? 28.204 44.316 58.909 1.00 43.02 620 TYR A CA 1
ATOM 5831 C C . TYR A 1 416 ? 29.286 45.381 59.062 1.00 45.52 620 TYR A C 1
ATOM 5832 O O . TYR A 1 416 ? 29.610 45.794 60.178 1.00 46.83 620 TYR A O 1
ATOM 5850 N N . PRO A 1 417 ? 29.871 45.840 57.956 1.00 48.99 621 PRO A N 1
ATOM 5851 C CA . PRO A 1 417 ? 30.932 46.850 58.059 1.00 52.24 621 PRO A CA 1
ATOM 5852 C C . PRO A 1 417 ? 30.436 48.105 58.762 1.00 53.21 621 PRO A C 1
ATOM 5853 O O . PRO A 1 417 ? 29.268 48.485 58.656 1.00 54.27 621 PRO A O 1
ATOM 5864 N N . ALA A 1 418 ? 31.343 48.748 59.492 1.00 54.83 622 ALA A N 1
ATOM 5865 C CA . ALA A 1 418 ? 31.005 49.996 60.161 1.00 57.71 622 ALA A CA 1
ATOM 5866 C C . ALA A 1 418 ? 30.520 51.022 59.145 1.00 57.67 622 ALA A C 1
ATOM 5867 O O . ALA A 1 418 ? 31.038 51.112 58.028 1.00 58.55 622 ALA A O 1
ATOM 5874 N N . GLY A 1 419 ? 29.512 51.796 59.536 1.00 55.52 623 GLY A N 1
ATOM 5875 C CA . GLY A 1 419 ? 28.897 52.741 58.630 1.00 53.64 623 GLY A CA 1
ATOM 5876 C C . GLY A 1 419 ? 27.811 52.165 57.750 1.00 51.36 623 GLY A C 1
ATOM 5877 O O . GLY A 1 419 ? 27.329 52.866 56.853 1.00 54.75 623 GLY A O 1
ATOM 5881 N N . THR A 1 420 ? 27.413 50.916 57.969 1.00 44.82 624 THR A N 1
ATOM 5882 C CA . THR A 1 420 ? 26.330 50.330 57.187 1.00 43.44 624 THR A CA 1
ATOM 5883 C C . THR A 1 420 ? 25.001 50.948 57.616 1.00 44.41 624 THR A C 1
ATOM 5884 O O . THR A 1 420 ? 24.694 50.966 58.814 1.00 47.68 624 THR A O 1
ATOM 5895 N N . PRO A 1 421 ? 24.192 51.462 56.690 1.00 43.04 625 PRO A N 1
ATOM 5896 C CA . PRO A 1 421 ? 22.930 52.104 57.071 1.00 43.16 625 PRO A CA 1
ATOM 5897 C C . PRO A 1 421 ? 21.763 51.130 57.195 1.00 41.88 625 PRO A C 1
ATOM 5898 O O . PRO A 1 421 ? 21.735 50.054 56.592 1.00 40.68 625 PRO A O 1
ATOM 5909 N N . GLY A 1 422 ? 20.783 51.542 58.002 1.00 40.42 626 GLY A N 1
ATOM 5910 C CA . GLY A 1 422 ? 19.511 50.851 58.097 1.00 39.29 626 GLY A CA 1
ATOM 5911 C C . GLY A 1 422 ? 19.489 49.617 58.972 1.00 40.09 626 GLY A C 1
ATOM 5912 O O . GLY A 1 422 ? 18.471 48.917 58.992 1.00 39.67 626 GLY A O 1
ATOM 5916 N N . LEU A 1 423 ? 20.566 49.331 59.709 1.00 36.10 627 LEU A N 1
ATOM 5917 C CA . LEU A 1 423 ? 20.635 48.078 60.456 1.00 38.63 627 LEU A CA 1
ATOM 5918 C C . LEU A 1 423 ? 19.578 47.999 61.551 1.00 42.19 627 LEU A C 1
ATOM 5919 O O . LEU A 1 423 ? 19.101 46.904 61.870 1.00 44.18 627 LEU A O 1
ATOM 5935 N N . ARG A 1 424 ? 19.198 49.132 62.137 1.00 41.42 628 ARG A N 1
ATOM 5936 C CA . ARG A 1 424 ? 18.221 49.156 63.217 1.00 41.78 628 ARG A CA 1
ATOM 5937 C C . ARG A 1 424 ? 16.832 49.574 62.747 1.00 39.53 628 ARG A C 1
ATOM 5938 O O . ARG A 1 424 ? 15.942 49.770 63.580 1.00 38.72 628 ARG A O 1
ATOM 5959 N N . SER A 1 425 ? 16.621 49.700 61.440 1.00 34.89 629 SER A N 1
ATOM 5960 C CA . SER A 1 425 ? 15.354 50.152 60.887 1.00 34.71 629 SER A CA 1
ATOM 5961 C C . SER A 1 425 ? 14.595 48.986 60.263 1.00 32.67 629 SER A C 1
ATOM 5962 O O . SER A 1 425 ? 15.160 47.927 59.977 1.00 31.91 629 SER A O 1
ATOM 5970 N N . TYR A 1 426 ? 13.295 49.192 60.055 1.00 33.11 630 TYR A N 1
ATOM 5971 C CA . TYR A 1 426 ? 12.475 48.203 59.369 1.00 32.12 630 TYR A CA 1
ATOM 5972 C C . TYR A 1 426 ? 11.353 48.896 58.613 1.00 31.46 630 TYR A C 1
ATOM 5973 O O . TYR A 1 426 ? 10.677 49.773 59.158 1.00 32.49 630 TYR A O 1
ATOM 5991 N N . TRP A 1 427 ? 11.165 48.493 57.358 1.00 30.80 631 TRP A N 1
ATOM 5992 C CA . TRP A 1 427 ? 10.111 49.004 56.496 1.00 29.66 631 TRP A CA 1
ATOM 5993 C C . TRP A 1 427 ? 9.219 47.848 56.055 1.00 30.24 631 TRP A C 1
ATOM 5994 O O . TRP A 1 427 ? 9.716 46.788 55.666 1.00 31.13 631 TRP A O 1
ATOM 6015 N N . GLU A 1 428 ? 7.902 48.050 56.112 1.00 29.36 632 GLU A N 1
ATOM 6016 C CA . GLU A 1 428 ? 6.948 47.015 55.713 1.00 29.80 632 GLU A CA 1
ATOM 6017 C C . GLU A 1 428 ? 5.807 47.650 54.936 1.00 29.14 632 GLU A C 1
ATOM 6018 O O . GLU A 1 428 ? 5.082 48.493 55.472 1.00 28.90 632 GLU A O 1
ATOM 6030 N N . ASN A 1 429 ? 5.635 47.219 53.688 1.00 31.71 633 ASN A N 1
ATOM 6031 C CA . ASN A 1 429 ? 4.612 47.769 52.808 1.00 32.69 633 ASN A CA 1
ATOM 6032 C C . ASN A 1 429 ? 3.234 47.241 53.197 1.00 34.45 633 ASN A C 1
ATOM 6033 O O . ASN A 1 429 ? 3.025 46.026 53.270 1.00 34.11 633 ASN A O 1
ATOM 6044 N N . VAL A 1 430 ? 2.291 48.156 53.435 1.00 30.54 634 VAL A N 1
ATOM 6045 C CA . VAL A 1 430 ? 0.920 47.798 53.790 1.00 29.13 634 VAL A CA 1
ATOM 6046 C C . VAL A 1 430 ? -0.086 48.223 52.734 1.00 28.05 634 VAL A C 1
ATOM 6047 O O . VAL A 1 430 ? -1.283 47.944 52.893 1.00 30.94 634 VAL A O 1
ATOM 6060 N N . TYR A 1 431 ? 0.348 48.899 51.672 1.00 28.74 635 TYR A N 1
ATOM 6061 C CA . TYR A 1 431 ? -0.497 49.107 50.504 1.00 28.79 635 TYR A CA 1
ATOM 6062 C C . TYR A 1 431 ? 0.383 49.342 49.285 1.00 28.24 635 TYR A C 1
ATOM 6063 O O . TYR A 1 431 ? 1.345 50.113 49.349 1.00 27.09 635 TYR A O 1
ATOM 6081 N N . ASP A 1 432 ? 0.029 48.692 48.176 1.00 29.05 636 ASP A N 1
ATOM 6082 C CA . ASP A 1 432 ? 0.766 48.799 46.923 1.00 33.81 636 ASP A CA 1
ATOM 6083 C C . ASP A 1 432 ? -0.217 49.054 45.790 1.00 33.23 636 ASP A C 1
ATOM 6084 O O . ASP A 1 432 ? -1.204 48.326 45.647 1.00 32.25 636 ASP A O 1
ATOM 6093 N N . GLU A 1 433 ? 0.076 50.068 44.975 1.00 34.23 637 GLU A N 1
ATOM 6094 C CA . GLU A 1 433 ? -0.841 50.524 43.930 1.00 36.48 637 GLU A CA 1
ATOM 6095 C C . GLU A 1 433 ? -1.422 49.398 43.086 1.00 32.99 637 GLU A C 1
ATOM 6096 O O . GLU A 1 433 ? -2.642 49.396 42.858 1.00 29.93 637 GLU A O 1
ATOM 6108 N N . PRO A 1 434 ? -0.642 48.430 42.597 1.00 34.74 638 PRO A N 1
ATOM 6109 C CA . PRO A 1 434 ? -1.217 47.422 41.691 1.00 35.51 638 PRO A CA 1
ATOM 6110 C C . PRO A 1 434 ? -2.401 46.669 42.275 1.00 32.70 638 PRO A C 1
ATOM 6111 O O . PRO A 1 434 ? -3.158 46.060 41.513 1.00 36.30 638 PRO A O 1
ATOM 6122 N N . ASP A 1 435 ? -2.596 46.697 43.591 1.00 34.12 639 ASP A N 1
ATOM 6123 C CA . ASP A 1 435 ? -3.692 45.970 44.215 1.00 35.44 639 ASP A CA 1
ATOM 6124 C C . ASP A 1 435 ? -4.999 46.764 44.243 1.00 36.92 639 ASP A C 1
ATOM 6125 O O . ASP A 1 435 ? -6.054 46.177 44.509 1.00 37.38 639 ASP A O 1
ATOM 6134 N N . GLY A 1 436 ? -4.963 48.064 43.971 1.00 33.39 640 GLY A N 1
ATOM 6135 C CA . GLY A 1 436 ? -6.189 48.832 43.758 1.00 31.82 640 GLY A CA 1
ATOM 6136 C C . GLY A 1 436 ? -6.781 49.382 45.041 1.00 35.76 640 GLY A C 1
ATOM 6137 O O . GLY A 1 436 ? -6.673 48.798 46.119 1.00 37.11 640 GLY A O 1
ATOM 6141 N N . ILE A 1 437 ? -7.449 50.533 44.912 1.00 38.01 641 ILE A N 1
ATOM 6142 C CA . ILE A 1 437 ? -8.016 51.201 46.080 1.00 35.38 641 ILE A CA 1
ATOM 6143 C C . ILE A 1 437 ? -9.176 50.417 46.678 1.00 31.89 641 ILE A C 1
ATOM 6144 O O . ILE A 1 437 ? -9.546 50.649 47.834 1.00 33.80 641 ILE A O 1
ATOM 6160 N N . HIS A 1 438 ? -9.770 49.492 45.927 1.00 32.63 642 HIS A N 1
ATOM 6161 C CA . HIS A 1 438 ? -10.822 48.665 46.501 1.00 41.33 642 HIS A CA 1
ATOM 6162 C C . HIS A 1 438 ? -10.272 47.626 47.469 1.00 39.24 642 HIS A C 1
ATOM 6163 O O . HIS A 1 438 ? -11.045 47.066 48.255 1.00 37.57 642 HIS A O 1
ATOM 6177 N N . SER A 1 439 ? -8.961 47.365 47.445 1.00 36.23 643 SER A N 1
ATOM 6178 C CA . SER A 1 439 ? -8.353 46.503 48.452 1.00 35.68 643 SER A CA 1
ATOM 6179 C C . SER A 1 439 ? -8.119 47.243 49.761 1.00 38.09 643 SER A C 1
ATOM 6180 O O . SER A 1 439 ? -7.873 46.603 50.789 1.00 37.41 643 SER A O 1
ATOM 6188 N N . LEU A 1 440 ? -8.178 48.569 49.741 1.00 40.21 644 LEU A N 1
ATOM 6189 C CA . LEU A 1 440 ? -8.203 49.364 50.956 1.00 42.46 644 LEU A CA 1
ATOM 6190 C C . LEU A 1 440 ? -9.639 49.480 51.462 1.00 43.36 644 LEU A C 1
ATOM 6191 O O . LEU A 1 440 ? -10.593 49.058 50.805 1.00 45.26 644 LEU A O 1
ATOM 6207 N N . SER A 1 441 ? -9.786 50.057 52.649 1.00 42.18 645 SER A N 1
ATOM 6208 C CA . SER A 1 441 ? -11.093 50.398 53.189 1.00 41.48 645 SER A CA 1
ATOM 6209 C C . SER A 1 441 ? -11.324 51.901 53.063 1.00 42.20 645 SER A C 1
ATOM 6210 O O . SER A 1 441 ? -10.406 52.677 52.788 1.00 42.61 645 SER A O 1
ATOM 6218 N N . ASP A 1 442 ? -12.580 52.310 53.263 1.00 43.58 646 ASP A N 1
ATOM 6219 C CA . ASP A 1 442 ? -12.894 53.734 53.241 1.00 40.21 646 ASP A CA 1
ATOM 6220 C C . ASP A 1 442 ? -12.115 54.488 54.314 1.00 37.38 646 ASP A C 1
ATOM 6221 O O . ASP A 1 442 ? -11.700 55.632 54.094 1.00 34.99 646 ASP A O 1
ATOM 6230 N N . VAL A 1 443 ? -11.884 53.857 55.468 1.00 40.85 647 VAL A N 1
ATOM 6231 C CA . VAL A 1 443 ? -11.115 54.494 56.538 1.00 40.69 647 VAL A CA 1
ATOM 6232 C C . VAL A 1 443 ? -9.687 54.773 56.078 1.00 37.54 647 VAL A C 1
ATOM 6233 O O . VAL A 1 443 ? -9.226 55.922 56.077 1.00 33.92 647 VAL A O 1
ATOM 6246 N N . THR A 1 444 ? -8.956 53.721 55.701 1.00 34.07 648 THR A N 1
ATOM 6247 C CA . THR A 1 444 ? -7.544 53.891 55.366 1.00 33.86 648 THR A CA 1
ATOM 6248 C C . THR A 1 444 ? -7.370 54.779 54.142 1.00 32.57 648 THR A C 1
ATOM 6249 O O . THR A 1 444 ? -6.452 55.608 54.093 1.00 34.87 648 THR A O 1
ATOM 6260 N N . LEU A 1 445 ? -8.238 54.626 53.144 1.00 32.66 649 LEU A N 1
ATOM 6261 C CA . LEU A 1 445 ? -8.160 55.485 51.968 1.00 35.66 649 LEU A CA 1
ATOM 6262 C C . LEU A 1 445 ? -8.312 56.952 52.358 1.00 37.26 649 LEU A C 1
ATOM 6263 O O . LEU A 1 445 ? -7.534 57.807 51.919 1.00 34.39 649 LEU A O 1
ATOM 6279 N N . THR A 1 446 ? -9.310 57.257 53.193 1.00 36.35 650 THR A N 1
ATOM 6280 C CA . THR A 1 446 ? -9.519 58.632 53.644 1.00 34.98 650 THR A CA 1
ATOM 6281 C C . THR A 1 446 ? -8.281 59.174 54.348 1.00 33.49 650 THR A C 1
ATOM 6282 O O . THR A 1 446 ? -7.847 60.301 54.086 1.00 33.30 650 THR A O 1
ATOM 6293 N N . LEU A 1 447 ? -7.694 58.384 55.248 1.00 35.31 651 LEU A N 1
ATOM 6294 C CA . LEU A 1 447 ? -6.606 58.893 56.074 1.00 35.59 651 LEU A CA 1
ATOM 6295 C C . LEU A 1 447 ? -5.284 58.937 55.314 1.00 33.91 651 LEU A C 1
ATOM 6296 O O . LEU A 1 447 ? -4.488 59.862 55.513 1.00 34.26 651 LEU A O 1
ATOM 6312 N N . TYR A 1 448 ? -5.029 57.963 54.439 1.00 32.54 652 TYR A N 1
ATOM 6313 C CA . TYR A 1 448 ? -3.823 58.021 53.618 1.00 32.51 652 TYR A CA 1
ATOM 6314 C C . TYR A 1 448 ? -3.825 59.262 52.733 1.00 31.63 652 TYR A C 1
ATOM 6315 O O . TYR A 1 448 ? -2.778 59.884 52.522 1.00 34.50 652 TYR A O 1
ATOM 6333 N N . HIS A 1 449 ? -4.991 59.635 52.201 1.00 31.45 653 HIS A N 1
ATOM 6334 C CA . HIS A 1 449 ? -5.099 60.895 51.472 1.00 33.51 653 HIS A CA 1
ATOM 6335 C C . HIS A 1 449 ? -4.763 62.079 52.369 1.00 35.41 653 HIS A C 1
ATOM 6336 O O . HIS A 1 449 ? -4.072 63.014 51.947 1.00 37.91 653 HIS A O 1
ATOM 6350 N N . SER A 1 450 ? -5.255 62.060 53.610 1.00 34.71 654 SER A N 1
ATOM 6351 C CA . SER A 1 450 ? -5.025 63.174 54.523 1.00 37.25 654 SER A CA 1
ATOM 6352 C C . SER A 1 450 ? -3.547 63.307 54.878 1.00 35.78 654 SER A C 1
ATOM 6353 O O . SER A 1 450 ? -3.013 64.421 54.914 1.00 36.16 654 SER A O 1
ATOM 6361 N N . PHE A 1 451 ? -2.873 62.186 55.151 1.00 35.24 655 PHE A N 1
ATOM 6362 C CA . PHE A 1 451 ? -1.443 62.233 55.447 1.00 34.80 655 PHE A CA 1
ATOM 6363 C C . PHE A 1 451 ? -0.660 62.854 54.296 1.00 32.44 655 PHE A C 1
ATOM 6364 O O . PHE A 1 451 ? 0.294 63.609 54.519 1.00 33.24 655 PHE A O 1
ATOM 6381 N N . ALA A 1 452 ? -1.035 62.529 53.059 1.00 32.05 656 ALA A N 1
ATOM 6382 C CA . ALA A 1 452 ? -0.362 63.109 51.903 1.00 34.64 656 ALA A CA 1
ATOM 6383 C C . ALA A 1 452 ? -0.527 64.625 51.879 1.00 35.49 656 ALA A C 1
ATOM 6384 O O . ALA A 1 452 ? 0.439 65.363 51.653 1.00 36.69 656 ALA A O 1
ATOM 6391 N N . ARG A 1 453 ? -1.750 65.110 52.114 1.00 36.45 657 ARG A N 1
ATOM 6392 C CA . ARG A 1 453 ? -1.976 66.552 52.143 1.00 36.34 657 ARG A CA 1
ATOM 6393 C C . ARG A 1 453 ? -1.218 67.208 53.289 1.00 34.66 657 ARG A C 1
ATOM 6394 O O . ARG A 1 453 ? -0.738 68.339 53.151 1.00 34.79 657 ARG A O 1
ATOM 6415 N N . LEU A 1 454 ? -1.094 66.516 54.423 1.00 36.43 658 LEU A N 1
ATOM 6416 C CA . LEU A 1 454 ? -0.311 67.049 55.534 1.00 39.06 658 LEU A CA 1
ATOM 6417 C C . LEU A 1 454 ? 1.145 67.249 55.127 1.00 37.02 658 LEU A C 1
ATOM 6418 O O . LEU A 1 454 ? 1.790 68.216 55.548 1.00 33.50 658 LEU A O 1
ATOM 6434 N N . GLY A 1 455 ? 1.677 66.346 54.302 1.00 35.83 659 GLY A N 1
ATOM 6435 C CA . GLY A 1 455 ? 3.044 66.499 53.833 1.00 35.73 659 GLY A CA 1
ATOM 6436 C C . GLY A 1 455 ? 3.201 67.640 52.846 1.00 37.70 659 GLY A C 1
ATOM 6437 O O . GLY A 1 455 ? 4.206 68.358 52.871 1.00 38.08 659 GLY A O 1
ATOM 6441 N N . LEU A 1 456 ? 2.219 67.825 51.961 1.00 37.67 660 LEU A N 1
ATOM 6442 C CA . LEU A 1 456 ? 2.303 68.913 50.990 1.00 39.94 660 LEU A CA 1
ATOM 6443 C C . LEU A 1 456 ? 2.272 70.271 51.681 1.00 34.72 660 LEU A C 1
ATOM 6444 O O . LEU A 1 456 ? 2.932 71.218 51.235 1.00 37.47 660 LEU A O 1
ATOM 6460 N N . ARG A 1 457 ? 1.505 70.392 52.767 1.00 31.15 661 ARG A N 1
ATOM 6461 C CA . ARG A 1 457 ? 1.498 71.647 53.512 1.00 36.32 661 ARG A CA 1
ATOM 6462 C C . ARG A 1 457 ? 2.821 71.859 54.234 1.00 38.65 661 ARG A C 1
ATOM 6463 O O . ARG A 1 457 ? 3.252 73.002 54.416 1.00 39.57 661 ARG A O 1
ATOM 6484 N N . ARG A 1 458 ? 3.483 70.772 54.636 1.00 37.52 662 ARG A N 1
ATOM 6485 C CA . ARG A 1 458 ? 4.816 70.881 55.222 1.00 38.46 662 ARG A CA 1
ATOM 6486 C C . ARG A 1 458 ? 5.809 71.463 54.220 1.00 38.03 662 ARG A C 1
ATOM 6487 O O . ARG A 1 458 ? 6.601 72.350 54.556 1.00 37.89 662 ARG A O 1
ATOM 6508 N N . ALA A 1 459 ? 5.791 70.963 52.982 1.00 36.67 663 ALA A N 1
ATOM 6509 C CA . ALA A 1 459 ? 6.729 71.451 51.976 1.00 36.42 663 ALA A CA 1
ATOM 6510 C C . ALA A 1 459 ? 6.553 72.944 51.737 1.00 37.10 663 ALA A C 1
ATOM 6511 O O . ALA A 1 459 ? 7.537 73.689 51.654 1.00 38.96 663 ALA A O 1
ATOM 6518 N N . GLU A 1 460 ? 5.304 73.398 51.624 1.00 38.16 664 GLU A N 1
ATOM 6519 C CA . GLU A 1 460 ? 5.043 74.806 51.342 1.00 42.27 664 GLU A CA 1
ATOM 6520 C C . GLU A 1 460 ? 5.578 75.700 52.455 1.00 44.41 664 GLU A C 1
ATOM 6521 O O . GLU A 1 460 ? 6.259 76.697 52.192 1.00 45.06 664 GLU A O 1
ATOM 6533 N N . THR A 1 461 ? 5.277 75.359 53.709 1.00 48.97 665 THR A N 1
ATOM 6534 C CA . THR A 1 461 ? 5.673 76.206 54.828 1.00 53.81 665 THR A CA 1
ATOM 6535 C C . THR A 1 461 ? 7.171 76.153 55.104 1.00 54.52 665 THR A C 1
ATOM 6536 O O . THR A 1 461 ? 7.694 77.052 55.770 1.00 56.07 665 THR A O 1
ATOM 6547 N N . SER A 1 462 ? 7.876 75.133 54.612 1.00 53.45 666 SER A N 1
ATOM 6548 C CA . SER A 1 462 ? 9.290 74.983 54.934 1.00 54.46 666 SER A CA 1
ATOM 6549 C C . SER A 1 462 ? 10.197 75.849 54.069 1.00 54.97 666 SER A C 1
ATOM 6550 O O . SER A 1 462 ? 11.393 75.945 54.366 1.00 55.52 666 SER A O 1
ATOM 6558 N N . LEU A 1 463 ? 9.672 76.476 53.019 1.00 55.50 667 LEU A N 1
ATOM 6559 C CA . LEU A 1 463 ? 10.444 77.391 52.187 1.00 56.01 667 LEU A CA 1
ATOM 6560 C C . LEU A 1 463 ? 10.120 78.823 52.597 1.00 58.86 667 LEU A C 1
ATOM 6561 O O . LEU A 1 463 ? 8.951 79.226 52.597 1.00 58.79 667 LEU A O 1
ATOM 6577 N N . HIS A 1 464 ? 11.151 79.588 52.935 1.00 60.90 668 HIS A N 1
ATOM 6578 C CA . HIS A 1 464 ? 10.996 80.953 53.425 1.00 68.21 668 HIS A CA 1
ATOM 6579 C C . HIS A 1 464 ? 11.466 81.902 52.327 1.00 70.19 668 HIS A C 1
ATOM 6580 O O . HIS A 1 464 ? 12.669 82.062 52.102 1.00 72.27 668 HIS A O 1
ATOM 6594 N N . THR A 1 465 ? 10.507 82.522 51.643 1.00 69.62 669 THR A N 1
ATOM 6595 C CA . THR A 1 465 ? 10.798 83.423 50.537 1.00 70.51 669 THR A CA 1
ATOM 6596 C C . THR A 1 465 ? 9.687 84.458 50.442 1.00 67.89 669 THR A C 1
ATOM 6597 O O . THR A 1 465 ? 8.573 84.247 50.928 1.00 66.79 669 THR A O 1
ATOM 6608 N N . ASP A 1 466 ? 10.004 85.586 49.810 1.00 66.19 670 ASP A N 1
ATOM 6609 C CA . ASP A 1 466 ? 9.008 86.601 49.499 1.00 69.75 670 ASP A CA 1
ATOM 6610 C C . ASP A 1 466 ? 8.612 86.592 48.030 1.00 71.84 670 ASP A C 1
ATOM 6611 O O . ASP A 1 466 ? 7.716 87.347 47.637 1.00 77.18 670 ASP A O 1
ATOM 6620 N N . GLY A 1 467 ? 9.259 85.767 47.214 1.00 66.68 671 GLY A N 1
ATOM 6621 C CA . GLY A 1 467 ? 8.891 85.590 45.825 1.00 64.40 671 GLY A CA 1
ATOM 6622 C C . GLY A 1 467 ? 7.924 84.442 45.643 1.00 61.38 671 GLY A C 1
ATOM 6623 O O . GLY A 1 467 ? 7.186 84.064 46.559 1.00 58.56 671 GLY A O 1
ATOM 6627 N N . GLU A 1 468 ? 7.927 83.872 44.442 1.00 62.31 672 GLU A N 1
ATOM 6628 C CA . GLU A 1 468 ? 7.063 82.735 44.164 1.00 63.03 672 GLU A CA 1
ATOM 6629 C C . GLU A 1 468 ? 7.530 81.529 44.969 1.00 55.60 672 GLU A C 1
ATOM 6630 O O . GLU A 1 468 ? 8.718 81.193 44.971 1.00 52.38 672 GLU A O 1
ATOM 6642 N N . ASN A 1 469 ? 6.596 80.885 45.663 1.00 54.58 673 ASN A N 1
ATOM 6643 C CA . ASN A 1 469 ? 6.907 79.689 46.437 1.00 51.72 673 ASN A CA 1
ATOM 6644 C C . ASN A 1 469 ? 6.967 78.500 45.488 1.00 51.33 673 ASN A C 1
ATOM 6645 O O . ASN A 1 469 ? 5.941 78.074 44.949 1.00 53.95 673 ASN A O 1
ATOM 6656 N N .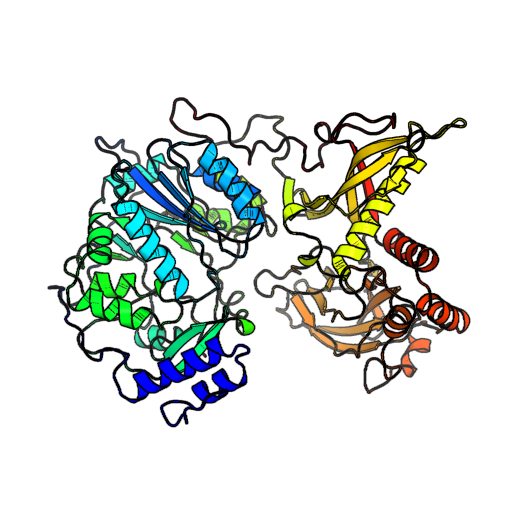 SER A 1 470 ? 8.169 77.965 45.278 1.00 51.56 674 SER A N 1
ATOM 6657 C CA . SER A 1 470 ? 8.371 76.813 44.411 1.00 51.19 674 SER A CA 1
ATOM 6658 C C . SER A 1 470 ? 8.235 75.490 45.157 1.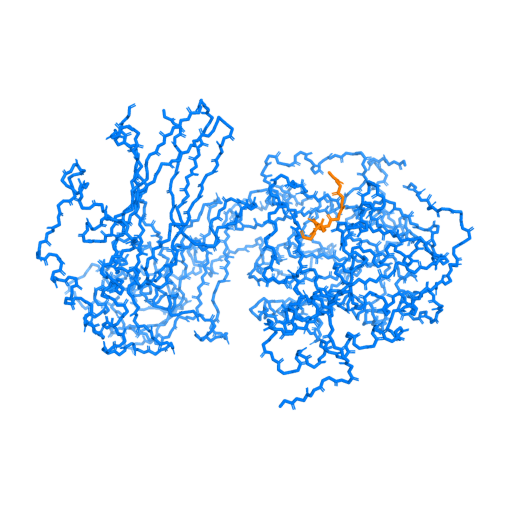00 47.08 674 SER A C 1
ATOM 6659 O O . SER A 1 470 ? 8.797 74.477 44.720 1.00 44.57 674 SER A O 1
ATOM 6667 N N . CYS A 1 471 ? 7.513 75.480 46.278 1.00 45.19 675 CYS A N 1
ATOM 6668 C CA . CYS A 1 471 ? 7.230 74.254 47.013 1.00 44.92 675 CYS A CA 1
ATOM 6669 C C . CYS A 1 471 ? 5.737 74.136 47.307 1.00 41.76 675 CYS A C 1
ATOM 6670 O O . CYS A 1 471 ? 5.339 73.501 48.289 1.00 39.09 675 CYS A O 1
ATOM 6677 N N . ARG A 1 472 ? 4.901 74.746 46.466 1.00 40.57 676 ARG A N 1
ATOM 6678 C CA . ARG A 1 472 ? 3.450 74.623 46.556 1.00 42.06 676 ARG A CA 1
ATOM 6679 C C . ARG A 1 472 ? 2.980 73.534 45.603 1.00 39.58 676 ARG A C 1
ATOM 6680 O O . ARG A 1 472 ? 3.339 73.544 44.421 1.00 40.50 676 ARG A O 1
ATOM 6701 N N . TYR A 1 473 ? 2.165 72.611 46.110 1.00 40.14 677 TYR A N 1
ATOM 6702 C CA . TYR A 1 473 ? 1.761 71.437 45.351 1.00 40.08 677 TYR A CA 1
ATOM 6703 C C . TYR A 1 473 ? 0.248 71.277 45.354 1.00 36.93 677 TYR A C 1
ATOM 6704 O O . TYR A 1 473 ? -0.445 71.732 46.268 1.00 36.67 677 TYR A O 1
ATOM 6722 N N . TYR A 1 474 ? -0.248 70.608 44.316 1.00 35.93 678 TYR A N 1
ATOM 6723 C CA . TYR A 1 474 ? -1.646 70.210 44.201 1.00 36.48 678 TYR A CA 1
ATOM 6724 C C . TYR A 1 474 ? -1.703 68.691 44.079 1.00 35.69 678 TYR A C 1
ATOM 6725 O O . TYR A 1 474 ? -1.069 68.130 43.169 1.00 35.54 678 TYR A O 1
ATOM 6743 N N . PRO A 1 475 ? -2.427 67.975 44.943 1.00 37.79 679 PRO A N 1
ATOM 6744 C CA . PRO A 1 475 ? -2.369 66.506 44.910 1.00 38.76 679 PRO A CA 1
ATOM 6745 C C . PRO A 1 475 ? -3.096 65.918 43.709 1.00 38.62 679 PRO A C 1
ATOM 6746 O O . PRO A 1 475 ? -4.080 66.470 43.212 1.00 40.92 679 PRO A O 1
ATOM 6757 N N . MET A 1 476 ? -2.602 64.767 43.254 1.00 37.35 680 MET A N 1
ATOM 6758 C CA . MET A 1 476 ? -3.137 64.091 42.080 1.00 37.17 680 MET A CA 1
ATOM 6759 C C . MET A 1 476 ? -3.362 62.617 42.386 1.00 37.20 680 MET A C 1
ATOM 6760 O O . MET A 1 476 ? -2.501 61.958 42.975 1.00 35.26 680 MET A O 1
ATOM 6774 N N . GLY A 1 477 ? -4.520 62.103 41.980 1.00 40.24 681 GLY A N 1
ATOM 6775 C CA . GLY A 1 477 ? -4.779 60.679 42.066 1.00 41.65 681 GLY A CA 1
ATOM 6776 C C . GLY A 1 477 ? -4.723 60.153 43.489 1.00 41.38 681 GLY A C 1
ATOM 6777 O O . GLY A 1 477 ? -4.953 60.872 44.467 1.00 40.19 681 GLY A O 1
ATOM 6781 N N . HIS A 1 478 ? -4.411 58.868 43.603 1.00 41.30 682 HIS A N 1
ATOM 6782 C CA . HIS A 1 478 ? -4.425 58.159 44.871 1.00 41.74 682 HIS A CA 1
ATOM 6783 C C . HIS A 1 478 ? -3.013 57.767 45.290 1.00 41.77 682 HIS A C 1
ATOM 6784 O O . HIS A 1 478 ? -2.086 57.771 44.473 1.00 40.23 682 HIS A O 1
ATOM 6798 N N . PRO A 1 479 ? -2.810 57.426 46.563 1.00 43.18 683 PRO A N 1
ATOM 6799 C CA . PRO A 1 479 ? -1.466 57.046 47.012 1.00 42.16 683 PRO A CA 1
ATOM 6800 C C . PRO A 1 479 ? -0.921 55.871 46.215 1.00 39.87 683 PRO A C 1
ATOM 6801 O O . PRO A 1 479 ? -1.645 54.929 45.886 1.00 44.26 683 PRO A O 1
ATOM 6812 N N . ALA A 1 480 ? 0.374 55.937 45.904 1.00 37.57 684 ALA A N 1
ATOM 6813 C CA . ALA A 1 480 ? 1.014 54.872 45.143 1.00 36.85 684 ALA A CA 1
ATOM 6814 C C . ALA A 1 480 ? 1.478 53.732 46.042 1.00 35.75 684 ALA A C 1
ATOM 6815 O O . ALA A 1 480 ? 1.442 52.569 45.625 1.00 36.59 684 ALA A O 1
ATOM 6822 N N . SER A 1 481 ? 1.915 54.035 47.262 1.00 34.24 685 SER A N 1
ATOM 6823 C CA . SER A 1 481 ? 2.304 52.995 48.205 1.00 31.39 685 SER A CA 1
ATOM 6824 C C . SER A 1 481 ? 2.275 53.575 49.610 1.00 29.04 685 SER A C 1
ATOM 6825 O O . SER A 1 481 ? 2.317 54.794 49.801 1.00 29.18 685 SER A O 1
ATOM 6833 N N . VAL A 1 482 ? 2.193 52.680 50.592 1.00 27.25 686 VAL A N 1
ATOM 6834 C CA . VAL A 1 482 ? 2.242 53.037 52.007 1.00 26.15 686 VAL A CA 1
ATOM 6835 C C . VAL A 1 482 ? 3.117 52.019 52.730 1.00 26.09 686 VAL A C 1
ATOM 6836 O O . VAL A 1 482 ? 2.998 50.810 52.499 1.00 26.56 686 VAL A O 1
ATOM 6849 N N . HIS A 1 483 ? 3.988 52.509 53.616 1.00 26.95 687 HIS A N 1
ATOM 6850 C CA . HIS A 1 483 ? 4.894 51.667 54.391 1.00 28.64 687 HIS A CA 1
ATOM 6851 C C . HIS A 1 483 ? 4.760 51.972 55.877 1.00 30.47 687 HIS A C 1
ATOM 6852 O O . HIS A 1 483 ? 4.579 53.130 56.269 1.00 28.00 687 HIS A O 1
ATOM 6866 N N . LEU A 1 484 ? 4.869 50.929 56.699 1.00 27.34 688 LEU A N 1
ATOM 6867 C CA . LEU A 1 484 ? 5.142 51.099 58.120 1.00 26.27 688 LEU A CA 1
ATOM 6868 C C . LEU A 1 484 ? 6.634 51.334 58.317 1.00 25.80 688 LEU A C 1
ATOM 6869 O O . LEU A 1 484 ? 7.460 50.740 57.621 1.00 27.30 688 LEU A O 1
ATOM 6885 N N . TYR A 1 485 ? 6.979 52.190 59.281 1.00 28.79 689 TYR A N 1
ATOM 6886 C CA . TYR A 1 485 ? 8.366 52.569 59.539 1.00 30.64 689 TYR A CA 1
ATOM 6887 C C . TYR A 1 485 ? 8.684 52.340 61.009 1.00 30.73 689 TYR A C 1
ATOM 6888 O O . TYR A 1 485 ? 8.038 52.927 61.884 1.00 32.33 689 TYR A O 1
ATOM 6906 N N . PHE A 1 486 ? 9.680 51.494 61.277 1.00 29.91 690 PHE A N 1
ATOM 6907 C CA . PHE A 1 486 ? 10.143 51.199 62.628 1.00 28.62 690 PHE A CA 1
ATOM 6908 C C . PHE A 1 486 ? 11.611 51.578 62.770 1.00 31.73 690 PHE A C 1
ATOM 6909 O O . PHE A 1 486 ? 12.394 51.431 61.826 1.00 30.94 690 PHE A O 1
ATOM 6926 N N . LEU A 1 487 ? 11.983 52.057 63.957 1.00 36.81 691 LEU A N 1
ATOM 6927 C CA . LEU A 1 487 ? 13.379 52.334 64.282 1.00 38.01 691 LEU A CA 1
ATOM 6928 C C . LEU A 1 487 ? 13.658 51.830 65.690 1.00 36.97 691 LEU A C 1
ATOM 6929 O O . LEU A 1 487 ? 13.006 52.262 66.644 1.00 36.00 691 LEU A O 1
ATOM 6945 N N . ALA A 1 488 ? 14.623 50.918 65.815 1.00 35.07 692 ALA A N 1
ATOM 6946 C CA . ALA A 1 488 ? 14.998 50.354 67.110 1.00 36.38 692 ALA A CA 1
ATOM 6947 C C . ALA A 1 488 ? 13.781 49.791 67.840 1.00 36.38 692 ALA A C 1
ATOM 6948 O O . ALA A 1 488 ? 13.618 49.967 69.050 1.00 38.09 692 ALA A O 1
ATOM 6955 N N . ASP A 1 489 ? 12.916 49.108 67.086 1.00 35.75 693 ASP A N 1
ATOM 6956 C CA . ASP A 1 489 ? 11.722 48.454 67.625 1.00 39.85 693 ASP A CA 1
ATOM 6957 C C . ASP A 1 489 ? 10.730 49.455 68.215 1.00 41.08 693 ASP A C 1
ATOM 6958 O O . ASP A 1 489 ? 9.930 49.111 69.090 1.00 41.53 693 ASP A O 1
ATOM 6967 N N . ARG A 1 490 ? 10.760 50.693 67.728 1.00 39.36 694 ARG A N 1
ATOM 6968 C CA . ARG A 1 490 ? 9.778 51.709 68.084 1.00 39.29 694 ARG A CA 1
ATOM 6969 C C . ARG A 1 490 ? 9.057 52.154 66.821 1.00 34.59 694 ARG A C 1
ATOM 6970 O O . ARG A 1 490 ? 9.700 52.538 65.839 1.00 34.82 694 ARG A O 1
ATOM 6991 N N . PHE A 1 491 ? 7.727 52.094 66.849 1.00 34.48 695 PHE A N 1
ATOM 6992 C CA . PHE A 1 491 ? 6.924 52.494 65.701 1.00 36.56 695 PHE A CA 1
ATOM 6993 C C . PHE A 1 491 ? 7.076 53.990 65.446 1.00 37.51 695 PHE A C 1
ATOM 6994 O O . PHE A 1 491 ? 6.904 54.807 66.357 1.00 40.74 695 PHE A O 1
ATOM 7011 N N . GLN A 1 492 ? 7.407 54.349 64.201 1.00 34.55 696 GLN A N 1
ATOM 7012 C CA . GLN A 1 492 ? 7.660 55.735 63.827 1.00 34.10 696 GLN A CA 1
ATOM 7013 C C . GLN A 1 492 ? 6.544 56.373 63.011 1.00 35.29 696 GLN A C 1
ATOM 7014 O O . GLN A 1 492 ? 6.530 57.601 62.873 1.00 39.70 696 GLN A O 1
ATOM 7028 N N . GLY A 1 493 ? 5.625 55.581 62.455 1.00 34.29 697 GLY A N 1
ATOM 7029 C CA . GLY A 1 493 ? 4.514 56.105 61.686 1.00 33.44 697 GLY A CA 1
ATOM 7030 C C . GLY A 1 493 ? 4.456 55.506 60.291 1.00 31.44 697 GLY A C 1
ATOM 7031 O O . GLY A 1 493 ? 4.933 54.390 60.056 1.00 32.44 697 GLY A O 1
ATOM 7035 N N . PHE A 1 494 ? 3.867 56.264 59.371 1.00 30.31 698 PHE A N 1
ATOM 7036 C CA . PHE A 1 494 ? 3.645 55.822 58.003 1.00 29.18 698 PHE A CA 1
ATOM 7037 C C . PHE A 1 494 ? 4.505 56.614 57.027 1.00 30.38 698 PHE A C 1
ATOM 7038 O O . PHE A 1 494 ? 4.808 57.792 57.246 1.00 33.61 698 PHE A O 1
ATOM 7055 N N . LEU A 1 495 ? 4.873 55.958 55.928 1.00 29.13 699 LEU A N 1
ATOM 7056 C CA . LEU A 1 495 ? 5.498 56.610 54.784 1.00 28.43 699 LEU A CA 1
ATOM 7057 C C . LEU A 1 495 ? 4.553 56.465 53.601 1.00 28.22 699 LEU A C 1
ATOM 7058 O O . LEU A 1 495 ? 4.196 55.343 53.228 1.00 32.20 699 LEU A O 1
ATOM 7074 N N . ILE A 1 496 ? 4.139 57.589 53.023 1.00 27.02 700 ILE A N 1
ATOM 7075 C CA . ILE A 1 496 ? 3.181 57.607 51.922 1.00 25.71 700 ILE A CA 1
ATOM 7076 C C . ILE A 1 496 ? 3.894 58.123 50.681 1.00 29.13 700 ILE A C 1
ATOM 7077 O O . ILE A 1 496 ? 4.451 59.229 50.691 1.00 31.45 700 ILE A O 1
ATOM 7093 N N . LYS A 1 497 ? 3.876 57.328 49.616 1.00 29.80 701 LYS A N 1
ATOM 7094 C CA . LYS A 1 497 ? 4.342 57.763 48.307 1.00 32.61 701 LYS A CA 1
ATOM 7095 C C . LYS A 1 497 ? 3.147 58.251 47.497 1.00 31.78 701 LYS A C 1
ATOM 7096 O O . LYS A 1 497 ? 2.123 57.563 47.422 1.00 32.36 701 LYS A O 1
ATOM 7115 N N . HIS A 1 498 ? 3.275 59.433 46.894 1.00 31.63 702 HIS A N 1
ATOM 7116 C CA . HIS A 1 498 ? 2.143 60.041 46.208 1.00 34.00 702 HIS A CA 1
ATOM 7117 C C . HIS A 1 498 ? 2.638 61.015 45.147 1.00 35.01 702 HIS A C 1
ATOM 7118 O O . HIS A 1 498 ? 3.774 61.493 45.194 1.00 35.72 702 HIS A O 1
ATOM 7132 N N . HIS A 1 499 ? 1.758 61.301 44.189 1.00 36.27 703 HIS A N 1
ATOM 7133 C CA . HIS A 1 499 ? 2.047 62.201 43.082 1.00 37.53 703 HIS A CA 1
ATOM 7134 C C . HIS A 1 499 ? 1.392 63.557 43.316 1.00 35.76 703 HIS A C 1
ATOM 7135 O O . HIS A 1 499 ? 0.305 63.654 43.894 1.00 34.99 703 HIS A O 1
ATOM 7149 N N . ALA A 1 500 ? 2.055 64.606 42.839 1.00 31.87 704 ALA A N 1
ATOM 7150 C CA . ALA A 1 500 ? 1.546 65.959 43.000 1.00 31.63 704 ALA A CA 1
ATOM 7151 C C . ALA A 1 500 ? 2.185 66.855 41.951 1.00 34.30 704 ALA A C 1
ATOM 7152 O O . ALA A 1 500 ? 3.296 66.590 41.483 1.00 36.38 704 ALA A O 1
ATOM 7159 N N . THR A 1 501 ? 1.467 67.912 41.586 1.00 32.76 705 THR A N 1
ATOM 7160 C CA . THR A 1 501 ? 1.961 68.890 40.630 1.00 34.55 705 THR A CA 1
ATOM 7161 C C . THR A 1 501 ? 2.649 70.026 41.374 1.00 35.03 705 THR A C 1
ATOM 7162 O O . THR A 1 501 ? 2.067 70.619 42.286 1.00 33.25 705 THR A O 1
ATOM 7173 N N . ASN A 1 502 ? 3.887 70.321 40.988 1.00 37.19 706 ASN A N 1
ATOM 7174 C CA . ASN A 1 502 ? 4.565 71.519 41.468 1.00 36.73 706 ASN A CA 1
ATOM 7175 C C . ASN A 1 502 ? 3.982 72.714 40.723 1.00 34.57 706 ASN A C 1
ATOM 7176 O O . ASN A 1 502 ? 4.165 72.846 39.508 1.00 35.28 706 ASN A O 1
ATOM 7187 N N . LEU A 1 503 ? 3.271 73.584 41.443 1.00 34.63 707 LEU A N 1
ATOM 7188 C CA . LEU A 1 503 ? 2.503 74.634 40.784 1.00 37.69 707 LEU A CA 1
ATOM 7189 C C . LEU A 1 503 ? 3.377 75.746 40.219 1.00 41.38 707 LEU A C 1
ATOM 7190 O O . LEU A 1 503 ? 2.924 76.475 39.331 1.00 41.27 707 LEU A O 1
ATOM 7206 N N . ALA A 1 504 ? 4.610 75.898 40.702 1.00 46.06 708 ALA A N 1
ATOM 7207 C CA . ALA A 1 504 ? 5.479 76.943 40.168 1.00 49.01 708 ALA A CA 1
ATOM 7208 C C . ALA A 1 504 ? 5.899 76.624 38.739 1.00 45.04 708 ALA A C 1
ATOM 7209 O O . ALA A 1 504 ? 5.808 77.475 37.848 1.00 42.44 708 ALA A O 1
ATOM 7216 N N . VAL A 1 505 ? 6.365 75.395 38.500 1.00 43.31 709 VAL A N 1
ATOM 7217 C CA . VAL A 1 505 ? 6.772 74.971 37.162 1.00 42.93 709 VAL A CA 1
ATOM 7218 C C . VAL A 1 505 ? 5.692 74.165 36.449 1.00 43.12 709 VAL A C 1
ATOM 7219 O O . VAL A 1 505 ? 5.856 73.854 35.257 1.00 44.79 709 VAL A O 1
ATOM 7232 N N . SER A 1 506 ? 4.597 73.818 37.131 1.00 38.06 710 SER A N 1
ATOM 7233 C CA . SER A 1 506 ? 3.468 73.126 36.506 1.00 34.73 710 SER A CA 1
ATOM 7234 C C . SER A 1 506 ? 3.884 71.746 35.997 1.00 33.26 710 SER A C 1
ATOM 7235 O O . SER A 1 506 ? 3.629 71.379 34.847 1.00 33.61 710 SER A O 1
ATOM 7243 N N . LYS A 1 507 ? 4.528 70.973 36.872 1.00 33.12 711 LYS A N 1
ATOM 7244 C CA . LYS A 1 507 ? 5.048 69.663 36.509 1.00 36.11 711 LYS A CA 1
ATOM 7245 C C . LYS A 1 507 ? 4.728 68.647 37.594 1.00 36.98 711 LYS A C 1
ATOM 7246 O O . LYS A 1 507 ? 4.778 68.961 38.787 1.00 34.59 711 LYS A O 1
ATOM 7265 N N . LEU A 1 508 ? 4.414 67.427 37.163 1.00 39.15 712 LEU A N 1
ATOM 7266 C CA . LEU A 1 508 ? 4.133 66.340 38.091 1.00 40.58 712 LEU A CA 1
ATOM 7267 C C . LEU A 1 508 ? 5.410 65.872 38.774 1.00 35.70 712 LEU A C 1
ATOM 7268 O O . LEU A 1 508 ? 6.461 65.741 38.142 1.00 36.21 712 LEU A O 1
ATOM 7284 N N . GLU A 1 509 ? 5.309 65.610 40.075 1.00 34.06 713 GLU A N 1
ATOM 7285 C CA . GLU A 1 509 ? 6.424 65.115 40.866 1.00 35.05 713 GLU A CA 1
ATOM 7286 C C . GLU A 1 509 ? 5.941 63.975 41.753 1.00 34.86 713 GLU A C 1
ATOM 7287 O O . GLU A 1 509 ? 4.778 63.938 42.164 1.00 36.57 713 GLU A O 1
ATOM 7299 N N . THR A 1 510 ? 6.843 63.041 42.039 1.00 33.16 714 THR A N 1
ATOM 7300 C CA . THR A 1 510 ? 6.555 61.906 42.906 1.00 35.37 714 THR A CA 1
ATOM 7301 C C . THR A 1 510 ? 7.302 62.084 44.220 1.00 34.06 714 THR A C 1
ATOM 7302 O O . THR A 1 510 ? 8.516 62.318 44.220 1.00 38.37 714 THR A O 1
ATOM 7313 N N . LEU A 1 511 ? 6.581 61.957 45.331 1.00 32.71 715 LEU A N 1
ATOM 7314 C CA . LEU A 1 511 ? 7.095 62.301 46.647 1.00 34.90 715 LEU A CA 1
ATOM 7315 C C . LEU A 1 511 ? 6.806 61.179 47.633 1.00 33.62 715 LEU A C 1
ATOM 7316 O O . LEU A 1 511 ? 5.941 60.331 47.401 1.00 32.66 715 LEU A O 1
ATOM 7332 N N . GLU A 1 512 ? 7.535 61.194 48.751 1.00 32.07 716 GLU A N 1
ATOM 7333 C CA . GLU A 1 512 ? 7.235 60.330 49.886 1.00 33.26 716 GLU A CA 1
ATOM 7334 C C . GLU A 1 512 ? 7.211 61.175 51.151 1.00 30.13 716 GLU A C 1
ATOM 7335 O O . GLU A 1 512 ? 8.108 61.995 51.374 1.00 31.99 716 GLU A O 1
ATOM 7347 N N . THR A 1 513 ? 6.184 60.971 51.971 1.00 29.90 717 THR A N 1
ATOM 7348 C CA . THR A 1 513 ? 5.949 61.751 53.177 1.00 30.17 717 THR A CA 1
ATOM 7349 C C . THR A 1 513 ? 5.984 60.841 54.395 1.00 29.57 717 THR A C 1
ATOM 7350 O O . THR A 1 513 ? 5.427 59.741 54.376 1.00 31.52 717 THR A O 1
ATOM 7361 N N . TRP A 1 514 ? 6.624 61.318 55.457 1.00 30.66 718 TRP A N 1
ATOM 7362 C CA . TRP A 1 514 ? 6.697 60.618 56.732 1.00 30.60 718 TRP A CA 1
ATOM 7363 C C . TRP A 1 514 ? 5.811 61.346 57.736 1.00 33.39 718 TRP A C 1
ATOM 7364 O O . TRP A 1 514 ? 6.067 62.511 58.062 1.00 33.65 718 TRP A O 1
ATOM 7385 N N . VAL A 1 515 ? 4.775 60.662 58.222 1.00 29.50 719 VAL A N 1
ATOM 7386 C CA . VAL A 1 515 ? 3.895 61.193 59.255 1.00 28.62 719 VAL A CA 1
ATOM 7387 C C . VAL A 1 515 ? 4.043 60.342 60.508 1.00 28.10 719 VAL A C 1
ATOM 7388 O O . VAL A 1 515 ? 4.175 59.115 60.429 1.00 27.67 719 VAL A O 1
ATOM 7401 N N . MET A 1 516 ? 4.014 61.001 61.665 1.00 32.34 720 MET A N 1
ATOM 7402 C CA . MET A 1 516 ? 4.228 60.370 62.956 1.00 35.67 720 MET A CA 1
ATOM 7403 C C . MET A 1 516 ? 3.147 60.827 63.926 1.00 38.11 720 MET A C 1
ATOM 7404 O O . MET A 1 516 ? 2.822 62.019 63.969 1.00 37.12 720 MET A O 1
ATOM 7418 N N . PRO A 1 517 ? 2.579 59.919 64.722 1.00 38.28 721 PRO A N 1
ATOM 7419 C CA . PRO A 1 517 ? 1.507 60.326 65.639 1.00 38.87 721 PRO A CA 1
ATOM 7420 C C . PRO A 1 517 ? 2.051 61.099 66.832 1.00 41.46 721 PRO A C 1
ATOM 7421 O O . PRO A 1 517 ? 3.121 60.791 67.362 1.00 43.31 721 PRO A O 1
ATOM 7432 N N . LYS A 1 518 ? 1.299 62.117 67.246 1.00 39.89 722 LYS A N 1
ATOM 7433 C CA . LYS A 1 518 ? 1.660 62.887 68.427 1.00 37.39 722 LYS A CA 1
ATOM 7434 C C . LYS A 1 518 ? 1.408 62.071 69.690 1.00 39.90 722 LYS A C 1
ATOM 7435 O O . LYS A 1 518 ? 0.439 61.310 69.775 1.00 38.50 722 LYS A O 1
ATOM 7454 N N . LYS A 1 519 ? 2.294 62.225 70.671 1.00 43.88 723 LYS A N 1
ATOM 7455 C CA . LYS A 1 519 ? 2.121 61.550 71.950 1.00 50.30 723 LYS A CA 1
ATOM 7456 C C . LYS A 1 519 ? 0.911 62.120 72.680 1.00 52.05 723 LYS A C 1
ATOM 7457 O O . LYS A 1 519 ? 0.712 63.338 72.728 1.00 54.29 723 LYS A O 1
ATOM 7464 N N . VAL A 1 520 ? 0.099 61.232 73.256 1.00 47.14 724 VAL A N 1
ATOM 7465 C CA . VAL A 1 520 ? -1.170 61.638 73.854 1.00 45.62 724 VAL A CA 1
ATOM 7466 C C . VAL A 1 520 ? -1.374 61.014 75.231 1.00 47.79 724 VAL A C 1
ATOM 7467 O O . VAL A 1 520 ? -2.271 61.427 75.975 1.00 52.96 724 VAL A O 1
ATOM 7480 N N . PHE A 1 521 ? -0.557 60.025 75.589 1.00 41.90 725 PHE A N 1
ATOM 7481 C CA . PHE A 1 521 ? -0.662 59.432 76.917 1.00 40.13 725 PHE A CA 1
ATOM 7482 C C . PHE A 1 521 ? -0.071 60.379 77.955 1.00 42.90 725 PHE A C 1
ATOM 7483 O O . PHE A 1 521 ? 1.057 60.858 77.800 1.00 44.98 725 PHE A O 1
ATOM 7500 N N . LYS A 1 522 ? -0.833 60.653 79.014 1.00 45.02 726 LYS A N 1
ATOM 7501 C CA . LYS A 1 522 ? -0.427 61.613 80.036 1.00 48.69 726 LYS A CA 1
ATOM 7502 C C . LYS A 1 522 ? -0.771 61.065 81.412 1.00 53.34 726 LYS A C 1
ATOM 7503 O O . LYS A 1 522 ? -1.945 60.828 81.711 1.00 57.13 726 LYS A O 1
ATOM 7507 N N . ILE A 1 523 ? 0.251 60.873 82.244 1.00 53.74 727 ILE A N 1
ATOM 7508 C CA . ILE A 1 523 ? 0.079 60.442 83.627 1.00 60.77 727 ILE A CA 1
ATOM 7509 C C . ILE A 1 523 ? 0.008 61.680 84.510 1.00 66.21 727 ILE A C 1
ATOM 7510 O O . ILE A 1 523 ? 0.535 62.742 84.166 1.00 64.04 727 ILE A O 1
ATOM 7526 N N . ALA A 1 524 ? -0.650 61.546 85.663 1.00 78.22 728 ALA A N 1
ATOM 7527 C CA . ALA A 1 524 ? -0.857 62.660 86.578 1.00 89.74 728 ALA A CA 1
ATOM 7528 C C . ALA A 1 524 ? -0.372 62.292 87.974 1.00 97.26 728 ALA A C 1
ATOM 7529 O O . ALA A 1 524 ? -0.354 61.119 88.356 1.00 94.09 728 ALA A O 1
ATOM 7536 N N . SER A 1 525 ? 0.021 63.317 88.731 1.00 107.28 729 SER A N 1
ATOM 7537 C CA . SER A 1 525 ? 0.503 63.119 90.093 1.00 114.54 729 SER A CA 1
ATOM 7538 C C . SER A 1 525 ? -0.523 62.361 90.923 1.00 119.20 729 SER A C 1
ATOM 7539 O O . SER A 1 525 ? -1.718 62.668 90.891 1.00 122.89 729 SER A O 1
ATOM 7545 N N . PRO A 1 526 ? -0.048 61.369 91.670 1.00 117.58 730 PRO A N 1
ATOM 7546 C CA . PRO A 1 526 ? -0.918 60.543 92.499 1.00 114.18 730 PRO A CA 1
ATOM 7547 C C . PRO A 1 526 ? -0.340 60.392 93.901 1.00 110.86 730 PRO A C 1
ATOM 7548 O O . PRO A 1 526 ? 0.261 59.369 94.228 1.00 106.56 730 PRO A O 1
ATOM 7554 N N . GLY A 1 531 ? 2.090 54.133 92.182 1.00 68.43 735 GLY A N 1
ATOM 7555 C CA . GLY A 1 531 ? 1.160 53.812 91.114 1.00 67.92 735 GLY A CA 1
ATOM 7556 C C . GLY A 1 531 ? 1.631 52.654 90.254 1.00 65.68 735 GLY A C 1
ATOM 7557 O O . GLY A 1 531 ? 2.829 52.490 90.025 1.00 69.27 735 GLY A O 1
ATOM 7560 N N . ARG A 1 532 ? 0.682 51.850 89.770 1.00 58.08 736 ARG A N 1
ATOM 7561 C CA . ARG A 1 532 ? 0.999 50.675 88.969 1.00 52.60 736 ARG A CA 1
ATOM 7562 C C . ARG A 1 532 ? 0.830 50.890 87.470 1.00 48.54 736 ARG A C 1
ATOM 7563 O O . ARG A 1 532 ? 1.431 50.147 86.686 1.00 50.06 736 ARG A O 1
ATOM 7584 N N . LEU A 1 533 ? 0.036 51.871 87.051 1.00 51.50 737 LEU A N 1
ATOM 7585 C CA . LEU A 1 533 ? -0.225 52.057 85.631 1.00 49.62 737 LEU A CA 1
ATOM 7586 C C . LEU A 1 533 ? 1.043 52.482 84.899 1.00 49.31 737 LEU A C 1
ATOM 7587 O O . LEU A 1 533 ? 1.797 53.338 85.369 1.00 50.51 737 LEU A O 1
ATOM 7603 N N . GLN A 1 534 ? 1.269 51.878 83.734 1.00 47.80 738 GLN A N 1
ATOM 7604 C CA . GLN A 1 534 ? 2.424 52.182 82.901 1.00 47.94 738 GLN A CA 1
ATOM 7605 C C . GLN A 1 534 ? 2.067 52.792 81.556 1.00 47.36 738 GLN A C 1
ATOM 7606 O O . GLN A 1 534 ? 2.853 53.583 81.030 1.00 47.52 738 GLN A O 1
ATOM 7620 N N . PHE A 1 535 ? 0.918 52.445 80.984 1.00 46.06 739 PHE A N 1
ATOM 7621 C CA . PHE A 1 535 ? 0.551 52.930 79.661 1.00 45.79 739 PHE A CA 1
ATOM 7622 C C . PHE A 1 535 ? -0.917 52.613 79.419 1.00 45.76 739 PHE A C 1
ATOM 7623 O O . PHE A 1 535 ? -1.480 51.698 80.025 1.00 46.49 739 PHE A O 1
ATOM 7640 N N . SER A 1 536 ? -1.530 53.393 78.530 1.00 47.46 740 SER A N 1
ATOM 7641 C CA . SER A 1 536 ? -2.920 53.200 78.143 1.00 50.23 740 SER A CA 1
ATOM 7642 C C . SER A 1 536 ? -3.063 53.554 76.671 1.00 44.87 740 SER A C 1
ATOM 7643 O O . SER A 1 536 ? -2.438 54.505 76.194 1.00 44.88 740 SER A O 1
ATOM 7651 N N . GLU A 1 537 ? -3.889 52.793 75.959 1.00 42.43 741 GLU A N 1
ATOM 7652 C CA . GLU A 1 537 ? -3.980 52.933 74.513 1.00 48.15 741 GLU A CA 1
ATOM 7653 C C . GLU A 1 537 ? -5.340 52.441 74.038 1.00 42.43 741 GLU A C 1
ATOM 7654 O O . GLU A 1 537 ? -5.944 51.557 74.652 1.00 41.98 741 GLU A O 1
ATOM 7666 N N . VAL A 1 538 ? -5.811 53.027 72.937 1.00 37.87 742 VAL A N 1
ATOM 7667 C CA . VAL A 1 538 ? -7.061 52.645 72.294 1.00 35.76 742 VAL A CA 1
ATOM 7668 C C . VAL A 1 538 ? -6.753 52.221 70.864 1.00 38.61 742 VAL A C 1
ATOM 7669 O O . VAL A 1 538 ? -5.969 52.878 70.168 1.00 39.51 742 VAL A O 1
ATOM 7682 N N . GLY A 1 539 ? -7.365 51.126 70.430 1.00 37.96 743 GLY A N 1
ATOM 7683 C CA . GLY A 1 539 ? -7.157 50.647 69.079 1.00 39.27 743 GLY A CA 1
ATOM 7684 C C . GLY A 1 539 ? -8.132 49.549 68.716 1.00 40.38 743 GLY A C 1
ATOM 7685 O O . GLY A 1 539 ? -9.146 49.352 69.386 1.00 40.14 743 GLY A O 1
ATOM 7689 N N . THR A 1 540 ? -7.816 48.840 67.631 1.00 40.18 744 THR A N 1
ATOM 7690 C CA . THR A 1 540 ? -8.604 47.698 67.188 1.00 41.97 744 THR A CA 1
ATOM 7691 C C . THR A 1 540 ? -7.670 46.559 66.808 1.00 44.51 744 THR A C 1
ATOM 7692 O O . THR A 1 540 ? -6.471 46.754 66.590 1.00 46.58 744 THR A O 1
ATOM 7703 N N . ASP A 1 541 ? -8.242 45.359 66.726 1.00 46.64 745 ASP A N 1
ATOM 7704 C CA . ASP A 1 541 ? -7.502 44.159 66.343 1.00 51.07 745 ASP A CA 1
ATOM 7705 C C . ASP A 1 541 ? -6.382 43.872 67.347 1.00 41.36 745 ASP A C 1
ATOM 7706 O O . ASP A 1 541 ? -5.200 43.783 67.008 1.00 36.89 745 ASP A O 1
ATOM 7715 N N . TRP A 1 542 ? -6.791 43.722 68.604 1.00 39.62 746 TRP A N 1
ATOM 7716 C CA . TRP A 1 542 ? -5.858 43.428 69.683 1.00 39.88 746 TRP A CA 1
ATOM 7717 C C . TRP A 1 542 ? -5.349 41.995 69.567 1.00 41.79 746 TRP A C 1
ATOM 7718 O O . TRP A 1 542 ? -6.137 41.050 69.459 1.00 41.21 746 TRP A O 1
ATOM 7739 N N . ASP A 1 543 ? -4.026 41.838 69.575 1.00 39.81 747 ASP A N 1
ATOM 7740 C CA . ASP A 1 543 ? -3.388 40.527 69.484 1.00 37.60 747 ASP A CA 1
ATOM 7741 C C . ASP A 1 543 ? -3.104 40.037 70.899 1.00 39.33 747 ASP A C 1
ATOM 7742 O O . ASP A 1 543 ? -2.174 40.518 71.556 1.00 35.19 747 ASP A O 1
ATOM 7751 N N . ALA A 1 544 ? -3.899 39.070 71.364 1.00 41.57 748 ALA A N 1
ATOM 7752 C CA . ALA A 1 544 ? -3.776 38.610 72.743 1.00 44.30 748 ALA A CA 1
ATOM 7753 C C . ALA A 1 544 ? -2.488 37.832 72.971 1.00 44.40 748 ALA A C 1
ATOM 7754 O O . ALA A 1 544 ? -1.986 37.787 74.100 1.00 45.46 748 ALA A O 1
ATOM 7761 N N . LYS A 1 545 ? -1.936 37.218 71.923 1.00 43.80 749 LYS A N 1
ATOM 7762 C CA . LYS A 1 545 ? -0.710 36.441 72.082 1.00 42.81 749 LYS A CA 1
ATOM 7763 C C . LYS A 1 545 ? 0.508 37.349 72.212 1.00 39.17 749 LYS A C 1
ATOM 7764 O O . LYS A 1 545 ? 1.331 37.170 73.117 1.00 40.29 749 LYS A O 1
ATOM 7783 N N . GLU A 1 546 ? 0.644 38.325 71.316 1.00 37.47 750 GLU A N 1
ATOM 7784 C CA . GLU A 1 546 ? 1.772 39.247 71.353 1.00 40.34 750 GLU A CA 1
ATOM 7785 C C . GLU A 1 546 ? 1.492 40.507 72.164 1.00 43.46 750 GLU A C 1
ATOM 7786 O O . GLU A 1 546 ? 2.408 41.314 72.362 1.00 43.61 750 GLU A O 1
ATOM 7798 N N . ARG A 1 547 ? 0.262 40.695 72.640 1.00 45.73 751 ARG A N 1
ATOM 7799 C CA . ARG A 1 547 ? -0.089 41.823 73.504 1.00 47.80 751 ARG A CA 1
ATOM 7800 C C . ARG A 1 547 ? 0.220 43.160 72.822 1.00 46.27 751 ARG A C 1
ATOM 7801 O O . ARG A 1 547 ? 1.006 43.978 73.306 1.00 43.96 751 ARG A O 1
ATOM 7822 N N . LEU A 1 548 ? -0.436 43.376 71.684 1.00 44.87 752 LEU A N 1
ATOM 7823 C CA . LEU A 1 548 ? -0.301 44.627 70.950 1.00 42.61 752 LEU A CA 1
ATOM 7824 C C . LEU A 1 548 ? -1.460 44.749 69.973 1.00 40.86 752 LEU A C 1
ATOM 7825 O O . LEU A 1 548 ? -2.121 43.761 69.638 1.00 41.53 752 LEU A O 1
ATOM 7841 N N . PHE A 1 549 ? -1.698 45.979 69.523 1.00 35.69 753 PHE A N 1
ATOM 7842 C CA . PHE A 1 549 ? -2.692 46.253 68.494 1.00 34.91 753 PHE A CA 1
ATOM 7843 C C . PHE A 1 549 ? -2.064 46.070 67.117 1.00 38.13 753 PHE A C 1
ATOM 7844 O O . PHE A 1 549 ? -1.022 46.666 66.822 1.00 38.82 753 PHE A O 1
ATOM 7861 N N . ARG A 1 550 ? -2.700 45.250 66.276 1.00 38.87 754 ARG A N 1
ATOM 7862 C CA . ARG A 1 550 ? -2.219 45.046 64.914 1.00 46.10 754 ARG A CA 1
ATOM 7863 C C . ARG A 1 550 ? -2.681 46.137 63.953 1.00 51.69 754 ARG A C 1
ATOM 7864 O O . ARG A 1 550 ? -2.199 46.176 62.815 1.00 52.46 754 ARG A O 1
ATOM 7885 N N . ASN A 1 551 ? -3.603 47.008 64.374 1.00 52.65 755 ASN A N 1
ATOM 7886 C CA . ASN A 1 551 ? -3.894 48.258 63.666 1.00 46.76 755 ASN A CA 1
ATOM 7887 C C . ASN A 1 551 ? -2.892 49.288 64.182 1.00 42.53 755 ASN A C 1
ATOM 7888 O O . ASN A 1 551 ? -3.161 50.078 65.091 1.00 40.57 755 ASN A O 1
ATOM 7899 N N . PHE A 1 552 ? -1.697 49.256 63.586 1.00 41.50 756 PHE A N 1
ATOM 7900 C CA . PHE A 1 552 ? -0.551 49.939 64.179 1.00 43.24 756 PHE A CA 1
ATOM 7901 C C . PHE A 1 552 ? -0.781 51.441 64.294 1.00 42.10 756 PHE A C 1
ATOM 7902 O O . PHE A 1 552 ? -0.392 52.058 65.293 1.00 42.56 756 PHE A O 1
ATOM 7919 N N . GLY A 1 553 ? -1.403 52.051 63.288 1.00 39.93 757 GLY A N 1
ATOM 7920 C CA . GLY A 1 553 ? -1.619 53.488 63.328 1.00 42.50 757 GLY A CA 1
ATOM 7921 C C . GLY A 1 553 ? -2.796 53.938 64.165 1.00 41.50 757 GLY A C 1
ATOM 7922 O O . GLY A 1 553 ? -2.989 55.145 64.341 1.00 38.89 757 GLY A O 1
ATOM 7926 N N . GLY A 1 554 ? -3.582 53.004 64.691 1.00 43.39 758 GLY A N 1
ATOM 7927 C CA . GLY A 1 554 ? -4.794 53.379 65.400 1.00 42.09 758 GLY A CA 1
ATOM 7928 C C . GLY A 1 554 ? -5.776 54.119 64.519 1.00 40.01 758 GLY A C 1
ATOM 7929 O O . GLY A 1 554 ? -6.457 55.040 64.986 1.00 39.75 758 GLY A O 1
ATOM 7933 N N . LEU A 1 555 ? -5.855 53.743 63.245 1.00 37.56 759 LEU A N 1
ATOM 7934 C CA . LEU A 1 555 ? -6.762 54.396 62.313 1.00 37.87 759 LEU A CA 1
ATOM 7935 C C . LEU A 1 555 ? -8.184 53.902 62.551 1.00 40.47 759 LEU A C 1
ATOM 7936 O O . LEU A 1 555 ? -8.432 52.693 62.567 1.00 38.10 759 LEU A O 1
ATOM 7952 N N . LEU A 1 556 ? -9.118 54.839 62.727 1.00 41.18 760 LEU A N 1
ATOM 7953 C CA . LEU A 1 556 ? -10.481 54.505 63.112 1.00 44.92 760 LEU A CA 1
ATOM 7954 C C . LEU A 1 556 ? -11.480 55.377 62.368 1.00 46.73 760 LEU A C 1
ATOM 7955 O O . LEU A 1 556 ? -11.226 56.553 62.094 1.00 47.35 760 LEU A O 1
ATOM 7971 N N . GLY A 1 557 ? -12.628 54.781 62.058 1.00 48.74 761 GLY A N 1
ATOM 7972 C CA . GLY A 1 557 ? -13.744 55.491 61.480 1.00 47.87 761 GLY A CA 1
ATOM 7973 C C . GLY A 1 557 ? -14.955 55.438 62.391 1.00 44.35 761 GLY A C 1
ATOM 7974 O O . GLY A 1 557 ? -14.931 54.812 63.456 1.00 42.08 761 GLY A O 1
ATOM 7978 N N . PRO A 1 558 ? -16.046 56.091 61.983 1.00 43.92 762 PRO A N 1
ATOM 7979 C CA . PRO A 1 558 ? -17.229 56.154 62.857 1.00 46.43 762 PRO A CA 1
ATOM 7980 C C . PRO A 1 558 ? -17.878 54.804 63.110 1.00 48.02 762 PRO A C 1
ATOM 7981 O O . PRO A 1 558 ? -18.526 54.629 64.149 1.00 49.20 762 PRO A O 1
ATOM 7992 N N . MET A 1 559 ? -17.736 53.848 62.195 1.00 48.36 763 MET A N 1
ATOM 7993 C CA . MET A 1 559 ? -18.340 52.532 62.351 1.00 49.82 763 MET A CA 1
ATOM 7994 C C . MET A 1 559 ? -17.391 51.516 62.974 1.00 48.86 763 MET A C 1
ATOM 7995 O O . MET A 1 559 ? -17.688 50.317 62.950 1.00 50.73 763 MET A O 1
ATOM 8009 N N . ASP A 1 560 ? -16.267 51.961 63.526 1.00 46.82 764 ASP A N 1
ATOM 8010 C CA . ASP A 1 560 ? -15.340 51.071 64.207 1.00 48.13 764 ASP A CA 1
ATOM 8011 C C . ASP A 1 560 ? -15.734 50.916 65.672 1.00 45.93 764 ASP A C 1
ATOM 8012 O O . ASP A 1 560 ? -16.440 51.749 66.246 1.00 47.98 764 ASP A O 1
ATOM 8021 N N . GLU A 1 561 ? -15.261 49.826 66.277 1.00 44.14 765 GLU A N 1
ATOM 8022 C CA . GLU A 1 561 ? -15.593 49.467 67.655 1.00 48.45 765 GLU A CA 1
ATOM 8023 C C . GLU A 1 561 ? -14.307 49.494 68.472 1.00 47.95 765 GLU A C 1
ATOM 8024 O O . GLU A 1 561 ? -13.608 48.473 68.578 1.00 49.34 765 GLU A O 1
ATOM 8036 N N . PRO A 1 562 ? -13.957 50.633 69.068 1.00 45.23 766 PRO A N 1
ATOM 8037 C CA . PRO A 1 562 ? -12.644 50.762 69.712 1.00 43.44 766 PRO A CA 1
ATOM 8038 C C . PRO A 1 562 ? -12.488 49.842 70.915 1.00 42.87 766 PRO A C 1
ATOM 8039 O O . PRO A 1 562 ? -13.456 49.436 71.561 1.00 44.75 766 PRO A O 1
ATOM 8050 N N . VAL A 1 563 ? -11.228 49.521 71.208 1.00 41.79 767 VAL A N 1
ATOM 8051 C CA . VAL A 1 563 ? -10.850 48.692 72.347 1.00 40.41 767 VAL A CA 1
ATOM 8052 C C . VAL A 1 563 ? -9.879 49.486 73.208 1.00 38.77 767 VAL A C 1
ATOM 8053 O O . VAL A 1 563 ? -8.908 50.051 72.696 1.00 36.53 767 VAL A O 1
ATOM 8066 N N . GLY A 1 564 ? -10.133 49.518 74.517 1.00 40.82 768 GLY A N 1
ATOM 8067 C CA . GLY A 1 564 ? -9.240 50.170 75.460 1.00 42.31 768 GLY A CA 1
ATOM 8068 C C . GLY A 1 564 ? -8.335 49.155 76.134 1.00 44.38 768 GLY A C 1
ATOM 8069 O O . GLY A 1 564 ? -8.795 48.114 76.608 1.00 45.62 768 GLY A O 1
ATOM 8073 N N . MET A 1 565 ? -7.041 49.471 76.170 1.00 42.13 769 MET A N 1
ATOM 8074 C CA . MET A 1 565 ? -6.031 48.607 76.765 1.00 44.82 769 MET A CA 1
ATOM 8075 C C . MET A 1 565 ? -5.251 49.366 77.831 1.00 46.52 769 MET A C 1
ATOM 8076 O O . MET A 1 565 ? -5.004 50.571 77.707 1.00 45.58 769 MET A O 1
ATOM 8090 N N . GLN A 1 566 ? -4.858 48.646 78.880 1.00 45.88 770 GLN A N 1
ATOM 8091 C CA . GLN A 1 566 ? -4.009 49.189 79.929 1.00 49.04 770 GLN A CA 1
ATOM 8092 C C . GLN A 1 566 ? -2.856 48.231 80.192 1.00 54.20 770 GLN A C 1
ATOM 8093 O O . GLN A 1 566 ? -2.997 47.013 80.056 1.00 60.86 770 GLN A O 1
ATOM 8107 N N . LYS A 1 567 ? -1.712 48.799 80.565 1.00 47.90 771 LYS A N 1
ATOM 8108 C CA . LYS A 1 567 ? -0.503 48.042 80.863 1.00 44.02 771 LYS A CA 1
ATOM 8109 C C . LYS A 1 567 ? -0.049 48.371 82.278 1.00 42.61 771 LYS A C 1
ATOM 8110 O O . LYS A 1 567 ? 0.092 49.547 82.630 1.00 41.67 771 LYS A O 1
ATOM 8129 N N . TRP A 1 568 ? 0.200 47.335 83.078 1.00 43.00 772 TRP A N 1
ATOM 8130 C CA . TRP A 1 568 ? 0.439 47.488 84.505 1.00 46.25 772 TRP A CA 1
ATOM 8131 C C . TRP A 1 568 ? 1.780 46.890 84.904 1.00 49.79 772 TRP A C 1
ATOM 8132 O O . TRP A 1 568 ? 2.254 45.919 84.305 1.00 48.73 772 TRP A O 1
ATOM 8153 N N . GLY A 1 569 ? 2.384 47.484 85.934 1.00 52.51 773 GLY A N 1
ATOM 8154 C CA . GLY A 1 569 ? 3.555 46.928 86.569 1.00 55.40 773 GLY A CA 1
ATOM 8155 C C . GLY A 1 569 ? 3.185 46.102 87.794 1.00 59.07 773 GLY A C 1
ATOM 8156 O O . GLY A 1 569 ? 2.022 45.947 88.157 1.00 58.44 773 GLY A O 1
ATOM 8160 N N . LYS A 1 570 ? 4.218 45.567 88.439 1.00 63.27 774 LYS A N 1
ATOM 8161 C CA . LYS A 1 570 ? 4.007 44.721 89.603 1.00 67.58 774 LYS A CA 1
ATOM 8162 C C . LYS A 1 570 ? 3.468 45.542 90.773 1.00 74.86 774 LYS A C 1
ATOM 8163 O O . LYS A 1 570 ? 3.638 46.763 90.846 1.00 75.89 774 LYS A O 1
ATOM 8167 N N . GLY A 1 571 ? 2.802 44.850 91.696 1.00 78.75 775 GLY A N 1
ATOM 8168 C CA . GLY A 1 571 ? 2.260 45.480 92.876 1.00 80.11 775 GLY A CA 1
ATOM 8169 C C . GLY A 1 571 ? 0.992 44.810 93.363 1.00 79.50 775 GLY A C 1
ATOM 8170 O O . GLY A 1 571 ? 0.493 43.854 92.761 1.00 81.70 775 GLY A O 1
ATOM 8174 N N . PRO A 1 572 ? 0.443 45.305 94.469 1.00 80.32 776 PRO A N 1
ATOM 8175 C CA . PRO A 1 572 ? -0.774 44.705 95.027 1.00 85.85 776 PRO A CA 1
ATOM 8176 C C . PRO A 1 572 ? -1.975 44.931 94.121 1.00 88.68 776 PRO A C 1
ATOM 8177 O O . PRO A 1 572 ? -1.961 45.747 93.197 1.00 90.98 776 PRO A O 1
ATOM 8188 N N . ASN A 1 573 ? -3.034 44.179 94.405 1.00 103.39 777 ASN A N 1
ATOM 8189 C CA . ASN A 1 573 ? -4.269 44.313 93.645 1.00 141.52 777 ASN A CA 1
ATOM 8190 C C . ASN A 1 573 ? -4.877 45.694 93.860 1.00 94.03 777 ASN A C 1
ATOM 8191 O O . ASN A 1 573 ? -4.797 46.263 94.952 1.00 76.28 777 ASN A O 1
ATOM 8201 N N . VAL A 1 574 ? -5.481 46.239 92.801 1.00 76.25 778 VAL A N 1
ATOM 8202 C CA . VAL A 1 574 ? -6.086 47.566 92.841 1.00 66.41 778 VAL A CA 1
ATOM 8203 C C . VAL A 1 574 ? -7.288 47.579 91.905 1.00 62.69 778 VAL A C 1
ATOM 8204 O O . VAL A 1 574 ? -7.381 46.786 90.966 1.00 59.27 778 VAL A O 1
ATOM 8217 N N . THR A 1 575 ? -8.215 48.497 92.171 1.00 64.22 779 THR A N 1
ATOM 8218 C CA . THR A 1 575 ? -9.399 48.704 91.348 1.00 64.52 779 THR A CA 1
ATOM 8219 C C . THR A 1 575 ? -9.418 50.147 90.860 1.00 67.46 779 THR A C 1
ATOM 8220 O O . THR A 1 575 ? -9.164 51.074 91.636 1.00 71.54 779 THR A O 1
ATOM 8231 N N . VAL A 1 576 ? -9.722 50.336 89.575 1.00 63.98 780 VAL A N 1
ATOM 8232 C CA . VAL A 1 576 ? -9.717 51.656 88.958 1.00 59.97 780 VAL A CA 1
ATOM 8233 C C . VAL A 1 576 ? -11.001 51.845 88.158 1.00 57.06 780 VAL A C 1
ATOM 8234 O O . VAL A 1 576 ? -11.733 50.898 87.871 1.00 54.93 780 VAL A O 1
ATOM 8247 N N . THR A 1 577 ? -11.256 53.099 87.794 1.00 54.40 781 THR A N 1
ATOM 8248 C CA . THR A 1 577 ? -12.425 53.489 87.020 1.00 52.39 781 THR A CA 1
ATOM 8249 C C . THR A 1 577 ? -11.985 53.983 85.649 1.00 52.66 781 THR A C 1
ATOM 8250 O O . THR A 1 577 ? -10.956 54.655 85.525 1.00 51.99 781 THR A O 1
ATOM 8261 N N . VAL A 1 578 ? -12.765 53.651 84.622 1.00 51.90 782 VAL A N 1
ATOM 8262 C CA . VAL A 1 578 ? -12.464 54.020 83.242 1.00 48.63 782 VAL A CA 1
ATOM 8263 C C . VAL A 1 578 ? -13.632 54.825 82.691 1.00 48.08 782 VAL A C 1
ATOM 8264 O O . VAL A 1 578 ? -14.791 54.416 82.827 1.00 47.14 782 VAL A O 1
ATOM 8277 N N . ILE A 1 579 ? -13.323 55.953 82.053 1.00 50.48 783 ILE A N 1
ATOM 8278 C CA . ILE A 1 579 ? -14.325 56.856 81.496 1.00 52.15 783 ILE A CA 1
ATOM 8279 C C . ILE A 1 579 ? -14.008 57.082 80.025 1.00 47.94 783 ILE A C 1
ATOM 8280 O O . ILE A 1 579 ? -12.868 57.406 79.676 1.00 45.63 783 ILE A O 1
ATOM 8296 N N . TRP A 1 580 ? -15.017 56.928 79.169 1.00 46.89 784 TRP A N 1
ATOM 8297 C CA . TRP A 1 580 ? -14.916 57.249 77.750 1.00 45.49 784 TRP A CA 1
ATOM 8298 C C . TRP A 1 580 ? -15.691 58.532 77.476 1.00 44.06 784 TRP A C 1
ATOM 8299 O O . TRP A 1 580 ? -16.858 58.649 77.865 1.00 44.52 784 TRP A O 1
ATOM 8320 N N . VAL A 1 581 ? -15.045 59.484 76.802 1.00 42.67 785 VAL A N 1
ATOM 8321 C CA . VAL A 1 581 ? -15.605 60.810 76.561 1.00 44.77 785 VAL A CA 1
ATOM 8322 C C . VAL A 1 581 ? -15.522 61.111 75.071 1.00 43.54 785 VAL A C 1
ATOM 8323 O O . VAL A 1 581 ? -14.460 60.947 74.461 1.00 47.07 785 VAL A O 1
ATOM 8336 N N . ASP A 1 582 ? -16.623 61.574 74.494 1.00 44.98 786 ASP A N 1
ATOM 8337 C CA . ASP A 1 582 ? -16.681 61.850 73.065 1.00 47.32 786 ASP A CA 1
ATOM 8338 C C . ASP A 1 582 ? -16.355 63.312 72.796 1.00 50.06 786 ASP A C 1
ATOM 8339 O O . 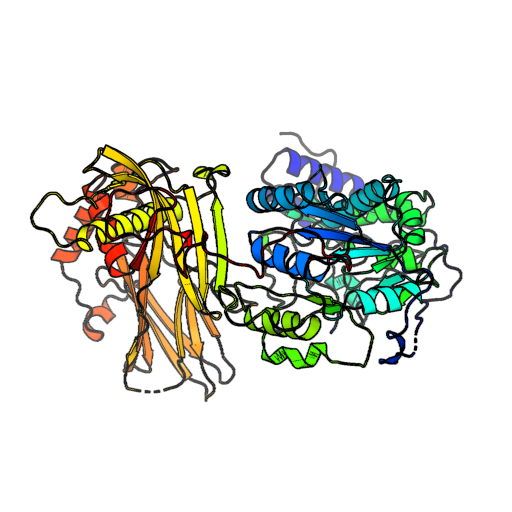ASP A 1 582 ? -16.230 64.122 73.717 1.00 48.27 786 ASP A O 1
ATOM 8348 N N . PRO A 1 583 ? -16.206 63.691 71.522 1.00 53.29 787 PRO A N 1
ATOM 8349 C CA . PRO A 1 583 ? -15.626 65.007 71.204 1.00 51.72 787 PRO A CA 1
ATOM 8350 C C . PRO A 1 583 ? -16.427 66.205 71.696 1.00 51.97 787 PRO A C 1
ATOM 8351 O O . PRO A 1 583 ? -15.880 67.315 71.690 1.00 51.97 787 PRO A O 1
ATOM 8362 N N . VAL A 1 584 ? -17.688 66.038 72.101 1.00 52.55 788 VAL A N 1
ATOM 8363 C CA . VAL A 1 584 ? -18.469 67.160 72.616 1.00 58.50 788 VAL A CA 1
ATOM 8364 C C . VAL A 1 584 ? -18.842 66.905 74.072 1.00 61.31 788 VAL A C 1
ATOM 8365 O O . VAL A 1 584 ? -19.891 67.358 74.543 1.00 65.28 788 VAL A O 1
ATOM 8378 N N . ASN A 1 585 ? -17.985 66.177 74.790 1.00 59.52 789 ASN A N 1
ATOM 8379 C CA . ASN A 1 585 ? -18.054 65.991 76.238 1.00 63.51 789 ASN A CA 1
ATOM 8380 C C . ASN A 1 585 ? -19.175 65.061 76.693 1.00 61.01 789 ASN A C 1
ATOM 8381 O O . ASN A 1 585 ? -19.497 65.038 77.888 1.00 61.54 789 ASN A O 1
ATOM 8392 N N . VAL A 1 586 ? -19.778 64.289 75.796 1.00 59.39 790 VAL A N 1
ATOM 8393 C CA . VAL A 1 586 ? -20.740 63.270 76.207 1.00 57.82 790 VAL A CA 1
ATOM 8394 C C . VAL A 1 586 ? -19.975 62.078 76.764 1.00 54.99 790 VAL A C 1
ATOM 8395 O O . VAL A 1 586 ? -19.042 61.573 76.129 1.00 53.21 790 VAL A O 1
ATOM 8408 N N . ILE A 1 587 ? -20.365 61.623 77.952 1.00 52.90 791 ILE A N 1
ATOM 8409 C CA . ILE A 1 587 ? -19.733 60.470 78.584 1.00 53.15 791 ILE A CA 1
ATOM 8410 C C . ILE A 1 587 ? -20.420 59.218 78.050 1.00 52.86 791 ILE A C 1
ATOM 8411 O O . ILE A 1 587 ? -21.605 58.991 78.304 1.00 53.82 791 ILE A O 1
ATOM 8427 N N . ALA A 1 588 ? -19.669 58.400 77.313 1.00 51.99 792 ALA A N 1
ATOM 8428 C CA . ALA A 1 588 ? -20.241 57.258 76.615 1.00 52.26 792 ALA A CA 1
ATOM 8429 C C . ALA A 1 588 ? -20.291 55.995 77.463 1.00 54.98 792 ALA A C 1
ATOM 8430 O O . ALA A 1 588 ? -21.166 55.151 77.239 1.00 56.31 792 ALA A O 1
ATOM 8437 N N . ALA A 1 589 ? -19.386 55.834 78.426 1.00 55.50 793 ALA A N 1
ATOM 8438 C CA . ALA A 1 589 ? -19.363 54.607 79.211 1.00 56.95 793 ALA A CA 1
ATOM 8439 C C . ALA A 1 589 ? -18.498 54.797 80.448 1.00 59.68 793 ALA A C 1
ATOM 8440 O O . ALA A 1 589 ? -17.558 55.598 80.450 1.00 58.57 793 ALA A O 1
ATOM 8447 N N . THR A 1 590 ? -18.831 54.042 81.494 1.00 63.34 794 THR A N 1
ATOM 8448 C CA . THR A 1 590 ? -18.072 54.011 82.736 1.00 65.80 794 THR A CA 1
ATOM 8449 C C . THR A 1 590 ? -18.097 52.592 83.284 1.00 62.62 794 THR A C 1
ATOM 8450 O O . THR A 1 590 ? -19.130 51.919 83.224 1.00 62.83 794 THR A O 1
ATOM 8461 N N . TYR A 1 591 ? -16.964 52.143 83.819 1.00 58.54 795 TYR A N 1
ATOM 8462 C CA . TYR A 1 591 ? -16.897 50.817 84.421 1.00 57.63 795 TYR A CA 1
ATOM 8463 C C . TYR A 1 591 ? -15.634 50.703 85.260 1.00 57.60 795 TYR A C 1
ATOM 8464 O O . TYR A 1 591 ? -14.628 51.363 84.985 1.00 51.38 795 TYR A O 1
ATOM 8482 N N . ASP A 1 592 ? -15.705 49.857 86.282 1.00 63.90 796 ASP A N 1
ATOM 8483 C CA . ASP A 1 592 ? -14.571 49.568 87.146 1.00 67.88 796 ASP A CA 1
ATOM 8484 C C . ASP A 1 592 ? -13.934 48.243 86.745 1.00 62.11 796 ASP A C 1
ATOM 8485 O O . ASP A 1 592 ? -14.614 47.318 86.293 1.00 59.97 796 ASP A O 1
ATOM 8494 N N . ILE A 1 593 ? -12.614 48.162 86.907 1.00 60.98 797 ILE A N 1
ATOM 8495 C CA . ILE A 1 593 ? -11.871 46.937 86.637 1.00 62.93 797 ILE A CA 1
ATOM 8496 C C . ILE A 1 593 ? -11.075 46.564 87.876 1.00 64.74 797 ILE A C 1
ATOM 8497 O O . ILE A 1 593 ? -10.598 47.427 88.620 1.00 65.29 797 ILE A O 1
ATOM 8513 N N . LEU A 1 594 ? -10.916 45.260 88.079 1.00 66.35 798 LEU A N 1
ATOM 8514 C CA . LEU A 1 594 ? -10.015 44.736 89.093 1.00 68.38 798 LEU A CA 1
ATOM 8515 C C . LEU A 1 594 ? -8.668 44.441 88.449 1.00 65.28 798 LEU A C 1
ATOM 8516 O O . LEU A 1 594 ? -8.597 43.720 87.449 1.00 63.84 798 LEU A O 1
ATOM 8532 N N . ILE A 1 595 ? -7.607 45.005 89.016 1.00 64.57 799 ILE A N 1
ATOM 8533 C CA . ILE A 1 595 ? -6.246 44.774 88.546 1.00 61.91 799 ILE A CA 1
ATOM 8534 C C . ILE A 1 595 ? -5.597 43.824 89.545 1.00 63.27 799 ILE A C 1
ATOM 8535 O O . ILE A 1 595 ? -5.073 44.250 90.577 1.00 62.63 799 ILE A O 1
ATOM 8551 N N . GLU A 1 596 ? -5.631 42.530 89.242 1.00 65.61 800 GLU A N 1
ATOM 8552 C CA . GLU A 1 596 ? -5.069 41.541 90.147 1.00 70.06 800 GLU A CA 1
ATOM 8553 C C . GLU A 1 596 ? -3.558 41.723 90.270 1.00 67.97 800 GLU A C 1
ATOM 8554 O O . GLU A 1 596 ? -2.906 42.362 89.439 1.00 62.22 800 GLU A O 1
ATOM 8566 N N . SER A 1 597 ? -3.005 41.147 91.340 1.00 71.93 801 SER A N 1
ATOM 8567 C CA . SER A 1 597 ? -1.586 41.315 91.631 1.00 75.07 801 SER A CA 1
ATOM 8568 C C . SER A 1 597 ? -0.710 40.867 90.468 1.00 69.75 801 SER A C 1
ATOM 8569 O O . SER A 1 597 ? 0.355 41.450 90.233 1.00 63.54 801 SER A O 1
ATOM 8577 N N . THR A 1 598 ? -1.135 39.843 89.732 1.00 72.70 802 THR A N 1
ATOM 8578 C CA . THR A 1 598 ? -0.340 39.275 88.651 1.00 72.90 802 THR A CA 1
ATOM 8579 C C . THR A 1 598 ? -0.672 39.861 87.284 1.00 70.81 802 THR A C 1
ATOM 8580 O O . THR A 1 598 ? -0.075 39.442 86.287 1.00 68.39 802 THR A O 1
ATOM 8591 N N . ALA A 1 599 ? -1.593 40.818 87.210 1.00 72.07 803 ALA A N 1
ATOM 8592 C CA . ALA A 1 599 ? -2.011 41.352 85.922 1.00 71.34 803 ALA A CA 1
ATOM 8593 C C . ALA A 1 599 ? -0.901 42.185 85.291 1.00 70.39 803 ALA A C 1
ATOM 8594 O O . ALA A 1 599 ? -0.228 42.970 85.966 1.00 72.94 803 ALA A O 1
ATOM 8601 N N . GLU A 1 600 ? -0.716 42.008 83.986 1.00 65.92 804 GLU A N 1
ATOM 8602 C CA . GLU A 1 600 ? 0.230 42.796 83.204 1.00 64.40 804 GLU A CA 1
ATOM 8603 C C . GLU A 1 600 ? -0.447 43.625 82.126 1.00 57.47 804 GLU A C 1
ATOM 8604 O O . GLU A 1 600 ? -0.032 44.759 81.873 1.00 53.15 804 GLU A O 1
ATOM 8616 N N . PHE A 1 601 ? -1.483 43.087 81.485 1.00 53.72 805 PHE A N 1
ATOM 8617 C CA . PHE A 1 601 ? -2.269 43.813 80.501 1.00 49.41 805 PHE A CA 1
ATOM 8618 C C . PHE A 1 601 ? -3.743 43.554 80.762 1.00 46.03 805 PHE A C 1
ATOM 8619 O O . PHE A 1 601 ? -4.127 42.444 81.140 1.00 47.60 805 PHE A O 1
ATOM 8636 N N . THR A 1 602 ? -4.561 44.583 80.563 1.00 40.88 806 THR A N 1
ATOM 8637 C CA . THR A 1 602 ? -6.010 44.458 80.601 1.00 41.30 806 THR A CA 1
ATOM 8638 C C . THR A 1 602 ? -6.591 45.185 79.400 1.00 41.41 806 THR A C 1
ATOM 8639 O O . THR A 1 602 ? -6.006 46.147 78.895 1.00 39.86 806 THR A O 1
ATOM 8650 N N . HIS A 1 603 ? -7.743 44.713 78.935 1.00 42.76 807 HIS A N 1
ATOM 8651 C CA . HIS A 1 603 ? -8.386 45.343 77.793 1.00 44.94 807 HIS A CA 1
ATOM 8652 C C . HIS A 1 603 ? -9.873 45.040 77.837 1.00 45.52 807 HIS A C 1
ATOM 8653 O O . HIS A 1 603 ? -10.299 44.036 78.412 1.00 46.56 807 HIS A O 1
ATOM 8667 N N . TYR A 1 604 ? -10.655 45.919 77.218 1.00 45.96 808 TYR A N 1
ATOM 8668 C CA . TYR A 1 604 ? -12.101 45.775 77.218 1.00 47.85 808 TYR A CA 1
ATOM 8669 C C . TYR A 1 604 ? -12.678 46.562 76.052 1.00 46.69 808 TYR A C 1
ATOM 8670 O O . TYR A 1 604 ? -12.207 47.659 75.740 1.00 47.06 808 TYR A O 1
ATOM 8688 N N . LYS A 1 605 ? -13.697 45.988 75.418 1.00 48.07 809 LYS A N 1
ATOM 8689 C CA . LYS A 1 605 ? -14.381 46.601 74.285 1.00 51.01 809 LYS A CA 1
ATOM 8690 C C . LYS A 1 605 ? -15.764 47.056 74.735 1.00 51.47 809 LYS A C 1
ATOM 8691 O O . LYS A 1 605 ? -16.687 46.232 74.820 1.00 52.40 809 LYS A O 1
ATOM 8710 N N . PRO A 1 606 ? -15.972 48.336 75.031 1.00 54.62 810 PRO A N 1
ATOM 8711 C CA . PRO A 1 606 ? -17.280 48.773 75.530 1.00 56.04 810 PRO A CA 1
ATOM 8712 C C . PRO A 1 606 ? -18.335 48.687 74.443 1.00 56.18 810 PRO A C 1
ATOM 8713 O O . PRO A 1 606 ? -18.056 48.990 73.273 1.00 51.86 810 PRO A O 1
ATOM 8724 N N . PRO A 1 607 ? -19.566 48.278 74.782 1.00 62.97 811 PRO A N 1
ATOM 8725 C CA . PRO A 1 607 ? -20.617 48.183 73.760 1.00 65.46 811 PRO A CA 1
ATOM 8726 C C . PRO A 1 607 ? -21.235 49.535 73.444 1.00 66.32 811 PRO A C 1
ATOM 8727 O O . PRO A 1 607 ? -22.145 49.985 74.146 1.00 70.58 811 PRO A O 1
ATOM 8738 N N . LEU A 1 608 ? -20.754 50.187 72.389 1.00 61.45 812 LEU A N 1
ATOM 8739 C CA . LEU A 1 608 ? -21.170 51.539 72.043 1.00 59.20 812 LEU A CA 1
ATOM 8740 C C . LEU A 1 608 ? -22.011 51.514 70.776 1.00 57.84 812 LEU A C 1
ATOM 8741 O O . LEU A 1 608 ? -21.589 50.962 69.755 1.00 56.68 812 LEU A O 1
ATOM 8757 N N . ASN A 1 609 ? -23.195 52.118 70.846 1.00 58.85 813 ASN A N 1
ATOM 8758 C CA . ASN A 1 609 ? -24.036 52.239 69.666 1.00 58.63 813 ASN A CA 1
ATOM 8759 C C . ASN A 1 609 ? -23.314 53.050 68.597 1.00 59.18 813 ASN A C 1
ATOM 8760 O O . ASN A 1 609 ? -22.618 54.024 68.896 1.00 62.52 813 ASN A O 1
ATOM 8771 N N . LEU A 1 610 ? -23.477 52.636 67.349 1.00 56.93 814 LEU A N 1
ATOM 8772 C CA . LEU A 1 610 ? -22.809 53.261 66.221 1.00 55.59 814 LEU A CA 1
ATOM 8773 C C . LEU A 1 610 ? -23.786 54.115 65.427 1.00 56.85 814 LEU A C 1
ATOM 8774 O O . LEU A 1 610 ? -25.003 53.934 65.518 1.00 58.96 814 LEU A O 1
ATOM 8790 N N . PRO A 1 611 ? -23.289 55.081 64.638 1.00 57.27 815 PRO A N 1
ATOM 8791 C CA . PRO A 1 611 ? -21.883 55.483 64.498 1.00 55.40 815 PRO A CA 1
ATOM 8792 C C . PRO A 1 611 ? -21.371 56.344 65.652 1.00 54.85 815 PRO A C 1
ATOM 8793 O O . PRO A 1 611 ? -22.160 56.992 66.340 1.00 55.67 815 PRO A O 1
ATOM 8804 N N . LEU A 1 612 ? -20.055 56.341 65.852 1.00 54.41 816 LEU A N 1
ATOM 8805 C CA . LEU A 1 612 ? -19.431 57.204 66.843 1.00 53.33 816 LEU A CA 1
ATOM 8806 C C . LEU A 1 612 ? -19.310 58.620 66.298 1.00 51.55 816 LEU A C 1
ATOM 8807 O O . LEU A 1 612 ? -19.018 58.822 65.116 1.00 50.67 816 LEU A O 1
ATOM 8823 N N . ARG A 1 613 ? -19.533 59.601 67.163 1.00 50.10 817 ARG A N 1
ATOM 8824 C CA . ARG A 1 613 ? -19.375 60.987 66.753 1.00 51.17 817 ARG A CA 1
ATOM 8825 C C . ARG A 1 613 ? -17.919 61.225 66.353 1.00 49.51 817 ARG A C 1
ATOM 8826 O O . ARG A 1 613 ? -17.008 60.850 67.105 1.00 48.92 817 ARG A O 1
ATOM 8847 N N . PRO A 1 614 ? -17.651 61.821 65.191 1.00 47.33 818 PRO A N 1
ATOM 8848 C CA . PRO A 1 614 ? -16.255 62.030 64.790 1.00 47.25 818 PRO A CA 1
ATOM 8849 C C . PRO A 1 614 ? -15.596 63.128 65.608 1.00 50.48 818 PRO A C 1
ATOM 8850 O O . PRO A 1 614 ? -16.255 64.039 66.117 1.00 51.92 818 PRO A O 1
ATOM 8861 N N . GLY A 1 615 ? -14.269 63.032 65.727 1.00 52.28 819 GLY A N 1
ATOM 8862 C CA . GLY A 1 615 ? -13.472 63.995 66.449 1.00 51.81 819 GLY A CA 1
ATOM 8863 C C . GLY A 1 615 ? -12.514 63.298 67.388 1.00 48.63 819 GLY A C 1
ATOM 8864 O O . GLY A 1 615 ? -12.268 62.091 67.275 1.00 46.17 819 GLY A O 1
ATOM 8868 N N . VAL A 1 616 ? -11.974 64.068 68.328 1.00 45.32 820 VAL A N 1
ATOM 8869 C CA . VAL A 1 616 ? -10.992 63.564 69.281 1.00 45.70 820 VAL A CA 1
ATOM 8870 C C . VAL A 1 616 ? -11.733 63.102 70.531 1.00 46.24 820 VAL A C 1
ATOM 8871 O O . VAL A 1 616 ? -12.318 63.913 71.255 1.00 45.79 820 VAL A O 1
ATOM 8884 N N . TRP A 1 617 ? -11.700 61.798 70.784 1.00 43.19 821 TRP A N 1
ATOM 8885 C CA . TRP A 1 617 ? -12.224 61.214 72.008 1.00 42.16 821 TRP A CA 1
ATOM 8886 C C . TRP A 1 617 ? -11.154 61.222 73.095 1.00 44.49 821 TRP A C 1
ATOM 8887 O O . TRP A 1 617 ? -9.955 61.311 72.821 1.00 45.54 821 TRP A O 1
ATOM 8908 N N . THR A 1 618 ? -11.604 61.091 74.340 1.00 47.03 822 THR A N 1
ATOM 8909 C CA . THR A 1 618 ? -10.712 61.007 75.488 1.00 49.28 822 THR A CA 1
ATOM 8910 C C . THR A 1 618 ? -11.109 59.821 76.354 1.00 50.89 822 THR A C 1
ATOM 8911 O O . THR A 1 618 ? -12.298 59.554 76.547 1.00 52.84 822 THR A O 1
ATOM 8922 N N . VAL A 1 619 ? -10.109 59.113 76.874 1.00 49.15 823 VAL A N 1
ATOM 8923 C CA . VAL A 1 619 ? -10.319 58.024 77.819 1.00 49.11 823 VAL A CA 1
ATOM 8924 C C . VAL A 1 619 ? -9.544 58.350 79.088 1.00 50.22 823 VAL A C 1
ATOM 8925 O O . VAL A 1 619 ? -8.340 58.622 79.033 1.00 53.40 823 VAL A O 1
ATOM 8938 N N . LYS A 1 620 ? -10.235 58.315 80.225 1.00 47.62 824 LYS A N 1
ATOM 8939 C CA . LYS A 1 620 ? -9.666 58.688 81.511 1.00 46.38 824 LYS A CA 1
ATOM 8940 C C . LYS A 1 620 ? -9.685 57.501 82.463 1.00 45.86 824 LYS A C 1
ATOM 8941 O O . LYS A 1 620 ? -10.605 56.678 82.439 1.00 49.51 824 LYS A O 1
ATOM 8960 N N . ILE A 1 621 ? -8.662 57.430 83.310 1.00 44.14 825 ILE A N 1
ATOM 8961 C CA . ILE A 1 621 ? -8.562 56.424 84.360 1.00 46.64 825 ILE A CA 1
ATOM 8962 C C . ILE A 1 621 ? -8.473 57.146 85.696 1.00 50.32 825 ILE A C 1
ATOM 8963 O O . ILE A 1 621 ? -7.642 58.047 85.866 1.00 51.28 825 ILE A O 1
ATOM 8979 N N . LEU A 1 622 ? -9.325 56.751 86.639 1.00 53.03 826 LEU A N 1
ATOM 8980 C CA . LEU A 1 622 ? -9.368 57.341 87.968 1.00 57.41 826 LEU A CA 1
ATOM 8981 C C . LEU A 1 622 ? -9.190 56.256 89.021 1.00 57.89 826 LEU A C 1
ATOM 8982 O O . LEU A 1 622 ? -9.434 55.072 88.773 1.00 57.48 826 LEU A O 1
ATOM 8998 N N . HIS A 1 623 ? -8.761 56.678 90.209 1.00 58.72 827 HIS A N 1
ATOM 8999 C CA . HIS A 1 623 ? -8.664 55.797 91.372 1.00 63.07 827 HIS A CA 1
ATOM 9000 C C . HIS A 1 623 ? -9.369 56.498 92.527 1.00 64.69 827 HIS A C 1
ATOM 9001 O O . HIS A 1 623 ? -8.805 57.404 93.147 1.00 61.96 827 HIS A O 1
ATOM 9015 N N . HIS A 1 624 ? -10.599 56.081 92.816 1.00 69.81 828 HIS A N 1
ATOM 9016 C CA . HIS A 1 624 ? -11.419 56.728 93.836 1.00 76.08 828 HIS A CA 1
ATOM 9017 C C . HIS A 1 624 ? -11.539 58.223 93.551 1.00 77.02 828 HIS A C 1
ATOM 9018 O O . HIS A 1 624 ? -11.287 59.071 94.410 1.00 77.83 828 HIS A O 1
ATOM 9032 N N . TRP A 1 625 ? -11.905 58.538 92.307 1.00 77.49 829 TRP A N 1
ATOM 9033 C CA . TRP A 1 625 ? -12.123 59.909 91.853 1.00 79.94 829 TRP A CA 1
ATOM 9034 C C . TRP A 1 625 ? -10.822 60.694 91.718 1.00 75.21 829 TRP A C 1
ATOM 9035 O O . TRP A 1 625 ? -10.831 61.823 91.218 1.00 76.71 829 TRP A O 1
ATOM 9056 N N . VAL A 1 626 ? -9.704 60.116 92.145 1.00 70.42 830 VAL A N 1
ATOM 9057 C CA . VAL A 1 626 ? -8.403 60.769 92.014 1.00 66.24 830 VAL A CA 1
ATOM 9058 C C . VAL A 1 626 ? -7.879 60.497 90.607 1.00 65.85 830 VAL A C 1
ATOM 9059 O O . VAL A 1 626 ? -7.727 59.327 90.225 1.00 62.31 830 VAL A O 1
ATOM 9072 N N . PRO A 1 627 ? -7.605 61.524 89.800 1.00 68.47 831 PRO A N 1
ATOM 9073 C CA . PRO A 1 627 ? -7.068 61.276 88.457 1.00 65.91 831 PRO A CA 1
ATOM 9074 C C . PRO A 1 627 ? -5.789 60.453 88.495 1.00 65.17 831 PRO A C 1
ATOM 9075 O O . PRO A 1 627 ? -4.969 60.573 89.409 1.00 68.01 831 PRO A O 1
ATOM 9086 N N . VAL A 1 628 ? -5.629 59.608 87.478 1.00 60.71 832 VAL A N 1
ATOM 9087 C CA . VAL A 1 628 ? -4.454 58.755 87.343 1.00 58.04 832 VAL A CA 1
ATOM 9088 C C . VAL A 1 628 ? -3.754 59.083 86.030 1.00 54.62 832 VAL A C 1
ATOM 9089 O O . VAL A 1 628 ? -2.587 59.491 86.019 1.00 55.07 832 VAL A O 1
ATOM 9102 N N . ALA A 1 629 ? -4.461 58.909 84.917 1.00 51.51 833 ALA A N 1
ATOM 9103 C CA . ALA A 1 629 ? -3.880 59.132 83.601 1.00 49.64 833 ALA A CA 1
ATOM 9104 C C . ALA A 1 629 ? -5.007 59.306 82.593 1.00 48.09 833 ALA A C 1
ATOM 9105 O O . ALA A 1 629 ? -6.179 59.071 82.895 1.00 45.69 833 ALA A O 1
ATOM 9112 N N . GLU A 1 630 ? -4.635 59.723 81.385 1.00 49.58 834 GLU A N 1
ATOM 9113 C CA . GLU A 1 630 ? -5.596 59.857 80.302 1.00 54.15 834 GLU A CA 1
ATOM 9114 C C . GLU A 1 630 ? -4.897 59.593 78.978 1.00 50.19 834 GLU A C 1
ATOM 9115 O O . GLU A 1 630 ? -3.668 59.647 78.876 1.00 48.63 834 GLU A O 1
ATOM 9127 N N . THR A 1 631 ? -5.704 59.307 77.960 1.00 49.78 835 THR A N 1
ATOM 9128 C CA . THR A 1 631 ? -5.214 59.156 76.599 1.00 50.39 835 THR A CA 1
ATOM 9129 C C . THR A 1 631 ? -6.305 59.626 75.650 1.00 47.59 835 THR A C 1
ATOM 9130 O O . THR A 1 631 ? -7.465 59.783 76.039 1.00 49.06 835 THR A O 1
ATOM 9141 N N . LYS A 1 632 ? -5.921 59.856 74.398 1.00 44.53 836 LYS A N 1
ATOM 9142 C CA . LYS A 1 632 ? -6.844 60.329 73.378 1.00 43.89 836 LYS A CA 1
ATOM 9143 C C . LYS A 1 632 ? -6.703 59.484 72.122 1.00 41.87 836 LYS A C 1
ATOM 9144 O O . LYS A 1 632 ? -5.654 58.886 71.869 1.00 40.22 836 LYS A O 1
ATOM 9163 N N . PHE A 1 633 ? -7.780 59.436 71.340 1.00 41.92 837 PHE A N 1
ATOM 9164 C CA . PHE A 1 633 ? -7.763 58.768 70.049 1.00 40.21 837 PHE A CA 1
ATOM 9165 C C . PHE A 1 633 ? -8.699 59.512 69.110 1.00 40.07 837 PHE A C 1
ATOM 9166 O O . PHE A 1 633 ? -9.566 60.276 69.542 1.00 43.14 837 PHE A O 1
ATOM 9183 N N . LEU A 1 634 ? -8.516 59.278 67.813 1.00 37.28 838 LEU A N 1
ATOM 9184 C CA . LEU A 1 634 ? -9.217 60.017 66.772 1.00 40.73 838 LEU A CA 1
ATOM 9185 C C . LEU A 1 634 ? -10.200 59.103 66.054 1.00 40.54 838 LEU A C 1
ATOM 9186 O O . LEU A 1 634 ? -9.810 58.059 65.522 1.00 35.42 838 LEU A O 1
ATOM 9202 N N . VAL A 1 635 ? -11.468 59.501 66.038 1.00 44.35 839 VAL A N 1
ATOM 9203 C CA . VAL A 1 635 ? -12.473 58.912 65.162 1.00 43.46 839 VAL A CA 1
ATOM 9204 C C . VAL A 1 635 ? -12.622 59.857 63.977 1.00 41.98 839 VAL A C 1
ATOM 9205 O O . VAL A 1 635 ? -13.215 60.936 64.098 1.00 41.36 839 VAL A O 1
ATOM 9218 N N . ALA A 1 636 ? -12.082 59.459 62.829 1.00 39.13 840 ALA A N 1
ATOM 9219 C CA . ALA A 1 636 ? -11.985 60.377 61.702 1.00 40.39 840 ALA A CA 1
ATOM 9220 C C . ALA A 1 636 ? -13.254 60.335 60.855 1.00 42.29 840 ALA A C 1
ATOM 9221 O O . ALA A 1 636 ? -13.806 59.255 60.616 1.00 42.38 840 ALA A O 1
ATOM 9228 N N . PRO A 1 637 ? -13.741 61.481 60.384 1.00 44.55 841 PRO A N 1
ATOM 9229 C CA . PRO A 1 637 ? -14.810 61.458 59.383 1.00 48.28 841 PRO A CA 1
ATOM 9230 C C . PRO A 1 637 ? -14.276 60.972 58.046 1.00 48.61 841 PRO A C 1
ATOM 9231 O O . PRO A 1 637 ? -13.095 61.131 57.729 1.00 48.48 841 PRO A O 1
ATOM 9242 N N . LEU A 1 638 ? -15.162 60.368 57.262 1.00 47.13 842 LEU A N 1
ATOM 9243 C CA . LEU A 1 638 ? -14.792 59.763 55.991 1.00 46.40 842 LEU A CA 1
ATOM 9244 C C . LEU A 1 638 ? -15.095 60.707 54.838 1.00 45.23 842 LEU A C 1
ATOM 9245 O O . LEU A 1 638 ? -16.162 61.325 54.787 1.00 47.13 842 LEU A O 1
ATOM 9261 N N . THR A 1 639 ? -14.148 60.807 53.910 1.00 44.24 843 THR A N 1
ATOM 9262 C CA . THR A 1 639 ? -14.346 61.526 52.662 1.00 48.01 843 THR A CA 1
ATOM 9263 C C . THR A 1 639 ? -14.694 60.595 51.508 1.00 50.62 843 THR A C 1
ATOM 9264 O O . THR A 1 639 ? -14.919 61.070 50.390 1.00 51.39 843 THR A O 1
ATOM 9275 N N . PHE A 1 640 ? -14.752 59.286 51.754 1.00 49.95 844 PHE A N 1
ATOM 9276 C CA . PHE A 1 640 ? -15.034 58.298 50.724 1.00 49.34 844 PHE A CA 1
ATOM 9277 C C . PHE A 1 640 ? -16.146 57.367 51.180 1.00 48.63 844 PHE A C 1
ATOM 9278 O O . PHE A 1 640 ? -16.241 57.027 52.363 1.00 44.01 844 PHE A O 1
ATOM 9295 N N . SER A 1 641 ? -16.983 56.960 50.227 1.00 52.99 845 SER A N 1
ATOM 9296 C CA . SER A 1 641 ? -18.004 55.942 50.441 1.00 53.24 845 SER A CA 1
ATOM 9297 C C . SER A 1 641 ? -17.955 54.986 49.260 1.00 50.53 845 SER A C 1
ATOM 9298 O O . SER A 1 641 ? -18.227 55.388 48.124 1.00 47.74 845 SER A O 1
ATOM 9306 N N . ASN A 1 642 ? -17.599 53.729 49.523 1.00 52.96 846 ASN A N 1
ATOM 9307 C CA . ASN A 1 642 ? -17.367 52.754 48.458 1.00 55.76 846 ASN A CA 1
ATOM 9308 C C . ASN A 1 642 ? -16.282 53.249 47.503 1.00 52.70 846 ASN A C 1
ATOM 9309 O O . ASN A 1 642 ? -16.368 53.077 46.285 1.00 52.50 846 ASN A O 1
ATOM 9320 N N . ARG A 1 643 ? -15.247 53.872 48.068 1.00 50.85 847 ARG A N 1
ATOM 9321 C CA . ARG A 1 643 ? -14.122 54.418 47.316 1.00 49.57 847 ARG A CA 1
ATOM 9322 C C . ARG A 1 643 ? -14.531 55.567 46.399 1.00 54.10 847 ARG A C 1
ATOM 9323 O O . ARG A 1 643 ? -13.823 55.868 45.432 1.00 57.73 847 ARG A O 1
ATOM 9344 N N . GLN A 1 644 ? -15.664 56.216 46.678 1.00 51.85 848 GLN A N 1
ATOM 9345 C CA . GLN A 1 644 ? -16.124 57.356 45.902 1.00 55.57 848 GLN A CA 1
ATOM 9346 C C . GLN A 1 644 ? -16.323 58.558 46.819 1.00 52.73 848 GLN A C 1
ATOM 9347 O O . GLN A 1 644 ? -16.581 58.387 48.014 1.00 48.70 848 GLN A O 1
ATOM 9361 N N . PRO A 1 645 ? -16.214 59.780 46.298 1.00 54.35 849 PRO A N 1
ATOM 9362 C CA . PRO A 1 645 ? -16.454 60.957 47.142 1.00 55.35 849 PRO A CA 1
ATOM 9363 C C . PRO A 1 645 ? -17.816 60.877 47.814 1.00 56.53 849 PRO A C 1
ATOM 9364 O O . PRO A 1 645 ? -18.841 60.661 47.164 1.00 60.33 849 PRO A O 1
ATOM 9375 N N . ILE A 1 646 ? -17.818 61.046 49.137 1.00 54.61 850 ILE A N 1
ATOM 9376 C CA . ILE A 1 646 ? -19.030 60.845 49.918 1.00 53.25 850 ILE A CA 1
ATOM 9377 C C . ILE A 1 646 ? -20.070 61.898 49.546 1.00 54.53 850 ILE A C 1
ATOM 9378 O O . ILE A 1 646 ? -19.743 63.055 49.249 1.00 52.46 850 ILE A O 1
ATOM 9394 N N . LYS A 1 647 ? -21.340 61.492 49.565 1.00 57.57 851 LYS A N 1
ATOM 9395 C CA . LYS A 1 647 ? -22.446 62.354 49.180 1.00 62.48 851 LYS A CA 1
ATOM 9396 C C . LYS A 1 647 ? -23.140 62.932 50.406 1.00 61.43 851 LYS A C 1
ATOM 9397 O O . LYS A 1 647 ? -23.059 62.373 51.504 1.00 56.48 851 LYS A O 1
ATOM 9416 N N . PRO A 1 648 ? -23.843 64.059 50.248 1.00 67.36 852 PRO A N 1
ATOM 9417 C CA . PRO A 1 648 ? -24.428 64.730 51.426 1.00 69.55 852 PRO A CA 1
ATOM 9418 C C . PRO A 1 648 ? -25.256 63.832 52.333 1.00 68.23 852 PRO A C 1
ATOM 9419 O O . PRO A 1 648 ? -25.074 63.864 53.558 1.00 68.48 852 PRO A O 1
ATOM 9430 N N . GLU A 1 649 ? -26.167 63.032 51.773 1.00 66.39 853 GLU A N 1
ATOM 9431 C CA . GLU A 1 649 ? -27.073 62.253 52.614 1.00 68.04 853 GLU A CA 1
ATOM 9432 C C . GLU A 1 649 ? -26.342 61.156 53.380 1.00 61.36 853 GLU A C 1
ATOM 9433 O O . GLU A 1 649 ? -26.713 60.846 54.518 1.00 56.04 853 GLU A O 1
ATOM 9445 N N . GLU A 1 650 ? -25.313 60.557 52.787 1.00 65.38 854 GLU A N 1
ATOM 9446 C CA . GLU A 1 650 ? -24.549 59.550 53.516 1.00 69.75 854 GLU A CA 1
ATOM 9447 C C . GLU A 1 650 ? -23.553 60.188 54.477 1.00 68.15 854 GLU A C 1
ATOM 9448 O O . GLU A 1 650 ? -23.215 59.584 55.501 1.00 69.39 854 GLU A O 1
ATOM 9460 N N . ALA A 1 651 ? -23.094 61.406 54.184 1.00 67.21 855 ALA A N 1
ATOM 9461 C CA . ALA A 1 651 ? -22.263 62.131 55.139 1.00 67.58 855 ALA A CA 1
ATOM 9462 C C . ALA A 1 651 ? -23.050 62.461 56.401 1.00 68.15 855 ALA A C 1
ATOM 9463 O O . ALA A 1 651 ? -22.566 62.260 57.522 1.00 63.63 855 ALA A O 1
ATOM 9470 N N . LEU A 1 652 ? -24.272 62.972 56.237 1.00 73.94 856 LEU A N 1
ATOM 9471 C CA . LEU A 1 652 ? -25.098 63.313 57.391 1.00 75.50 856 LEU A CA 1
ATOM 9472 C C . LEU A 1 652 ? -25.453 62.069 58.196 1.00 75.46 856 LEU A C 1
ATOM 9473 O O . LEU A 1 652 ? -25.448 62.092 59.432 1.00 79.45 856 LEU A O 1
ATOM 9489 N N . LYS A 1 653 ? -25.763 60.970 57.506 1.00 71.34 857 LYS A N 1
ATOM 9490 C CA . LYS A 1 653 ? -26.103 59.722 58.179 1.00 70.82 857 LYS A CA 1
ATOM 9491 C C . LYS A 1 653 ? -24.926 59.168 58.975 1.00 65.23 857 LYS A C 1
ATOM 9492 O O . LYS A 1 653 ? -25.127 58.505 59.999 1.00 63.86 857 LYS A O 1
ATOM 9511 N N . LEU A 1 654 ? -23.696 59.436 58.532 1.00 60.55 858 LEU A N 1
ATOM 9512 C CA . LEU A 1 654 ? -22.520 58.783 59.092 1.00 58.36 858 LEU A CA 1
ATOM 9513 C C . LEU A 1 654 ? -21.789 59.617 60.137 1.00 51.78 858 LEU A C 1
ATOM 9514 O O . LEU A 1 654 ? -21.049 59.046 60.946 1.00 46.69 858 LEU A O 1
ATOM 9530 N N . HIS A 1 655 ? -21.979 60.939 60.153 1.00 50.69 859 HIS A N 1
ATOM 9531 C CA . HIS A 1 655 ? -21.129 61.832 60.935 1.00 50.79 859 HIS A CA 1
ATOM 9532 C C . HIS A 1 655 ? -21.891 62.588 62.020 1.00 53.24 859 HIS A C 1
ATOM 9533 O O . HIS A 1 655 ? -21.374 63.575 62.553 1.00 52.93 859 HIS A O 1
ATOM 9547 N N . ASN A 1 656 ? -23.100 62.152 62.375 1.00 56.29 860 ASN A N 1
ATOM 9548 C CA . ASN A 1 656 ? -23.936 62.903 63.305 1.00 61.38 860 ASN A CA 1
ATOM 9549 C C . ASN A 1 656 ? -24.204 62.128 64.592 1.00 61.63 860 ASN A C 1
ATOM 9550 O O . ASN A 1 656 ? -25.206 62.368 65.268 1.00 65.20 860 ASN A O 1
ATOM 9561 N N . GLY A 1 657 ? -23.315 61.207 64.952 1.00 55.88 861 GLY A N 1
ATOM 9562 C CA . GLY A 1 657 ? -23.449 60.478 66.191 1.00 55.08 861 GLY A CA 1
ATOM 9563 C C . GLY A 1 657 ? -24.405 59.309 66.078 1.00 56.66 861 GLY A C 1
ATOM 9564 O O . GLY A 1 657 ? -25.021 59.075 65.033 1.00 56.50 861 GLY A O 1
ATOM 9568 N N . PRO A 1 658 ? -24.561 58.559 67.167 1.00 59.45 862 PRO A N 1
ATOM 9569 C CA . PRO A 1 658 ? -25.315 57.303 67.099 1.00 63.64 862 PRO A CA 1
ATOM 9570 C C . PRO A 1 658 ? -26.811 57.530 66.935 1.00 69.37 862 PRO A C 1
ATOM 9571 O O . PRO A 1 658 ? -27.343 58.618 67.171 1.00 64.79 862 PRO A O 1
ATOM 9582 N N . LEU A 1 659 ? -27.493 56.454 66.531 1.00 80.09 863 LEU A N 1
ATOM 9583 C CA . LEU A 1 659 ? -28.909 56.537 66.188 1.00 90.31 863 LEU A CA 1
ATOM 9584 C C . LEU A 1 659 ? -29.748 56.959 67.389 1.00 97.45 863 LEU A C 1
ATOM 9585 O O . LEU A 1 659 ? -30.471 57.961 67.340 1.00 104.04 863 LEU A O 1
ATOM 9589 N N . ARG A 1 660 ? -29.662 56.207 68.485 1.00 95.84 864 ARG A N 1
ATOM 9590 C CA . ARG A 1 660 ? -30.485 56.456 69.662 1.00 97.52 864 ARG A CA 1
ATOM 9591 C C . ARG A 1 660 ? -30.049 57.689 70.452 1.00 103.71 864 ARG A C 1
ATOM 9592 O O . ARG A 1 660 ? -30.459 57.834 71.611 1.00 108.85 864 ARG A O 1
ATOM 9596 N N . ASN A 1 661 ? -29.240 58.572 69.866 1.00 102.37 865 ASN A N 1
ATOM 9597 C CA . ASN A 1 661 ? -28.725 59.752 70.560 1.00 98.72 865 ASN A CA 1
ATOM 9598 C C . ASN A 1 661 ? -28.014 59.377 71.857 1.00 97.24 865 ASN A C 1
ATOM 9599 O O . ASN A 1 661 ? -27.891 60.201 72.769 1.00 102.12 865 ASN A O 1
ATOM 9603 N N . ALA A 1 662 ? -27.538 58.138 71.947 1.00 88.94 866 ALA A N 1
ATOM 9604 C CA . ALA A 1 662 ? -26.910 57.637 73.159 1.00 81.47 866 ALA A CA 1
ATOM 9605 C C . ALA A 1 662 ? -26.093 56.403 72.809 1.00 73.87 866 ALA A C 1
ATOM 9606 O O . ALA A 1 662 ? -26.486 55.618 71.942 1.00 69.44 866 ALA A O 1
ATOM 9613 N N . TYR A 1 663 ? -24.963 56.236 73.494 1.00 71.69 867 TYR A N 1
ATOM 9614 C CA . TYR A 1 663 ? -24.057 55.133 73.205 1.00 68.79 867 TYR A CA 1
ATOM 9615 C C . TYR A 1 663 ? -24.428 53.850 73.938 1.00 67.50 867 TYR A C 1
ATOM 9616 O O . TYR A 1 663 ? -24.133 52.757 73.440 1.00 63.05 867 TYR A O 1
ATOM 9634 N N . MET A 1 664 ? -25.067 53.952 75.103 1.00 69.82 868 MET A N 1
ATOM 9635 C CA . MET A 1 664 ? -25.500 52.785 75.859 1.00 72.58 868 MET A CA 1
ATOM 9636 C C . MET A 1 664 ? -26.897 53.047 76.405 1.00 77.48 868 MET A C 1
ATOM 9637 O O . MET A 1 664 ? -27.486 54.110 76.187 1.00 78.20 868 MET A O 1
ATOM 9651 N N . GLU A 1 665 ? -27.429 52.061 77.128 1.00 81.14 869 GLU A N 1
ATOM 9652 C CA . GLU A 1 665 ? -28.738 52.222 77.753 1.00 85.92 869 GLU A CA 1
ATOM 9653 C C . GLU A 1 665 ? -28.669 53.216 78.906 1.00 89.05 869 GLU A C 1
ATOM 9654 O O . GLU A 1 665 ? -29.333 54.258 78.885 1.00 92.89 869 GLU A O 1
ATOM 9658 N N . GLN A 1 666 ? -27.865 52.909 79.921 1.00 88.01 870 GLN A N 1
ATOM 9659 C CA . GLN A 1 666 ? -27.734 53.802 81.065 1.00 88.23 870 GLN A CA 1
ATOM 9660 C C . GLN A 1 666 ? -26.999 55.076 80.670 1.00 81.07 870 GLN A C 1
ATOM 9661 O O . GLN A 1 666 ? -26.077 55.056 79.850 1.00 73.86 870 GLN A O 1
ATOM 9675 N N . SER A 1 667 ? -27.416 56.189 81.264 1.00 84.73 871 SER A N 1
ATOM 9676 C CA . SER A 1 667 ? -26.830 57.494 81.002 1.00 86.32 871 SER A CA 1
ATOM 9677 C C . SER A 1 667 ? -25.858 57.868 82.115 1.00 88.99 871 SER A C 1
ATOM 9678 O O . SER A 1 667 ? -25.928 57.356 83.235 1.00 91.80 871 SER A O 1
ATOM 9686 N N . PHE A 1 668 ? -24.940 58.779 81.787 1.00 87.33 872 PHE A N 1
ATOM 9687 C CA . PHE A 1 668 ? -23.931 59.243 82.732 1.00 83.43 872 PHE A CA 1
ATOM 9688 C C . PHE A 1 668 ? -23.894 60.766 82.790 1.00 82.28 872 PHE A C 1
ATOM 9689 O O . PHE A 1 668 ? -22.865 61.355 83.132 1.00 81.57 872 PHE A O 1
ATOM 9706 N N . GLN A 1 669 ? -25.013 61.419 82.461 1.00 81.88 873 GLN A N 1
ATOM 9707 C CA . GLN A 1 669 ? -25.089 62.872 82.575 1.00 81.05 873 GLN A CA 1
ATOM 9708 C C . GLN A 1 669 ? -24.827 63.333 84.002 1.00 80.10 873 GLN A C 1
ATOM 9709 O O . GLN A 1 669 ? -24.364 64.458 84.217 1.00 77.05 873 GLN A O 1
ATOM 9723 N N . SER A 1 670 ? -25.112 62.479 84.987 1.00 84.57 874 SER A N 1
ATOM 9724 C CA . SER A 1 670 ? -24.818 62.793 86.379 1.00 88.03 874 SER A CA 1
ATOM 9725 C C . SER A 1 670 ? -23.333 63.014 86.637 1.00 83.52 874 SER A C 1
ATOM 9726 O O . SER A 1 670 ? -22.979 63.505 87.714 1.00 82.81 874 SER A O 1
ATOM 9734 N N . LEU A 1 671 ? -22.460 62.672 85.688 1.00 79.67 875 LEU A N 1
ATOM 9735 C CA . LEU A 1 671 ? -21.023 62.742 85.911 1.00 78.03 875 LEU A CA 1
ATOM 9736 C C . LEU A 1 671 ? -20.354 63.952 85.273 1.00 77.73 875 LEU A C 1
ATOM 9737 O O . LEU A 1 671 ? -19.253 64.318 85.700 1.00 74.72 875 LEU A O 1
ATOM 9753 N N . ASN A 1 672 ? -20.971 64.576 84.269 1.00 80.39 876 ASN A N 1
ATOM 9754 C CA . ASN A 1 672 ? -20.339 65.717 83.608 1.00 80.45 876 ASN A CA 1
ATOM 9755 C C . ASN A 1 672 ? -19.943 66.818 84.584 1.00 82.87 876 ASN A C 1
ATOM 9756 O O . ASN A 1 672 ? -18.783 67.258 84.542 1.00 90.22 876 ASN A O 1
ATOM 9767 N N . PRO A 1 673 ? -20.820 67.302 85.472 1.00 74.23 877 PRO A N 1
ATOM 9768 C CA . PRO A 1 673 ? -20.372 68.327 86.432 1.00 72.73 877 PRO A CA 1
ATOM 9769 C C . PRO A 1 673 ? -19.266 67.850 87.358 1.00 80.82 877 PRO A C 1
ATOM 9770 O O . PRO A 1 673 ? -18.329 68.609 87.639 1.00 77.40 877 PRO A O 1
ATOM 9781 N N . VAL A 1 674 ? -19.345 66.608 87.841 1.00 93.74 878 VAL A N 1
ATOM 9782 C CA . VAL A 1 674 ? -18.384 66.128 88.833 1.00 102.53 878 VAL A CA 1
ATOM 9783 C C . VAL A 1 674 ? -16.970 66.160 88.267 1.00 97.90 878 VAL A C 1
ATOM 9784 O O . VAL A 1 674 ? -16.024 66.583 88.943 1.00 102.31 878 VAL A O 1
ATOM 9797 N N . LEU A 1 675 ? -16.802 65.713 87.027 1.00 87.53 879 LEU A N 1
ATOM 9798 C CA . LEU A 1 675 ? -15.490 65.605 86.406 1.00 80.45 879 LEU A CA 1
ATOM 9799 C C . LEU A 1 675 ? -15.073 66.866 85.661 1.00 75.97 879 LEU A C 1
ATOM 9800 O O . LEU A 1 675 ? -14.008 66.873 85.035 1.00 67.63 879 LEU A O 1
ATOM 9816 N N . SER A 1 676 ? -15.880 67.926 85.709 1.00 80.61 880 SER A N 1
ATOM 9817 C CA . SER A 1 676 ? -15.597 69.158 84.975 1.00 81.05 880 SER A CA 1
ATOM 9818 C C . SER A 1 676 ? -15.535 68.894 83.469 1.00 77.11 880 SER A C 1
ATOM 9819 O O . SER A 1 676 ? -14.575 69.259 82.787 1.00 74.92 880 SER A O 1
ATOM 9827 N N . LEU A 1 677 ? -16.580 68.243 82.951 1.00 74.88 881 LEU A N 1
ATOM 9828 C CA . LEU A 1 677 ? -16.769 68.034 81.516 1.00 71.38 881 LEU A CA 1
ATOM 9829 C C . LEU A 1 677 ? -18.070 68.711 81.091 1.00 73.09 881 LEU A C 1
ATOM 9830 O O . LEU A 1 677 ? -19.032 68.041 80.691 1.00 75.61 881 LEU A O 1
ATOM 9846 N N . PRO A 1 678 ? -18.135 70.039 81.169 1.00 70.88 882 PRO A N 1
ATOM 9847 C CA . PRO A 1 678 ? -19.353 70.735 80.738 1.00 72.55 882 PRO A CA 1
ATOM 9848 C C . PRO A 1 678 ? -19.584 70.571 79.243 1.00 75.64 882 PRO A C 1
ATOM 9849 O O . PRO A 1 678 ? -18.643 70.543 78.447 1.00 71.59 882 PRO A O 1
ATOM 9860 N N . ILE A 1 679 ? -20.855 70.462 78.867 1.00 82.44 883 ILE A N 1
ATOM 9861 C CA . ILE A 1 679 ? -21.258 70.318 77.473 1.00 83.40 883 ILE A CA 1
ATOM 9862 C C . ILE A 1 679 ? -21.624 71.700 76.946 1.00 81.76 883 ILE A C 1
ATOM 9863 O O . ILE A 1 679 ? -22.578 72.325 77.423 1.00 83.67 883 ILE A O 1
ATOM 9879 N N . ASN A 1 680 ? -20.864 72.173 75.959 1.00 78.03 884 ASN A N 1
ATOM 9880 C CA . ASN A 1 680 ? -21.027 73.522 75.431 1.00 77.44 884 ASN A CA 1
ATOM 9881 C C . ASN A 1 680 ? -22.097 73.523 74.345 1.00 77.44 884 ASN A C 1
ATOM 9882 O O . ASN A 1 680 ? -21.906 72.873 73.309 1.00 77.26 884 ASN A O 1
ATOM 9893 N N . PRO A 1 681 ? -23.215 74.235 74.521 1.00 75.81 885 PRO A N 1
ATOM 9894 C CA . PRO A 1 681 ? -24.253 74.222 73.475 1.00 74.51 885 PRO A CA 1
ATOM 9895 C C . PRO A 1 681 ? -23.759 74.688 72.116 1.00 74.26 885 PRO A C 1
ATOM 9896 O O . PRO A 1 681 ? -24.307 74.264 71.090 1.00 73.76 885 PRO A O 1
ATOM 9907 N N . ALA A 1 682 ? -22.742 75.552 72.073 1.00 74.42 886 ALA A N 1
ATOM 9908 C CA . ALA A 1 682 ? -22.221 76.020 70.792 1.00 72.89 886 ALA A CA 1
ATOM 9909 C C . ALA A 1 682 ? -21.466 74.911 70.070 1.00 72.51 886 ALA A C 1
ATOM 9910 O O . ALA A 1 682 ? -21.642 74.709 68.863 1.00 76.92 886 ALA A O 1
ATOM 9917 N N . GLN A 1 683 ? -20.617 74.180 70.795 1.00 68.55 887 GLN A N 1
ATOM 9918 C CA . GLN A 1 683 ? -19.863 73.095 70.177 1.00 66.00 887 GLN A CA 1
ATOM 9919 C C . GLN A 1 683 ? -20.784 72.002 69.654 1.00 63.42 887 GLN A C 1
ATOM 9920 O O . GLN A 1 683 ? -20.492 71.386 68.623 1.00 58.62 887 GLN A O 1
ATOM 9934 N N . VAL A 1 684 ? -21.901 71.752 70.340 1.00 69.47 888 VAL A N 1
ATOM 9935 C CA . VAL A 1 684 ? -22.824 70.706 69.905 1.00 70.12 888 VAL A CA 1
ATOM 9936 C C . VAL A 1 684 ? -23.425 71.062 68.551 1.00 78.00 888 VAL A C 1
ATOM 9937 O O . VAL A 1 684 ? -23.489 70.228 67.641 1.00 80.13 888 VAL A O 1
ATOM 9950 N N . GLU A 1 685 ? -23.881 72.309 68.398 1.00 82.10 889 GLU A N 1
ATOM 9951 C CA . GLU A 1 685 ? -24.457 72.730 67.123 1.00 84.11 889 GLU A CA 1
ATOM 9952 C C . GLU A 1 685 ? -23.398 72.766 66.028 1.00 79.10 889 GLU A C 1
ATOM 9953 O O . GLU A 1 685 ? -23.674 72.400 64.879 1.00 79.82 889 GLU A O 1
ATOM 9965 N N . GLN A 1 686 ? -22.183 73.209 66.358 1.00 74.47 890 GLN A N 1
ATOM 9966 C CA . GLN A 1 686 ? -21.105 73.192 65.375 1.00 70.92 890 GLN A CA 1
ATOM 9967 C C . GLN A 1 686 ? -20.808 71.770 64.912 1.00 65.14 890 GLN A C 1
ATOM 9968 O O . GLN A 1 686 ? -20.504 71.541 63.735 1.00 64.73 890 GLN A O 1
ATOM 9982 N N . AL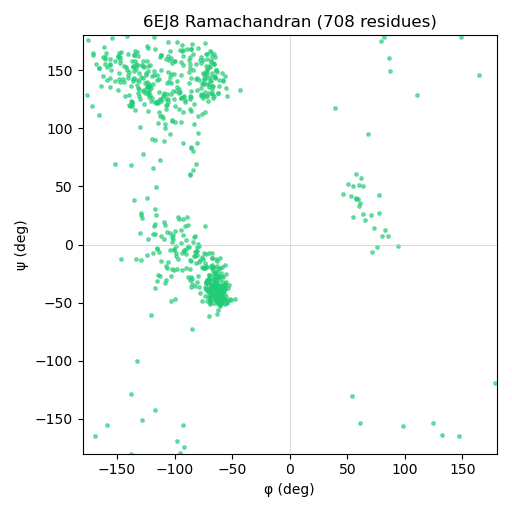A A 1 687 ? -20.885 70.799 65.824 1.00 60.72 891 ALA A N 1
ATOM 9983 C CA . ALA A 1 687 ? -20.709 69.408 65.425 1.00 58.56 891 ALA A CA 1
ATOM 9984 C C . ALA A 1 687 ? -21.823 68.967 64.485 1.00 61.72 891 ALA A C 1
ATOM 9985 O O . ALA A 1 687 ? -21.587 68.191 63.551 1.00 63.02 891 ALA A O 1
ATOM 9992 N N . ARG A 1 688 ? -23.048 69.448 64.720 1.00 61.57 892 ARG A N 1
ATOM 9993 C CA . ARG A 1 688 ? -24.145 69.167 63.800 1.00 62.17 892 ARG A CA 1
ATOM 9994 C C . ARG A 1 688 ? -23.865 69.754 62.422 1.00 62.88 892 ARG A C 1
ATOM 9995 O O . ARG A 1 688 ? -24.076 69.089 61.401 1.00 63.66 892 ARG A O 1
ATOM 10002 N N . ARG A 1 689 ? -23.389 71.001 62.374 1.00 61.39 893 ARG A N 1
ATOM 10003 C CA . ARG A 1 689 ? -23.048 71.617 61.095 1.00 60.49 893 ARG A CA 1
ATOM 10004 C C . ARG A 1 689 ? -21.935 70.848 60.395 1.00 62.38 893 ARG A C 1
ATOM 10005 O O . ARG A 1 689 ? -22.006 70.601 59.185 1.00 63.60 893 ARG A O 1
ATOM 10009 N N . ASN A 1 690 ? -20.893 70.465 61.137 1.00 62.56 894 ASN A N 1
ATOM 10010 C CA . ASN A 1 690 ? -19.820 69.672 60.547 1.00 62.13 894 ASN A CA 1
ATOM 10011 C C . ASN A 1 690 ? -20.363 68.388 59.933 1.00 63.75 894 ASN A C 1
ATOM 10012 O O . ASN A 1 690 ? -19.876 67.934 58.891 1.00 65.71 894 ASN A O 1
ATOM 10023 N N . ALA A 1 691 ? -21.382 67.795 60.560 1.00 63.46 895 ALA A N 1
ATOM 10024 C CA . ALA A 1 691 ? -21.900 66.508 60.113 1.00 63.85 895 ALA A CA 1
ATOM 10025 C C . ALA A 1 691 ? -22.543 66.574 58.732 1.00 63.28 895 ALA A C 1
ATOM 10026 O O . ALA A 1 691 ? -22.691 65.532 58.086 1.00 61.07 895 ALA A O 1
ATOM 10033 N N . ALA A 1 692 ? -22.929 67.760 58.266 1.00 64.27 896 ALA A N 1
ATOM 10034 C CA . ALA A 1 692 ? -23.600 67.906 56.981 1.00 65.83 896 ALA A CA 1
ATOM 10035 C C . ALA A 1 692 ? -22.676 68.395 55.873 1.00 65.93 896 ALA A C 1
ATOM 10036 O O . ALA A 1 692 ? -23.147 68.640 54.758 1.00 69.55 896 ALA A O 1
ATOM 10043 N N . SER A 1 693 ? -21.383 68.536 56.143 1.00 62.77 897 SER A N 1
ATOM 10044 C CA . SER A 1 693 ? -20.452 69.092 55.175 1.00 64.11 897 SER A CA 1
ATOM 10045 C C . SER A 1 693 ? -19.915 68.009 54.247 1.00 65.45 897 SER A C 1
ATOM 10046 O O . SER A 1 693 ? -19.830 66.832 54.609 1.00 66.40 897 SER A O 1
ATOM 10054 N N . THR A 1 694 ? -19.551 68.427 53.037 1.00 62.78 898 THR A N 1
ATOM 10055 C CA . THR A 1 694 ? -18.939 67.548 52.053 1.00 59.85 898 THR A CA 1
ATOM 10056 C C . THR A 1 694 ? -17.865 68.333 51.311 1.00 55.36 898 THR A C 1
ATOM 10057 O O . THR A 1 694 ? -17.631 69.514 51.581 1.00 54.73 898 THR A O 1
ATOM 10068 N N . GLY A 1 695 ? -17.195 67.661 50.381 1.00 53.47 899 GLY A N 1
ATOM 10069 C CA . GLY A 1 695 ? -16.223 68.335 49.536 1.00 52.09 899 GLY A CA 1
ATOM 10070 C C . GLY A 1 695 ? -15.178 69.082 50.338 1.00 52.24 899 GLY A C 1
ATOM 10071 O O . GLY A 1 695 ? -14.575 68.546 51.276 1.00 45.31 899 GLY A O 1
ATOM 10075 N N . THR A 1 696 ? -14.962 70.347 49.969 1.00 59.85 900 THR A N 1
ATOM 10076 C CA . THR A 1 696 ? -13.890 71.133 50.575 1.00 64.07 900 THR A CA 1
ATOM 10077 C C . THR A 1 696 ? -14.130 71.344 52.065 1.00 57.50 900 THR A C 1
ATOM 10078 O O . THR A 1 696 ? -13.210 71.201 52.879 1.00 52.09 900 THR A O 1
ATOM 10089 N N . ALA A 1 697 ? -15.360 71.700 52.442 1.00 57.02 901 ALA A N 1
ATOM 10090 C CA . ALA A 1 697 ? -15.663 71.912 53.853 1.00 55.81 901 ALA A CA 1
ATOM 10091 C C . ALA A 1 697 ? -15.372 70.661 54.672 1.00 54.91 901 ALA A C 1
ATOM 10092 O O . ALA A 1 697 ? -14.823 70.745 55.777 1.00 53.02 901 ALA A O 1
ATOM 10099 N N . LEU A 1 698 ? -15.735 69.488 54.148 1.00 54.73 902 LEU A N 1
ATOM 10100 C CA . LEU A 1 698 ? -15.436 68.243 54.846 1.00 52.30 902 LEU A CA 1
ATOM 10101 C C . LEU A 1 698 ? -13.935 67.978 54.872 1.00 49.94 902 LEU A C 1
ATOM 10102 O O . LEU A 1 698 ? -13.391 67.559 55.900 1.00 47.80 902 LEU A O 1
ATOM 10118 N N . GLU A 1 699 ? -13.248 68.231 53.755 1.00 53.23 903 GLU A N 1
ATOM 10119 C CA . GLU A 1 699 ? -11.801 68.038 53.713 1.00 56.60 903 GLU A CA 1
ATOM 10120 C C . GLU A 1 699 ? -11.092 68.939 54.718 1.00 56.63 903 GLU A C 1
ATOM 10121 O O . GLU A 1 699 ? -10.099 68.533 55.332 1.00 55.70 903 GLU A O 1
ATOM 10133 N N . GLY A 1 700 ? -11.581 70.169 54.896 1.00 57.20 904 GLY A N 1
ATOM 10134 C CA . GLY A 1 700 ? -10.977 71.066 55.868 1.00 55.74 904 GLY A CA 1
ATOM 10135 C C . GLY A 1 700 ? -11.219 70.638 57.302 1.00 53.67 904 GLY A C 1
ATOM 10136 O O . GLY A 1 700 ? -10.372 70.864 58.172 1.00 51.97 904 GLY A O 1
ATOM 10140 N N . TRP A 1 701 ? -12.372 70.022 57.570 1.00 53.43 905 TRP A N 1
ATOM 10141 C CA . TRP A 1 701 ? -12.660 69.505 58.904 1.00 50.52 905 TRP A CA 1
ATOM 10142 C C . TRP A 1 701 ? -11.770 68.308 59.228 1.00 48.56 905 TRP A C 1
ATOM 10143 O O . TRP A 1 701 ? -11.175 68.235 60.310 1.00 46.23 905 TRP A O 1
ATOM 10164 N N . LEU A 1 702 ? -11.660 67.362 58.292 1.00 46.91 906 LEU A N 1
ATOM 10165 C CA . LEU A 1 702 ? -10.797 66.201 58.496 1.00 44.86 906 LEU A CA 1
ATOM 10166 C C . LEU A 1 702 ? -9.345 66.623 58.690 1.00 43.85 906 LEU A C 1
ATOM 10167 O O . LEU A 1 702 ? -8.679 66.184 59.634 1.00 39.98 906 LEU A O 1
ATOM 10183 N N . ASP A 1 703 ? -8.835 67.477 57.800 1.00 46.76 907 ASP A N 1
ATOM 10184 C CA . ASP A 1 703 ? -7.418 67.821 57.841 1.00 46.53 907 ASP A CA 1
ATOM 10185 C C . ASP A 1 703 ? -7.058 68.594 59.104 1.00 44.07 907 ASP A C 1
ATOM 10186 O O . ASP A 1 703 ? -5.920 68.499 59.578 1.00 43.59 907 ASP A O 1
ATOM 10195 N N . SER A 1 704 ? -7.997 69.357 59.672 1.00 44.56 908 SER A N 1
ATOM 10196 C CA . SER A 1 704 ? -7.708 70.022 60.939 1.00 44.31 908 SER A CA 1
ATOM 10197 C C . SER A 1 704 ? -7.687 69.023 62.091 1.00 43.42 908 SER A C 1
ATOM 10198 O O . SER A 1 704 ? -6.923 69.196 63.047 1.00 44.47 908 SER A O 1
ATOM 10206 N N . LEU A 1 705 ? -8.494 67.964 62.012 1.00 44.57 909 LEU A N 1
ATOM 10207 C CA . LEU A 1 705 ? -8.430 66.907 63.018 1.00 43.87 909 LEU A CA 1
ATOM 10208 C C . LEU A 1 705 ? -7.128 66.124 62.904 1.00 42.77 909 LEU A C 1
ATOM 10209 O O . LEU A 1 705 ? -6.427 65.912 63.900 1.00 41.05 909 LEU A O 1
ATOM 10225 N N . VAL A 1 706 ? -6.793 65.677 61.692 1.00 44.30 910 VAL A N 1
ATOM 10226 C CA . VAL A 1 706 ? -5.576 64.896 61.493 1.00 43.92 910 VAL A CA 1
ATOM 10227 C C . VAL A 1 706 ? -4.356 65.699 61.918 1.00 43.02 910 VAL A C 1
ATOM 10228 O O . VAL A 1 706 ? -3.458 65.182 62.594 1.00 40.42 910 VAL A O 1
ATOM 10241 N N . GLY A 1 707 ? -4.296 66.969 61.520 1.00 41.80 911 GLY A N 1
ATOM 10242 C CA . GLY A 1 707 ? -3.175 67.811 61.897 1.00 42.68 911 GLY A CA 1
ATOM 10243 C C . GLY A 1 707 ? -3.011 67.969 63.392 1.00 45.56 911 GLY A C 1
ATOM 10244 O O . GLY A 1 707 ? -1.900 68.248 63.860 1.00 47.04 911 GLY A O 1
ATOM 10248 N N . GLY A 1 708 ? -4.093 67.797 64.155 1.00 45.23 912 GLY A N 1
ATOM 10249 C CA . GLY A 1 708 ? -4.006 67.893 65.600 1.00 44.55 912 GLY A CA 1
ATOM 10250 C C . GLY A 1 708 ? -3.509 66.638 66.284 1.00 45.62 912 GLY A C 1
ATOM 10251 O O . GLY A 1 708 ? -3.117 66.697 67.454 1.00 48.81 912 GLY A O 1
ATOM 10255 N N . MET A 1 709 ? -3.513 65.503 65.581 1.00 44.09 913 MET A N 1
ATOM 10256 C CA . MET A 1 709 ? -3.081 64.236 66.147 1.00 44.02 913 MET A CA 1
ATOM 10257 C C . MET A 1 709 ? -1.891 63.621 65.427 1.00 42.39 913 MET A C 1
ATOM 10258 O O . MET A 1 709 ? -1.350 62.619 65.910 1.00 38.36 913 MET A O 1
ATOM 10272 N N . TRP A 1 710 ? -1.468 64.186 64.297 1.00 43.11 914 TRP A N 1
ATOM 10273 C CA . TRP A 1 710 ? -0.343 63.676 63.532 1.00 40.47 914 TRP A CA 1
ATOM 10274 C C . TRP A 1 710 ? 0.573 64.827 63.147 1.00 41.80 914 TRP A C 1
ATOM 10275 O O . TRP A 1 710 ? 0.149 65.982 63.049 1.00 41.05 914 TRP A O 1
ATOM 10296 N N . THR A 1 711 ? 1.841 64.492 62.917 1.00 40.47 915 THR A N 1
ATOM 10297 C CA . THR A 1 711 ? 2.851 65.463 62.518 1.00 40.11 915 THR A CA 1
ATOM 10298 C C . THR A 1 711 ? 3.536 64.974 61.252 1.00 37.79 915 THR A C 1
ATOM 10299 O O . THR A 1 711 ? 3.931 63.805 61.167 1.00 33.79 915 THR A O 1
ATOM 10310 N N . ALA A 1 712 ? 3.671 65.865 60.271 1.00 35.68 916 ALA A N 1
ATOM 10311 C CA . ALA A 1 712 ? 4.446 65.572 59.067 1.00 36.38 916 ALA A CA 1
ATOM 10312 C C . ALA A 1 712 ? 5.913 65.836 59.381 1.00 36.73 916 ALA A C 1
ATOM 10313 O O . ALA A 1 712 ? 6.352 66.988 59.445 1.00 37.04 916 ALA A O 1
ATOM 10320 N N . MET A 1 713 ? 6.676 64.760 59.582 1.00 35.27 917 MET A N 1
ATOM 10321 C CA . MET A 1 713 ? 8.067 64.896 60.002 1.00 37.80 917 MET A CA 1
ATOM 10322 C C . MET A 1 713 ? 8.951 65.395 58.866 1.00 36.39 917 MET A C 1
ATOM 10323 O O . MET A 1 713 ? 9.870 66.189 59.092 1.00 37.24 917 MET A O 1
ATOM 10337 N N . ASP A 1 714 ? 8.708 64.932 57.644 1.00 36.40 918 ASP A N 1
ATOM 10338 C CA . ASP A 1 714 ? 9.597 65.249 56.533 1.00 36.93 918 ASP A CA 1
ATOM 10339 C C . ASP A 1 714 ? 8.945 64.774 55.243 1.00 33.49 918 ASP A C 1
ATOM 10340 O O . ASP A 1 714 ? 7.998 63.983 55.255 1.00 33.29 918 ASP A O 1
ATOM 10349 N N . ILE A 1 715 ? 9.476 65.261 54.124 1.00 33.06 919 ILE A N 1
ATOM 10350 C CA . ILE A 1 715 ? 8.979 64.897 52.802 1.00 35.84 919 ILE A CA 1
ATOM 10351 C C . ILE A 1 715 ? 10.137 64.999 51.815 1.00 35.02 919 ILE A C 1
ATOM 10352 O O . ILE A 1 715 ? 10.958 65.915 51.900 1.00 38.24 919 ILE A O 1
ATOM 10368 N N . CYS A 1 716 ? 10.204 64.048 50.881 1.00 33.21 920 CYS A N 1
ATOM 10369 C CA . CYS A 1 716 ? 11.310 63.959 49.935 1.00 34.82 920 CYS A CA 1
ATOM 10370 C C . CYS A 1 716 ? 10.768 63.700 48.535 1.00 35.23 920 CYS A C 1
ATOM 10371 O O . CYS A 1 716 ? 9.616 63.293 48.360 1.00 37.14 920 CYS A O 1
ATOM 10378 N N . ALA A 1 717 ? 11.614 63.943 47.533 1.00 35.80 921 ALA A N 1
ATOM 10379 C CA . ALA A 1 717 ? 11.295 63.634 46.144 1.00 39.61 921 ALA A CA 1
ATOM 10380 C C . ALA A 1 717 ? 12.044 62.387 45.700 1.00 41.25 921 ALA A C 1
ATOM 10381 O O . ALA A 1 717 ? 13.192 62.167 46.095 1.00 44.09 921 ALA A O 1
ATOM 10388 N N . THR A 1 718 ? 11.391 61.583 44.859 1.00 42.80 922 THR A N 1
ATOM 10389 C CA . THR A 1 718 ? 12.021 60.376 44.335 1.00 45.93 922 THR A CA 1
ATOM 10390 C C . THR A 1 718 ? 12.875 60.671 43.111 1.00 48.67 922 THR A C 1
ATOM 10391 O O . THR A 1 718 ? 13.862 59.971 42.868 1.00 48.96 922 THR A O 1
ATOM 10402 N N . GLY A 1 719 ? 12.513 61.692 42.338 1.00 51.45 923 GLY A N 1
ATOM 10403 C CA . GLY A 1 719 ? 13.273 62.089 41.176 1.00 54.09 923 GLY A CA 1
ATOM 10404 C C . GLY A 1 719 ? 13.586 63.573 41.199 1.00 56.56 923 GLY A C 1
ATOM 10405 O O . GLY A 1 719 ? 13.704 64.182 42.267 1.00 56.06 923 GLY A O 1
ATOM 10409 N N . PRO A 1 720 ? 13.730 64.190 40.025 1.00 58.95 924 PRO A N 1
ATOM 10410 C CA . PRO A 1 720 ? 14.007 65.631 39.994 1.00 60.81 924 PRO A CA 1
ATOM 10411 C C . PRO A 1 720 ? 12.862 66.428 40.598 1.00 59.52 924 PRO A C 1
ATOM 10412 O O . PRO A 1 720 ? 11.695 66.036 40.524 1.00 60.12 924 PRO A O 1
ATOM 10423 N N . THR A 1 721 ? 13.210 67.563 41.207 1.00 56.69 925 THR A N 1
ATOM 10424 C CA . THR A 1 721 ? 12.234 68.425 41.858 1.00 51.81 925 THR A CA 1
ATOM 10425 C C . THR A 1 721 ? 12.623 69.882 41.662 1.00 50.52 925 THR A C 1
ATOM 10426 O O . THR A 1 721 ? 13.799 70.211 41.483 1.00 49.32 925 THR A O 1
ATOM 10437 N N . ALA A 1 722 ? 11.615 70.754 41.704 1.00 47.20 926 ALA A N 1
ATOM 10438 C CA . ALA A 1 722 ? 11.822 72.193 41.659 1.00 46.94 926 ALA A CA 1
ATOM 10439 C C . ALA A 1 722 ? 11.814 72.834 43.041 1.00 47.60 926 ALA A C 1
ATOM 10440 O O . ALA A 1 722 ? 12.199 74.000 43.166 1.00 49.98 926 ALA A O 1
ATOM 10447 N N . CYS A 1 723 ? 11.381 72.113 44.066 1.00 47.43 927 CYS A N 1
ATOM 10448 C CA . CYS A 1 723 ? 11.403 72.617 45.434 1.00 47.92 927 CYS A CA 1
ATOM 10449 C C . CYS A 1 723 ? 12.840 72.612 45.943 1.00 51.22 927 CYS A C 1
ATOM 10450 O O . CYS A 1 723 ? 13.425 71.530 46.086 1.00 49.42 927 CYS A O 1
ATOM 10457 N N . PRO A 1 724 ? 13.450 73.770 46.221 1.00 53.65 928 PRO A N 1
ATOM 10458 C CA . PRO A 1 724 ? 14.896 73.796 46.507 1.00 54.39 928 PRO A CA 1
ATOM 10459 C C . PRO A 1 724 ? 15.294 73.221 47.859 1.00 53.85 928 PRO A C 1
ATOM 10460 O O . PRO A 1 724 ? 16.498 73.074 48.102 1.00 57.61 928 PRO A O 1
ATOM 10471 N N . VAL A 1 725 ? 14.351 72.891 48.740 1.00 52.24 929 VAL A N 1
ATOM 10472 C CA . VAL A 1 725 ? 14.675 72.497 50.107 1.00 54.51 929 VAL A CA 1
ATOM 10473 C C . VAL A 1 725 ? 14.381 71.024 50.369 1.00 53.33 929 VAL A C 1
ATOM 10474 O O . VAL A 1 725 ? 14.476 70.573 51.516 1.00 53.14 929 VAL A O 1
ATOM 10487 N N . MET A 1 726 ? 14.033 70.257 49.343 1.00 51.64 930 MET A N 1
ATOM 10488 C CA . MET A 1 726 ? 13.664 68.859 49.517 1.00 53.66 930 MET A CA 1
ATOM 10489 C C . MET A 1 726 ? 14.816 67.962 49.082 1.00 49.56 930 MET A C 1
ATOM 10490 O O . MET A 1 726 ? 15.362 68.133 47.987 1.00 48.60 930 MET A O 1
ATOM 10504 N N . GLN A 1 727 ? 15.184 67.013 49.943 1.00 49.01 931 GLN A N 1
ATOM 10505 C CA . GLN A 1 727 ? 16.204 66.037 49.590 1.00 49.86 931 GLN A CA 1
ATOM 10506 C C . GLN A 1 727 ? 15.660 65.025 48.590 1.00 44.15 931 GLN A C 1
ATOM 10507 O O . GLN A 1 727 ? 14.449 64.874 48.408 1.00 43.81 931 GLN A O 1
ATOM 10521 N N . THR A 1 728 ? 16.583 64.311 47.956 1.00 40.68 932 THR A N 1
ATOM 10522 C CA . THR A 1 728 ? 16.238 63.113 47.210 1.00 40.80 932 THR A CA 1
ATOM 10523 C C . THR A 1 728 ? 15.998 61.980 48.202 1.00 40.19 932 THR A C 1
ATOM 10524 O O . THR A 1 728 ? 16.769 61.809 49.153 1.00 37.44 932 THR A O 1
ATOM 10535 N N . CYS A 1 729 ? 14.919 61.219 47.993 1.00 40.03 933 CYS A N 1
ATOM 10536 C CA . CYS A 1 729 ? 14.529 60.202 48.968 1.00 41.64 933 CYS A CA 1
ATOM 10537 C C . CYS A 1 729 ? 15.654 59.211 49.244 1.00 41.41 933 CYS A C 1
ATOM 10538 O O . CYS A 1 729 ? 15.794 58.734 50.377 1.00 40.47 933 CYS A O 1
ATOM 10545 N N . SER A 1 730 ? 16.464 58.888 48.233 1.00 43.19 934 SER A N 1
ATOM 10546 C CA . SER A 1 730 ? 17.540 57.921 48.424 1.00 45.50 934 SER A CA 1
ATOM 10547 C C . SER A 1 730 ? 18.627 58.435 49.361 1.00 46.64 934 SER A C 1
ATOM 10548 O O . SER A 1 730 ? 19.386 57.628 49.908 1.00 49.75 934 SER A O 1
ATOM 10556 N N . GLN A 1 731 ? 18.719 59.749 49.558 1.00 42.67 935 GLN A N 1
ATOM 10557 C CA . GLN A 1 731 ? 19.731 60.347 50.421 1.00 42.55 935 GLN A CA 1
ATOM 10558 C C . GLN A 1 731 ? 19.267 60.492 51.863 1.00 39.55 935 GLN A C 1
ATOM 10559 O O . GLN A 1 731 ? 20.047 60.949 52.705 1.00 40.60 935 GLN A O 1
ATOM 10573 N N . THR A 1 732 ? 18.021 60.151 52.163 1.00 38.47 936 THR A N 1
ATOM 10574 C CA . THR A 1 732 ? 17.506 60.275 53.515 1.00 39.58 936 THR A CA 1
ATOM 10575 C C . THR A 1 732 ? 17.843 59.027 54.323 1.00 39.39 936 THR A C 1
ATOM 10576 O O . THR A 1 732 ? 18.270 58.001 53.789 1.00 39.44 936 THR A O 1
ATOM 10587 N N . ALA A 1 733 ? 17.643 59.126 55.634 1.00 38.04 937 ALA A N 1
ATOM 10588 C CA . ALA A 1 733 ? 17.779 57.974 56.512 1.00 41.49 937 ALA A CA 1
ATOM 10589 C C . ALA A 1 733 ? 16.478 57.203 56.678 1.00 36.41 937 ALA A C 1
ATOM 10590 O O . ALA A 1 733 ? 16.518 56.022 57.042 1.00 37.91 937 ALA A O 1
ATOM 10597 N N . TRP A 1 734 ? 15.334 57.833 56.398 1.00 33.30 938 TRP A N 1
ATOM 10598 C CA . TRP A 1 734 ? 14.035 57.283 56.752 1.00 33.29 938 TRP A CA 1
ATOM 10599 C C . TRP A 1 734 ? 13.233 56.766 55.567 1.00 31.95 938 TRP A C 1
ATOM 10600 O O . TRP A 1 734 ? 12.299 55.985 55.772 1.00 33.04 938 TRP A O 1
ATOM 10621 N N . SER A 1 735 ? 13.567 57.169 54.347 1.00 29.96 939 SER A N 1
ATOM 10622 C CA . SER A 1 735 ? 12.755 56.808 53.195 1.00 29.53 939 SER A CA 1
ATOM 10623 C C . SER A 1 735 ? 12.828 55.313 52.909 1.00 31.73 939 SER A C 1
ATOM 10624 O O . SER A 1 735 ? 13.851 54.659 53.133 1.00 31.80 939 SER A O 1
ATOM 10632 N N . SER A 1 736 ? 11.721 54.772 52.393 1.00 33.47 940 SER A N 1
ATOM 10633 C CA . SER A 1 736 ? 11.725 53.403 51.891 1.00 35.15 940 SER A CA 1
ATOM 10634 C C . SER A 1 736 ? 12.592 53.253 50.647 1.00 31.95 940 SER A C 1
ATOM 10635 O O . SER A 1 736 ? 12.801 52.124 50.190 1.00 29.25 940 SER A O 1
ATOM 10643 N N . PHE A 1 737 ? 13.091 54.359 50.092 1.00 31.03 941 PHE A N 1
ATOM 10644 C CA . PHE A 1 737 ? 14.030 54.336 48.981 1.00 32.89 941 PHE A CA 1
ATOM 10645 C C . PHE A 1 737 ? 15.485 54.380 49.433 1.00 33.50 941 PHE A C 1
ATOM 10646 O O . PHE A 1 737 ? 16.381 54.241 48.594 1.00 37.22 941 PHE A O 1
ATOM 10663 N N . SER A 1 738 ? 15.744 54.586 50.721 1.00 33.34 942 SER A N 1
ATOM 10664 C CA . SER A 1 738 ? 17.109 54.707 51.201 1.00 37.98 942 SER A CA 1
ATOM 10665 C C . SER A 1 738 ? 17.765 53.331 51.298 1.00 37.56 942 SER A C 1
ATOM 10666 O O . SER A 1 738 ? 17.080 52.307 51.329 1.00 40.53 942 SER A O 1
ATOM 10674 N N . PRO A 1 739 ? 19.097 53.282 51.349 1.00 34.29 943 PRO A N 1
ATOM 10675 C CA . PRO A 1 739 ? 19.787 51.982 51.325 1.00 36.42 943 PRO A CA 1
ATOM 10676 C C . PRO A 1 739 ? 19.421 51.109 52.520 1.00 40.65 943 PRO A C 1
ATOM 10677 O O . PRO A 1 739 ? 19.377 51.574 53.661 1.00 41.54 943 PRO A O 1
ATOM 10688 N N . ASP A 1 740 ? 19.176 49.824 52.245 1.00 41.87 944 ASP A N 1
ATOM 10689 C CA . ASP A 1 740 ? 18.841 48.834 53.273 1.00 38.93 944 ASP A CA 1
ATOM 10690 C C . ASP A 1 740 ? 19.591 47.538 52.973 1.00 34.84 944 ASP A C 1
ATOM 10691 O O . ASP A 1 740 ? 18.991 46.514 52.622 1.00 32.20 944 ASP A O 1
ATOM 10700 N N . PRO A 1 741 ? 20.919 47.546 53.118 1.00 36.18 945 PRO A N 1
ATOM 10701 C CA . PRO A 1 741 ? 21.719 46.395 52.657 1.00 37.48 945 PRO A CA 1
ATOM 10702 C C . PRO A 1 741 ? 21.422 45.080 53.370 1.00 39.16 945 PRO A C 1
ATOM 10703 O O . PRO A 1 741 ? 21.684 44.017 52.793 1.00 40.29 945 PRO A O 1
ATOM 10714 N N . LYS A 1 742 ? 20.894 45.102 54.596 1.00 37.76 946 LYS A N 1
ATOM 10715 C CA . LYS A 1 742 ? 20.638 43.846 55.292 1.00 37.31 946 LYS A CA 1
ATOM 10716 C C . LYS A 1 742 ? 19.543 43.026 54.624 1.00 37.70 946 LYS A C 1
ATOM 10717 O O . LYS A 1 742 ? 19.461 41.818 54.866 1.00 37.28 946 LYS A O 1
ATOM 10736 N N . SER A 1 743 ? 18.703 43.647 53.794 1.00 38.89 947 SER A N 1
ATOM 10737 C CA . SER A 1 743 ? 17.625 42.943 53.108 1.00 37.54 947 SER A CA 1
ATOM 10738 C C . SER A 1 743 ? 17.783 42.968 51.594 1.00 35.88 947 SER A C 1
ATOM 10739 O O . SER A 1 743 ? 16.866 42.543 50.880 1.00 34.95 947 SER A O 1
ATOM 10747 N N . GLU A 1 744 ? 18.918 43.439 51.087 1.00 35.51 948 GLU A N 1
ATOM 10748 C CA . GLU A 1 744 ? 19.162 43.549 49.656 1.00 39.23 948 GLU A CA 1
ATOM 10749 C C . GLU A 1 744 ? 19.968 42.351 49.168 1.00 38.17 948 GLU A C 1
ATOM 10750 O O . GLU A 1 744 ? 20.888 41.890 49.848 1.00 35.07 948 GLU A O 1
ATOM 10762 N N . LEU A 1 745 ? 19.621 41.855 47.984 1.00 37.87 949 LEU A N 1
ATOM 10763 C CA . LEU A 1 745 ? 20.206 40.639 47.433 1.00 42.83 949 LEU A CA 1
ATOM 10764 C C . LEU A 1 745 ? 20.997 40.985 46.179 1.00 46.80 949 LEU A C 1
ATOM 10765 O O . LEU A 1 745 ? 20.442 41.543 45.226 1.00 49.09 949 LEU A O 1
ATOM 10781 N N . GLY A 1 746 ? 22.284 40.643 46.179 1.00 47.49 950 GLY A N 1
ATOM 10782 C CA . GLY A 1 746 ? 23.156 40.953 45.063 1.00 49.07 950 GLY A CA 1
ATOM 10783 C C . GLY A 1 746 ? 23.718 39.725 44.375 1.00 48.26 950 GLY A C 1
ATOM 10784 O O . GLY A 1 746 ? 23.030 38.709 44.235 1.00 50.15 950 GLY A O 1
ATOM 10788 N N . ALA A 1 747 ? 24.973 39.811 43.943 1.00 46.14 951 ALA A N 1
ATOM 10789 C CA . ALA A 1 747 ? 25.596 38.739 43.185 1.00 48.57 951 ALA A CA 1
ATOM 10790 C C . ALA A 1 747 ? 26.158 37.668 44.114 1.00 49.16 951 ALA A C 1
ATOM 10791 O O . ALA A 1 747 ? 26.567 37.944 45.246 1.00 48.90 951 ALA A O 1
ATOM 10798 N N . VAL A 1 748 ? 26.181 36.433 43.614 1.00 47.64 952 VAL A N 1
ATOM 10799 C CA . VAL A 1 748 ? 26.687 35.311 44.394 1.00 47.73 952 VAL A CA 1
ATOM 10800 C C . VAL A 1 748 ? 28.195 35.446 44.555 1.00 50.97 952 VAL A C 1
ATOM 10801 O O . VAL A 1 748 ? 28.928 35.648 43.577 1.00 51.96 952 VAL A O 1
ATOM 10814 N N . LYS A 1 749 ? 28.665 35.313 45.789 1.00 51.11 953 LYS A N 1
ATOM 10815 C CA . LYS A 1 749 ? 30.074 35.487 46.107 1.00 52.07 953 LYS A CA 1
ATOM 10816 C C . LYS A 1 749 ? 30.866 34.233 45.756 1.00 58.49 953 LYS A C 1
ATOM 10817 O O . LYS A 1 749 ? 30.298 33.179 45.462 1.00 59.66 953 LYS A O 1
ATOM 10836 N N . PRO A 1 750 ? 32.200 34.322 45.775 1.00 62.16 954 PRO A N 1
ATOM 10837 C CA . PRO A 1 750 ? 33.020 33.145 45.436 1.00 62.98 954 PRO A CA 1
ATOM 10838 C C . PRO A 1 750 ? 32.726 31.913 46.274 1.00 61.77 954 PRO A C 1
ATOM 10839 O O . PRO A 1 750 ? 32.862 30.792 45.768 1.00 62.74 954 PRO A O 1
ATOM 10850 N N . ASP A 1 751 ? 32.342 32.074 47.539 1.00 61.69 955 ASP A N 1
ATOM 10851 C CA . ASP A 1 751 ? 32.030 30.932 48.390 1.00 63.59 955 ASP A CA 1
ATOM 10852 C C . ASP A 1 751 ? 30.604 30.422 48.199 1.00 57.82 955 ASP A C 1
ATOM 10853 O O . ASP A 1 751 ? 30.176 29.533 48.944 1.00 54.13 955 ASP A O 1
ATOM 10862 N N . GLY A 1 752 ? 29.866 30.957 47.227 1.00 56.44 956 GLY A N 1
ATOM 10863 C CA . GLY A 1 752 ? 28.519 30.501 46.948 1.00 53.73 956 GLY A CA 1
ATOM 10864 C C . GLY A 1 752 ? 27.442 31.100 47.822 1.00 50.64 956 GLY A C 1
ATOM 10865 O O . GLY A 1 752 ? 26.309 30.606 47.804 1.00 49.43 956 GLY A O 1
ATOM 10869 N N . ARG A 1 753 ? 27.751 32.154 48.571 1.00 47.37 957 ARG A N 1
ATOM 10870 C CA . ARG A 1 753 ? 26.825 32.759 49.513 1.00 45.29 957 ARG A CA 1
ATOM 10871 C C . ARG A 1 753 ? 26.401 34.144 49.039 1.00 43.15 957 ARG A C 1
ATOM 10872 O O . ARG A 1 753 ? 27.036 34.756 48.175 1.00 43.10 957 ARG A O 1
ATOM 10893 N N . LEU A 1 754 ? 25.310 34.633 49.624 1.00 43.58 958 LEU A N 1
ATOM 10894 C CA . LEU A 1 754 ? 24.903 36.024 49.472 1.00 47.73 958 LEU A CA 1
ATOM 10895 C C . LEU A 1 754 ? 25.218 36.860 50.702 1.00 53.07 958 LEU A C 1
ATOM 10896 O O . LEU A 1 754 ? 25.421 38.072 50.580 1.00 54.79 958 LEU A O 1
ATOM 10912 N N . ARG A 1 755 ? 25.263 36.237 51.875 1.00 56.93 959 ARG A N 1
ATOM 10913 C CA . ARG A 1 755 ? 25.543 36.936 53.122 1.00 64.72 959 ARG A CA 1
ATOM 10914 C C . ARG A 1 755 ? 27.048 37.098 53.314 1.00 81.32 959 ARG A C 1
ATOM 10915 O O . ARG A 1 755 ? 27.559 38.212 53.425 1.00 86.74 959 ARG A O 1
ATOM 10937 N N . GLU B 2 2 ? 7.429 22.698 75.781 1.00 74.10 211 GLU B N 1
ATOM 10938 C CA . GLU B 2 2 ? 7.987 22.148 74.551 1.00 74.96 211 GLU B CA 1
ATOM 10939 C C . GLU B 2 2 ? 7.150 20.982 74.032 1.00 73.38 211 GLU B C 1
ATOM 10940 O O . GLU B 2 2 ? 7.639 20.143 73.274 1.00 71.40 211 GLU B O 1
ATOM 10942 N N . GLU B 2 3 ? 5.890 20.924 74.455 1.00 73.35 212 GLU B N 1
ATOM 10943 C CA . GLU B 2 3 ? 4.948 19.994 73.852 1.00 71.76 212 GLU B CA 1
ATOM 10944 C C . GLU B 2 3 ? 4.535 20.503 72.476 1.00 69.48 212 GLU B C 1
ATOM 10945 O O . GLU B 2 3 ? 4.445 21.711 72.239 1.00 73.02 212 GLU B O 1
ATOM 10948 N N . GLU B 2 4 ? 4.289 19.571 71.561 1.00 61.32 213 GLU B N 1
ATOM 10949 C CA . GLU B 2 4 ? 3.983 19.914 70.181 1.00 55.18 213 GLU B CA 1
ATOM 10950 C C . GLU B 2 4 ? 2.538 19.561 69.849 1.00 52.93 213 GLU B C 1
ATOM 10951 O O . GLU B 2 4 ? 1.886 18.776 70.544 1.00 52.26 213 GLU B O 1
ATOM 10963 N N . GLY B 2 5 ? 2.046 20.164 68.770 1.00 52.91 214 GLY B N 1
ATOM 10964 C CA . GLY B 2 5 ? 0.654 20.048 68.382 1.00 51.24 214 GLY B CA 1
ATOM 10965 C C . GLY B 2 5 ? -0.083 21.358 68.577 1.00 44.84 214 GLY B C 1
ATOM 10966 O O . GLY B 2 5 ? -0.020 21.949 69.659 1.00 43.76 214 GLY B O 1
ATOM 10970 N N . SER B 2 6 ? -0.783 21.827 67.543 1.00 41.51 215 SER B N 1
ATOM 10971 C CA . SER B 2 6 ? -1.420 23.138 67.576 1.00 40.75 215 SER B CA 1
ATOM 10972 C C . SER B 2 6 ? -2.904 23.087 67.917 1.00 39.19 215 SER B C 1
ATOM 10973 O O . SER B 2 6 ? -3.503 24.144 68.146 1.00 38.75 215 SER B O 1
ATOM 10981 N N . GLY B 2 7 ? -3.514 21.905 67.949 1.00 39.81 216 GLY B N 1
ATOM 10982 C CA . GLY B 2 7 ? -4.920 21.818 68.296 1.00 42.77 216 GLY B CA 1
ATOM 10983 C C . GLY B 2 7 ? -5.151 22.059 69.775 1.00 47.50 216 GLY B C 1
ATOM 10984 O O . GLY B 2 7 ? -4.334 21.703 70.624 1.00 49.39 216 GLY B O 1
ATOM 10988 N N . GLY B 2 8 ? -6.284 22.686 70.086 1.00 50.97 217 GLY B N 1
ATOM 10989 C CA . GLY B 2 8 ? -6.624 22.986 71.464 1.00 53.67 217 GLY B CA 1
ATOM 10990 C C . GLY B 2 8 ? -8.061 22.675 71.836 1.00 52.19 217 GLY B C 1
ATOM 10991 O O . GLY B 2 8 ? -8.685 23.426 72.592 1.00 55.43 217 GLY B O 1
ATOM 10995 N N . GLY B 2 9 ? -8.600 21.574 71.319 1.00 48.14 218 GLY B N 1
ATOM 10996 C CA . GLY B 2 9 ? -9.942 21.154 71.675 1.00 49.99 218 GLY B CA 1
ATOM 10997 C C . GLY B 2 9 ? -11.021 21.926 70.936 1.00 51.56 218 GLY B C 1
ATOM 10998 O O . GLY B 2 9 ? -10.768 22.879 70.196 1.00 48.73 218 GLY B O 1
ATOM 11002 N N . GLN B 2 10 ? -12.263 21.502 71.161 1.00 54.37 219 GLN B N 1
ATOM 11003 C CA . GLN B 2 10 ? -13.406 22.050 70.432 1.00 55.14 219 GLN B CA 1
ATOM 11004 C C . GLN B 2 10 ? -13.972 23.298 71.109 1.00 50.14 219 GLN B C 1
ATOM 11005 O O . GLN B 2 10 ? -13.559 23.664 72.209 1.00 50.09 219 GLN B O 1
#

Sequence (712 aa):
DQPPKCDISGKEAISALSRAKSKHCRQEIGETYCRHKLGLLMPEKVTRFCPLEGKANKNQWDEDSVEYMPANPVRIAFVLVVHGRASRQLQRMFKAIYHKDHFYYIHVDKRSNYLHRQVLQVSRQYSNVRVTPWRMATIWGGASLLSTYLQSMRDLLEMTDWPWDFFINLSAADYPIRTNDQLVAFLSRYRDMNFLKSHGRDNARFIRKQGLDRLFLECDAHMWRLGDRRIPEGIAVDGGSDWFLLNRRFVEYVTFSTDDLVTKMKQFYSYTLLPAESFFHTVLENSPHCDTMVDNNLRITNWNRKLGCKCQYKHIVDWCGCSPNDFKPQDFHRFQQTARPTFFARKFEAVVNQEIIGQLDYYLYGNYPAGTPGLRSYWENVYDEPDGIHSLSDVTLTLYHSFARLGLRRAETSLHTDGENSCRYYPMGHPASVHLYFLADRFQGFLIKHHATNLAVSKLETLETWVMPKKVFKIASPGRLQFSEVGTDWDAKERLFRNFGGLLGPMDEPVGMQKWGKGPNVTVTVIWVDPVNVIAATYDILIESTAEFTHYKPPLNLPLRPGVWTVKILHHWVPVAETKFLVAPLTFSNRQPIKPEEALKLHNGPLRNAYMEQSFQSLNPVLSLPINPAQVEQARRNAASTGTALEGWLDSLVGGMWTAMDICATGPTACPVMQTCSQTAWSSFSPDPKSELGAVKPDGRLREEEGSGGGQ

InterPro domains:
  IPR003406 Glycosyl transferase, family 14 [PF02485] (328-581)
  IPR024448 Xylosyltransferase, C-terminal [PF12529] (613-793)
  IPR043538 Xylosyltransferase [PTHR46025] (1-955)

GO terms:
  GO:0000139 Golgi membrane (C, IDA)
  GO:0005576 extracellular region (C, IDA)
  GO:0030158 protein xylosyltransferase activity (F, IDA)
  GO:0030166 proteoglycan biosynthetic process (P, IDA)
  GO:0000139 Golgi membrane (C, EXP)
  GO:0005576 extracellular region (C, EXP)
  GO:0030158 protein xylosyltransferase activity (F, EXP)
  GO:0015012 heparan sulfate proteoglycan biosynthetic process (P, IMP)
  GO:0050650 chondroitin sulfate proteoglycan biosynthetic process (P, IMP)
  GO:0005794 Golgi apparatus (C, IDA)
  GO:0000139 Golgi membrane (C, TAS)
  GO:0030158 protein xylosyltransferase activity (F, TAS)
  GO:0120532 glycosaminoglycan-protein linkage region biosynthetic process (P, TAS)
  GO:0006024 glycosaminoglycan biosynthetic process (P, TAS)

Foldseek 3Di:
DDDAPDDADDPLLVVCLVPDDDPVVNRVSSVQLVCVVVVNQAAAAFAFDAPDPFFAADADFDPCQLVDADPDWFAEEEEEEEEDFQLLLLLLQCQQQFFLRHAYEYAYAPVHVVSVVSLVVVCVVHVRYYYDPDHHRDAAQALVVVVVVLVVLVVVVPPPVRDGWKYFYDYSFKHWQAHNSSVRSVCVVLSLAWEFAWAPDDFVVVCVQQVLQWFWAQDPQAIRTNGGHDDHPHFDWTFHDLGIMGTSVVSVCLRDPPGRLSVNLVSSSSGGGNSSGTSSVRDCCRDHNRNRYHNHRQEAFQADCVQFFPQVCVVHYVHTDGGHAADELVCLVVSVDRPHHHTMYDGHDVLLYCVNVLVSSCVHPNDDDPPAADSQKGKTWPDAPVVDCLVPDLQVQQVLVLQVVLQLVVLQVVDDDPDDRQSHKDFDDGWRTKMFMDGNSHTFAMKTWGWIARVVVRHIFIKIFGKGWDFFKWWDPDFWWDTKDKADCQRRNSGDRPVVRRGAAQPDFMKIKTFTHADAKAKKKKWKAAPQGFTADIDMDIQHRPDGMDMDTDQFATRAAFFKMKMFMGGVLHGTIIGIGGHAQGQDDSNHGDDQVVLLVHHLHGDVNGTDDDGDPVCCVVNVRDGDPVVNVVSNVLSRDGDPSVSVVRSVRCVVTMHGPAMATCDDGSSPPHHHQCPDSGHPNHDDVSSDFDDQDPSRRRD/DDDDDDDDD